Protein AF-0000000074259156 (afdb_homodimer)

Solvent-accessible surface area (backbone atoms only — not comparable to full-atom values): 21660 Å² total; per-residue (Å²): 129,77,59,81,49,83,47,38,70,36,52,55,32,61,55,76,98,60,95,48,60,31,43,38,34,32,39,46,66,10,48,31,34,38,30,29,43,26,28,76,80,39,24,9,78,86,65,45,26,55,49,11,90,36,73,37,18,49,53,46,38,52,29,36,32,74,27,57,39,23,77,39,72,63,65,75,51,39,58,38,51,18,24,34,34,35,50,29,34,46,58,54,91,67,77,76,49,73,66,53,42,58,69,28,39,28,47,39,52,34,48,50,40,38,35,56,37,40,29,38,32,20,34,22,66,67,25,33,50,50,47,38,55,72,46,24,79,60,84,58,83,62,86,81,56,45,81,75,37,40,42,37,82,37,83,37,60,44,31,39,32,35,31,33,49,40,52,83,70,54,57,90,57,49,49,61,47,37,22,52,35,37,43,52,52,68,69,42,77,67,67,66,60,54,35,37,40,52,68,55,65,89,75,78,76,80,67,86,123,127,77,60,82,49,82,48,39,68,35,52,54,34,60,55,74,99,60,94,49,60,32,45,40,34,33,39,46,66,10,48,32,34,38,29,29,45,26,28,77,79,40,23,8,79,87,65,45,26,55,49,10,89,38,72,37,17,48,53,46,38,52,28,35,31,74,26,56,40,24,77,41,72,63,66,76,51,38,59,37,53,19,25,34,36,35,50,29,34,47,59,53,90,67,78,75,48,74,67,54,43,59,70,28,38,28,47,39,51,33,49,50,40,37,34,56,37,40,28,39,31,20,34,21,65,66,24,33,51,50,48,38,56,72,48,23,78,61,82,60,84,61,86,81,58,45,82,77,37,40,41,36,83,38,83,37,61,46,30,40,33,34,33,33,48,40,51,84,69,54,58,91,58,49,48,61,47,37,22,52,38,38,42,51,50,70,66,42,77,69,67,64,62,57,36,39,40,53,68,56,67,89,72,79,78,80,68,87,123

Nearest PDB structures (foldseek):
  4zbz-assembly1_A  TM=8.140E-01  e=1.164E-11  Sulfurisphaera tokodaii str. 7
  6ajs-assembly1_A  TM=6.881E-01  e=5.269E-09  Mycolicibacterium smegmatis MC2 155
  8iij-assembly1_A  TM=6.939E-01  e=1.639E-08  Mycolicibacterium smegmatis MC2 155
  6u15-assembly1_A  TM=6.229E-01  e=6.140E-06  Homo sapiens
  3uo7-assembly1_A  TM=6.660E-01  e=2.532E-04  Homo sapiens

Foldseek 3Di:
DADPDPAFAQRPVDDADADFFQGKGGGLQAQEEEEEAECVQQNCRVLSHGLADDPLSQLVQVLCCLLPQWVADHSRTHGDSYMYYYLQGGDDPPDDDPVSSVSSNVVVVVSCVSNLHQEYEYEAQVRVVVCCCPWAPDPPVDRDDQVVQALDWDDGLLHIYRYHYHSVPDDPVSSVSNSVSSNVVVVPCCVVPSCCCSPVDPDDPPPPD/DADPFPDFAQRPVDDADADFFQGKGGGLQAQEEEEEAECVQQNCRVLSHGLADDPLSQLVQVLCCLLPQWVADHSRTHGDSYMYYYLQGGDDPPDDDPVSSVSSNVVVVVSCVSNLHQEYEYEAQVRVVVCCCPWAPDPPVDRDDQVVQALDWDDGLLHIYRYHYHSVPDDPVSSVSNSVSSNVVVVPCCVVPSCCCSPVDPDDPPPPD

Structure (mmCIF, N/CA/C/O backbone):
data_AF-0000000074259156-model_v1
#
loop_
_entity.id
_entity.type
_entity.pdbx_description
1 polymer 'Uracil-DNA glycosylase'
#
loop_
_atom_site.group_PDB
_atom_site.id
_atom_site.type_symbol
_atom_site.label_atom_id
_atom_site.label_alt_id
_atom_site.label_comp_id
_atom_site.label_asym_id
_atom_site.label_entity_id
_atom_site.label_seq_id
_atom_site.pdbx_PDB_ins_code
_atom_site.Cartn_x
_atom_site.Cartn_y
_atom_site.Cartn_z
_atom_site.occupancy
_atom_site.B_iso_or_equiv
_atom_site.auth_seq_id
_atom_site.auth_comp_id
_atom_site.auth_asym_id
_atom_site.auth_atom_id
_atom_site.pdbx_PDB_model_num
ATOM 1 N N . MET A 1 1 ? 11.352 -3.102 6.562 1 56.88 1 MET A N 1
ATOM 2 C CA . MET A 1 1 ? 11.703 -2.822 5.172 1 56.88 1 MET A CA 1
ATOM 3 C C . MET A 1 1 ? 11.234 -1.427 4.766 1 56.88 1 MET A C 1
ATOM 5 O O . MET A 1 1 ? 10.125 -1.016 5.102 1 56.88 1 MET A O 1
ATOM 9 N N . LYS A 1 2 ? 12.25 -0.672 4.145 1 67.31 2 LYS A N 1
ATOM 10 C CA . LYS A 1 2 ? 11.945 0.69 3.717 1 67.31 2 LYS A CA 1
ATOM 11 C C . LYS A 1 2 ? 11.398 0.709 2.293 1 67.31 2 LYS A C 1
ATOM 13 O O . LYS A 1 2 ? 11.75 -0.143 1.476 1 67.31 2 LYS A O 1
ATOM 18 N N . ASN A 1 3 ? 10.352 1.624 2.078 1 69.69 3 ASN A N 1
ATOM 19 C CA . ASN A 1 3 ? 9.977 1.901 0.694 1 69.69 3 ASN A CA 1
ATOM 20 C C . ASN A 1 3 ? 11.18 2.367 -0.125 1 69.69 3 ASN A C 1
ATOM 22 O O . ASN A 1 3 ? 12.039 3.096 0.379 1 69.69 3 ASN A O 1
ATOM 26 N N . VAL A 1 4 ? 11.18 1.971 -1.368 1 71.5 4 VAL A N 1
ATOM 27 C CA . VAL A 1 4 ? 12.383 2.188 -2.166 1 71.5 4 VAL A CA 1
ATOM 28 C C . VAL A 1 4 ? 12.25 3.488 -2.955 1 71.5 4 VAL A C 1
ATOM 30 O O . VAL A 1 4 ? 13.242 4.02 -3.463 1 71.5 4 VAL A O 1
ATOM 33 N N . THR A 1 5 ? 11.117 4.062 -2.918 1 78.56 5 THR A N 1
ATOM 34 C CA . THR A 1 5 ? 10.93 5.219 -3.783 1 78.56 5 THR A CA 1
ATOM 35 C C . THR A 1 5 ? 11.352 6.504 -3.07 1 78.56 5 THR A C 1
ATOM 37 O O . THR A 1 5 ? 11.133 6.648 -1.866 1 78.56 5 THR A O 1
ATOM 40 N N . ASP A 1 6 ? 11.984 7.414 -3.945 1 84.12 6 ASP A N 1
ATOM 41 C CA . ASP A 1 6 ? 12.281 8.758 -3.461 1 84.12 6 ASP A CA 1
ATOM 42 C C . ASP A 1 6 ? 11.328 9.781 -4.07 1 84.12 6 ASP A C 1
ATOM 44 O O . ASP A 1 6 ? 11.469 10.984 -3.832 1 84.12 6 ASP A O 1
ATOM 48 N N . ARG A 1 7 ? 10.445 9.234 -4.812 1 90.25 7 ARG A N 1
ATOM 49 C CA . ARG A 1 7 ? 9.438 10.133 -5.363 1 90.25 7 ARG A CA 1
ATOM 50 C C . ARG A 1 7 ? 8.586 10.742 -4.254 1 90.25 7 ARG A C 1
ATOM 52 O O . ARG A 1 7 ? 8.07 10.023 -3.393 1 90.25 7 ARG A O 1
ATOM 59 N N . VAL A 1 8 ? 8.422 12.062 -4.305 1 95.44 8 VAL A N 1
ATOM 60 C CA . VAL A 1 8 ? 7.766 12.773 -3.215 1 95.44 8 VAL A CA 1
ATOM 61 C C . VAL A 1 8 ? 6.285 12.953 -3.537 1 95.44 8 VAL A C 1
ATOM 63 O O . VAL A 1 8 ? 5.434 12.875 -2.646 1 95.44 8 VAL A O 1
ATOM 66 N N . SER A 1 9 ? 6.004 13.234 -4.809 1 96.69 9 SER A N 1
ATOM 67 C CA . SER A 1 9 ? 4.613 13.398 -5.227 1 96.69 9 SER A CA 1
ATOM 68 C C . SER A 1 9 ? 4.055 12.094 -5.785 1 96.69 9 SER A C 1
ATOM 70 O O . SER A 1 9 ? 4.645 11.484 -6.684 1 96.69 9 SER A O 1
ATOM 72 N N . ASN A 1 10 ? 2.965 11.641 -5.238 1 95.38 10 ASN A N 1
ATOM 73 C CA . ASN A 1 10 ? 2.291 10.422 -5.68 1 95.38 10 ASN A CA 1
ATOM 74 C C . ASN A 1 10 ? 3.26 9.242 -5.758 1 95.38 10 ASN A C 1
ATOM 76 O O . ASN A 1 10 ? 3.35 8.578 -6.789 1 95.38 10 ASN A O 1
ATOM 80 N N . PRO A 1 11 ? 3.926 8.984 -4.68 1 93.25 11 PRO A N 1
ATOM 81 C CA . PRO A 1 11 ? 4.984 7.973 -4.746 1 93.25 11 PRO A CA 1
ATOM 82 C C . PRO A 1 11 ? 4.457 6.59 -5.121 1 93.25 11 PRO A C 1
ATOM 84 O O . PRO A 1 11 ? 5.211 5.754 -5.629 1 93.25 11 PRO A O 1
ATOM 87 N N . PHE A 1 12 ? 3.178 6.34 -5.035 1 91.62 12 PHE A N 1
ATOM 88 C CA . PHE A 1 12 ? 2.646 5 -5.266 1 91.62 12 PHE A CA 1
ATOM 89 C C . PHE A 1 12 ? 1.88 4.941 -6.582 1 91.62 12 PHE A C 1
ATOM 91 O O . PHE A 1 12 ? 1.272 3.918 -6.906 1 91.62 12 PHE A O 1
ATOM 98 N N . GLY A 1 13 ? 1.792 6.082 -7.258 1 91.25 13 GLY A N 1
ATOM 99 C CA . GLY A 1 13 ? 1.188 6.129 -8.578 1 91.25 13 GLY A CA 1
ATOM 100 C C . GLY A 1 13 ? -0.31 5.891 -8.562 1 91.25 13 GLY A C 1
ATOM 101 O O . GLY A 1 13 ? -0.855 5.266 -9.477 1 91.25 13 GLY A O 1
ATOM 102 N N . MET A 1 14 ? -0.915 6.297 -7.57 1 92.56 14 MET A N 1
ATOM 103 C CA . MET A 1 14 ? -2.359 6.125 -7.457 1 92.56 14 MET A CA 1
ATOM 104 C C . MET A 1 14 ? -3.1 7.117 -8.344 1 92.56 14 MET A C 1
ATOM 106 O O . MET A 1 14 ? -2.742 8.297 -8.398 1 92.56 14 MET A O 1
ATOM 110 N N . SER A 1 15 ? -4.098 6.594 -9.07 1 91.38 15 SER A N 1
ATOM 111 C CA . SER A 1 15 ? -4.887 7.438 -9.953 1 91.38 15 SER A CA 1
ATOM 112 C C . SER A 1 15 ? -6.379 7.141 -9.82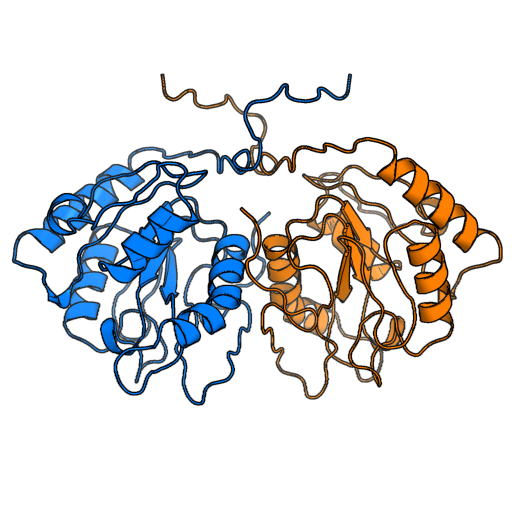 1 91.38 15 SER A C 1
ATOM 114 O O . SER A 1 15 ? -6.891 6.215 -10.453 1 91.38 15 SER A O 1
ATOM 116 N N . PRO A 1 16 ? -7.027 7.945 -9.031 1 92.94 16 PRO A N 1
ATOM 117 C CA . PRO A 1 16 ? -8.477 7.766 -8.922 1 92.94 16 PRO A CA 1
ATOM 118 C C . PRO A 1 16 ? -9.219 8.156 -10.195 1 92.94 16 PRO A C 1
ATOM 120 O O . PRO A 1 16 ? -8.633 8.781 -11.094 1 92.94 16 PRO A O 1
ATOM 123 N N . ASP A 1 17 ? -10.461 7.715 -10.336 1 88.75 17 ASP A N 1
ATOM 124 C CA . ASP A 1 17 ? -11.297 7.996 -11.492 1 88.75 17 ASP A CA 1
ATOM 125 C C . ASP A 1 17 ? -12 9.344 -11.352 1 88.75 17 ASP A C 1
ATOM 127 O O . ASP A 1 17 ? -13.219 9.406 -11.188 1 88.75 17 ASP A O 1
ATOM 131 N N . CYS A 1 18 ? -11.312 10.445 -11.406 1 93.12 18 CYS A N 1
ATOM 132 C CA . CYS A 1 18 ? -11.828 11.805 -11.406 1 93.12 18 CYS A CA 1
ATOM 133 C C . CYS A 1 18 ? -10.914 12.727 -12.211 1 93.12 18 CYS A C 1
ATOM 135 O O . CYS A 1 18 ? -9.773 12.375 -12.508 1 93.12 18 CYS A O 1
ATOM 137 N N . ASP A 1 19 ? -11.383 13.812 -12.633 1 90.94 19 ASP A N 1
ATOM 138 C CA . ASP A 1 19 ? -10.688 14.711 -13.555 1 90.94 19 ASP A CA 1
ATOM 139 C C . ASP A 1 19 ? -9.469 15.344 -12.891 1 90.94 19 ASP A C 1
ATOM 141 O O . ASP A 1 19 ? -8.414 15.484 -13.516 1 90.94 19 ASP A O 1
ATOM 145 N N . ARG A 1 20 ? -9.664 15.805 -11.641 1 95.81 20 ARG A N 1
ATOM 146 C CA . ARG A 1 20 ? -8.594 16.438 -10.875 1 95.81 20 ARG A CA 1
ATOM 147 C C . ARG A 1 20 ? -8.484 15.836 -9.477 1 95.81 20 ARG A C 1
ATOM 149 O O . ARG A 1 20 ? -9.5 15.562 -8.836 1 95.81 20 ARG A O 1
ATOM 156 N N . PHE A 1 21 ? -7.273 15.594 -9.086 1 97.5 21 PHE A N 1
ATOM 157 C CA . PHE A 1 21 ? -7.059 15.086 -7.734 1 97.5 21 PHE A CA 1
ATOM 158 C C . PHE A 1 21 ? -5.73 15.578 -7.176 1 97.5 21 PHE A C 1
ATOM 160 O O . PHE A 1 21 ? -4.879 16.062 -7.922 1 97.5 21 PHE A O 1
ATOM 167 N N . VAL A 1 22 ? -5.562 15.609 -5.922 1 98.38 22 VAL A N 1
ATOM 168 C CA . VAL A 1 22 ? -4.332 15.93 -5.203 1 98.38 22 VAL A CA 1
ATOM 169 C C . VAL A 1 22 ? -3.75 14.664 -4.582 1 98.38 22 VAL A C 1
ATOM 171 O O . VAL A 1 22 ? -4.273 14.164 -3.584 1 98.38 22 VAL A O 1
ATOM 174 N N . PRO A 1 23 ? -2.699 14.133 -5.172 1 97.56 23 PRO A N 1
ATOM 175 C CA . PRO A 1 23 ? -2.137 12.875 -4.68 1 97.56 23 PRO A CA 1
ATOM 176 C C . PRO A 1 23 ? -1.381 13.047 -3.361 1 97.56 23 PRO A C 1
ATOM 178 O O . PRO A 1 23 ? -1.085 14.172 -2.955 1 97.56 23 PRO A O 1
ATOM 181 N N . GLY A 1 24 ? -1.128 11.891 -2.689 1 97.94 24 GLY A N 1
ATOM 182 C CA . GLY A 1 24 ? -0.259 11.93 -1.523 1 97.94 24 GLY A CA 1
ATOM 183 C C . GLY A 1 24 ? 1.109 12.516 -1.817 1 97.94 24 GLY A C 1
ATOM 184 O O . GLY A 1 24 ? 1.567 12.492 -2.963 1 97.94 24 GLY A O 1
ATOM 185 N N . TYR A 1 25 ? 1.721 12.992 -0.76 1 98.56 25 TYR A N 1
ATOM 186 C CA . TYR A 1 25 ? 2.945 13.766 -0.91 1 98.56 25 TYR A CA 1
ATOM 187 C C . TYR A 1 25 ? 3.861 13.578 0.292 1 98.56 25 TYR A C 1
ATOM 189 O O . TYR A 1 25 ? 3.432 13.727 1.438 1 98.56 25 TYR A O 1
ATOM 197 N N . GLY A 1 26 ? 5.078 13.227 0.007 1 98.19 26 GLY A N 1
ATOM 198 C CA . GLY A 1 26 ? 6.051 13.234 1.087 1 98.19 26 GLY A CA 1
ATOM 199 C C . GLY A 1 26 ? 6.875 11.969 1.156 1 98.19 26 GLY A C 1
ATOM 200 O O . GLY A 1 26 ? 7.152 11.344 0.129 1 98.19 26 GLY A O 1
ATOM 201 N N . ASP A 1 27 ? 7.391 11.688 2.348 1 96.56 27 ASP A N 1
ATOM 202 C CA . ASP A 1 27 ? 8.289 10.562 2.604 1 96.56 27 ASP A CA 1
ATOM 203 C C . ASP A 1 27 ? 7.535 9.242 2.615 1 96.56 27 ASP A C 1
ATOM 205 O O . ASP A 1 27 ? 6.66 9.023 3.459 1 96.56 27 ASP A O 1
ATOM 209 N N . ALA A 1 28 ? 7.844 8.32 1.724 1 93.88 28 ALA A N 1
ATOM 210 C CA . ALA A 1 28 ? 7.18 7.023 1.632 1 93.88 28 ALA A CA 1
ATOM 211 C C . ALA A 1 28 ? 7.52 6.148 2.834 1 93.88 28 ALA A C 1
ATOM 213 O O . ALA A 1 28 ? 6.875 5.121 3.064 1 93.88 28 ALA A O 1
ATOM 214 N N . ASN A 1 29 ? 8.516 6.539 3.562 1 92.38 29 ASN A N 1
ATOM 215 C CA . ASN A 1 29 ? 8.898 5.844 4.785 1 92.38 29 ASN A CA 1
ATOM 216 C C . ASN A 1 29 ? 8.633 6.695 6.023 1 92.38 29 ASN A C 1
ATOM 218 O O . ASN A 1 29 ? 9.375 6.621 7.004 1 92.38 29 ASN A O 1
ATOM 222 N N . ALA A 1 30 ? 7.66 7.473 5.969 1 94.81 30 ALA A N 1
ATOM 223 C CA . ALA A 1 30 ? 7.355 8.484 6.977 1 94.81 30 ALA A CA 1
ATOM 224 C C . ALA A 1 30 ? 6.984 7.836 8.305 1 94.81 30 ALA A C 1
ATOM 226 O O . ALA A 1 30 ? 6.316 6.797 8.336 1 94.81 30 ALA A O 1
ATOM 227 N N . ASP A 1 31 ? 7.312 8.477 9.398 1 92.06 31 ASP A N 1
ATOM 228 C CA . ASP A 1 31 ? 6.863 8.133 10.742 1 92.06 31 ASP A CA 1
ATOM 229 C C . ASP A 1 31 ? 5.52 8.789 11.055 1 92.06 31 ASP A C 1
ATOM 231 O O . ASP A 1 31 ? 4.785 8.32 11.93 1 92.06 31 ASP A O 1
ATOM 235 N N . PHE A 1 32 ? 5.254 9.898 10.375 1 95.75 32 PHE A N 1
ATOM 236 C CA . PHE A 1 32 ? 4.059 10.695 10.609 1 95.75 32 PHE A CA 1
ATOM 237 C C . PHE A 1 32 ? 3.207 10.789 9.352 1 95.75 32 PHE A C 1
ATOM 239 O O . PHE A 1 32 ? 3.723 11.078 8.266 1 95.75 32 PHE A O 1
ATOM 246 N N . HIS A 1 33 ? 1.993 10.422 9.438 1 97.12 33 HIS A N 1
ATOM 247 C CA . HIS A 1 33 ? 1.048 10.547 8.336 1 97.12 33 HIS A CA 1
ATOM 248 C C . HIS A 1 33 ? -0.048 11.555 8.656 1 97.12 33 HIS A C 1
ATOM 250 O O . HIS A 1 33 ? -0.911 11.297 9.5 1 97.12 33 HIS A O 1
ATOM 256 N N . VAL A 1 34 ? 0.028 12.773 8.062 1 98.81 34 VAL A N 1
ATOM 257 C CA . VAL A 1 34 ? -0.979 13.82 8.203 1 98.81 34 VAL A CA 1
ATOM 258 C C . VAL A 1 34 ? -2.1 13.602 7.188 1 98.81 34 VAL A C 1
ATOM 260 O O . VAL A 1 34 ? -1.856 13.586 5.98 1 98.81 34 VAL A O 1
ATOM 263 N N . VAL A 1 35 ? -3.307 13.43 7.68 1 98.5 35 VAL A N 1
ATOM 264 C CA . VAL A 1 35 ? -4.426 13.047 6.828 1 98.5 35 VAL A CA 1
ATOM 265 C C . VAL A 1 35 ? -5.523 14.109 6.914 1 98.5 35 VAL A C 1
ATOM 267 O O . VAL A 1 35 ? -6.086 14.344 7.984 1 98.5 35 VAL A O 1
ATOM 270 N N . GLY A 1 36 ? -5.816 14.742 5.844 1 98.69 36 GLY A N 1
ATOM 271 C CA . GLY A 1 36 ? -6.918 15.688 5.777 1 98.69 36 GLY A CA 1
ATOM 272 C C . GLY A 1 36 ? -8.164 15.117 5.133 1 98.69 36 GLY A C 1
ATOM 273 O O . GLY A 1 36 ? -8.203 13.93 4.793 1 98.69 36 GLY A O 1
ATOM 274 N N . ASP A 1 37 ? -9.141 15.984 4.938 1 98.25 37 ASP A N 1
ATOM 275 C CA . ASP A 1 37 ? -10.43 15.578 4.395 1 98.25 37 ASP A CA 1
ATOM 276 C C . ASP A 1 37 ? -10.383 15.5 2.869 1 98.25 37 ASP A C 1
ATOM 278 O O . ASP A 1 37 ? -10.344 14.406 2.301 1 98.25 37 ASP A O 1
ATOM 282 N N . HIS A 1 38 ? -10.305 16.609 2.195 1 98.5 38 HIS A N 1
ATOM 283 C CA . HIS A 1 38 ? -10.227 16.719 0.743 1 98.5 38 HIS A CA 1
ATOM 284 C C . HIS A 1 38 ? -9.656 18.062 0.324 1 98.5 38 HIS A C 1
ATOM 286 O O . HIS A 1 38 ? -9.57 18.984 1.139 1 98.5 38 HIS A O 1
ATOM 292 N N . PRO A 1 39 ? -9.297 18.203 -0.924 1 98.25 39 PRO A N 1
ATOM 293 C CA . PRO A 1 39 ? -8.633 19.422 -1.37 1 98.25 39 PRO A CA 1
ATOM 294 C C . PRO A 1 39 ? -9.516 20.672 -1.221 1 98.25 39 PRO A C 1
ATOM 296 O O . PRO A 1 39 ? -9 21.766 -1.015 1 98.25 39 PRO A O 1
ATOM 299 N N . GLY A 1 40 ? -10.797 20.484 -1.35 1 96.94 40 GLY A N 1
ATOM 300 C CA . GLY A 1 40 ? -11.695 21.609 -1.159 1 96.94 40 GLY A CA 1
ATOM 301 C C . GLY A 1 40 ? -11.656 22.188 0.248 1 96.94 40 GLY A C 1
ATOM 302 O O . GLY A 1 40 ? -11.867 23.375 0.447 1 96.94 40 GLY A O 1
ATOM 303 N N . ALA A 1 41 ? -11.375 21.375 1.191 1 97.31 41 ALA A N 1
ATOM 304 C CA . ALA A 1 41 ? -11.359 21.781 2.596 1 97.31 41 ALA A CA 1
ATOM 305 C C . ALA A 1 41 ? -9.969 22.234 3.021 1 97.31 41 ALA A C 1
ATOM 307 O O . ALA A 1 41 ? -9.828 23.188 3.773 1 97.31 41 ALA A O 1
ATOM 308 N N . HIS A 1 42 ? -8.914 21.562 2.482 1 98.31 42 HIS A N 1
ATOM 309 C CA . HIS A 1 42 ? -7.609 21.719 3.109 1 98.31 42 HIS A CA 1
ATOM 310 C C . HIS A 1 42 ? -6.57 22.219 2.104 1 98.31 42 HIS A C 1
ATOM 312 O O . HIS A 1 42 ? -5.391 22.344 2.438 1 98.31 42 HIS A O 1
ATOM 318 N N . GLY A 1 43 ? -7.023 22.438 0.865 1 98.12 43 GLY A N 1
ATOM 319 C CA . GLY A 1 43 ? -6.152 23.078 -0.107 1 98.12 43 GLY A CA 1
ATOM 320 C C . GLY A 1 43 ? -5.457 22.094 -1.025 1 98.12 43 GLY A C 1
ATOM 321 O O . GLY A 1 43 ? -5.691 20.891 -0.941 1 98.12 43 GLY A O 1
ATOM 322 N N . GLY A 1 44 ? -4.582 22.641 -1.998 1 98.44 44 GLY A N 1
ATOM 323 C CA . GLY A 1 44 ? -3.803 21.828 -2.926 1 98.44 44 GLY A CA 1
ATOM 324 C C . GLY A 1 44 ? -4.387 21.797 -4.324 1 98.44 44 GLY A C 1
ATOM 325 O O . GLY A 1 44 ? -3.773 21.266 -5.25 1 98.44 44 GLY A O 1
ATOM 326 N N . VAL A 1 45 ? -5.57 22.453 -4.523 1 97.56 45 VAL A N 1
ATOM 327 C CA . VAL A 1 45 ? -6.262 22.359 -5.805 1 97.56 45 VAL A CA 1
ATOM 328 C C . VAL A 1 45 ? -5.375 22.938 -6.91 1 97.56 45 VAL A C 1
ATOM 330 O O . VAL A 1 45 ? -5.234 22.328 -7.977 1 97.56 45 VAL A O 1
ATOM 333 N N . GLU A 1 46 ? -4.758 24 -6.645 1 97.06 46 GLU A N 1
ATOM 334 C CA . GLU A 1 46 ? -3.938 24.656 -7.66 1 97.06 46 GLU A CA 1
ATOM 335 C C . GLU A 1 46 ? -2.516 24.109 -7.66 1 97.06 46 GLU A C 1
ATOM 337 O O . GLU A 1 46 ? -1.916 23.922 -8.719 1 97.06 46 GLU A O 1
ATOM 342 N N . THR A 1 47 ? -1.979 23.797 -6.516 1 98.06 47 THR A N 1
ATOM 343 C CA . THR A 1 47 ? -0.572 23.438 -6.387 1 98.06 47 THR A CA 1
ATOM 344 C C . THR A 1 47 ? -0.37 21.938 -6.645 1 98.06 47 THR A C 1
ATOM 346 O O . THR A 1 47 ? 0.739 21.5 -6.957 1 98.06 47 THR A O 1
ATOM 349 N N . GLY A 1 48 ? -1.425 21.125 -6.398 1 98 48 GLY A N 1
ATOM 350 C CA . GLY A 1 48 ? -1.312 19.672 -6.52 1 98 48 GLY A CA 1
ATOM 351 C C . GLY A 1 48 ? -0.659 19.031 -5.312 1 98 48 GLY A C 1
ATOM 352 O O . GLY A 1 48 ? -0.284 17.844 -5.359 1 98 48 GLY A O 1
ATOM 353 N N . VAL A 1 49 ? -0.44 19.797 -4.273 1 98.81 49 VAL A N 1
ATOM 354 C CA . VAL A 1 49 ? 0.208 19.312 -3.061 1 98.81 49 VAL A CA 1
ATOM 355 C C . VAL A 1 49 ? -0.729 19.484 -1.868 1 98.81 49 VAL A C 1
ATOM 357 O O . VAL A 1 49 ? -1.311 20.562 -1.683 1 98.81 49 VAL A O 1
ATOM 360 N N . PRO A 1 50 ? -0.895 18.438 -1.028 1 98.88 50 PRO A N 1
ATOM 361 C CA . PRO A 1 50 ? -1.811 18.562 0.107 1 98.88 50 PRO A CA 1
ATOM 362 C C . PRO A 1 50 ? -1.413 19.688 1.059 1 98.88 50 PRO A C 1
ATOM 364 O O . PRO A 1 50 ? -0.222 19.922 1.278 1 98.88 50 PRO A O 1
ATOM 367 N N . PHE A 1 51 ? -2.465 20.344 1.688 1 98.88 51 PHE A N 1
ATOM 368 C CA . PHE A 1 51 ? -2.305 21.359 2.721 1 98.88 51 PHE A CA 1
ATOM 369 C C . PHE A 1 51 ? -1.457 22.516 2.209 1 98.88 51 PHE A C 1
ATOM 371 O O . PHE A 1 51 ? -0.519 22.953 2.883 1 98.88 51 PHE A O 1
ATOM 378 N N . THR A 1 52 ? -1.795 22.969 1.02 1 98.88 52 THR A N 1
ATOM 379 C CA . THR A 1 52 ? -1.174 24.141 0.409 1 98.88 52 THR A CA 1
ATOM 380 C C . THR A 1 52 ? -2.227 25.031 -0.24 1 98.88 52 THR A C 1
ATOM 382 O O . THR A 1 52 ? -3.369 24.625 -0.434 1 98.88 52 THR A O 1
ATOM 385 N N . GLY A 1 53 ? -1.876 26.266 -0.468 1 98.31 53 GLY A N 1
ATOM 386 C CA . GLY A 1 53 ? -2.621 27.125 -1.371 1 98.31 53 GLY A CA 1
ATOM 387 C C . GLY A 1 53 ? -3.752 27.875 -0.688 1 98.31 53 GLY A C 1
ATOM 388 O O . GLY A 1 53 ? -4.555 28.531 -1.349 1 98.31 53 GLY A O 1
ATOM 389 N N . THR A 1 54 ? -3.947 27.734 0.665 1 98.06 54 THR A N 1
ATOM 390 C CA . THR A 1 54 ? -4.938 28.484 1.436 1 98.06 54 THR A CA 1
ATOM 391 C C . THR A 1 54 ? -4.328 29.016 2.73 1 98.06 54 THR A C 1
ATOM 393 O O . THR A 1 54 ? -3.346 28.469 3.23 1 98.06 54 THR A O 1
ATOM 396 N N . PRO A 1 55 ? -4.918 30.047 3.258 1 97.75 55 PRO A N 1
ATOM 397 C CA . PRO A 1 55 ? -4.406 30.562 4.527 1 97.75 55 PRO A CA 1
ATOM 398 C C . PRO A 1 55 ? -4.434 29.516 5.645 1 97.75 55 PRO A C 1
ATOM 400 O O . PRO A 1 55 ? -3.504 29.453 6.457 1 97.75 55 PRO A O 1
ATOM 403 N N . ALA A 1 56 ? -5.453 28.75 5.672 1 98.38 56 ALA A N 1
ATOM 404 C CA . ALA A 1 56 ? -5.551 27.703 6.688 1 98.38 56 ALA A CA 1
ATOM 405 C C . ALA A 1 56 ? -4.445 26.672 6.523 1 98.38 56 ALA A C 1
ATOM 407 O O . ALA A 1 56 ? -3.857 26.203 7.508 1 98.38 56 ALA A O 1
ATOM 408 N N . ALA A 1 57 ? -4.184 26.281 5.289 1 98.69 57 ALA A N 1
ATOM 409 C CA . ALA A 1 57 ? -3.105 25.344 5.004 1 98.69 57 ALA A CA 1
ATOM 410 C C . ALA A 1 57 ? -1.756 25.906 5.438 1 98.69 57 ALA A C 1
ATOM 412 O O . ALA A 1 57 ? -0.92 25.188 5.988 1 98.69 57 ALA A O 1
ATOM 413 N N . GLU A 1 58 ? -1.582 27.172 5.188 1 98.12 58 GLU A N 1
ATOM 414 C CA . GLU A 1 58 ? -0.333 27.828 5.562 1 98.12 58 GLU A CA 1
ATOM 415 C C . GLU A 1 58 ? -0.147 27.844 7.078 1 98.12 58 GLU A C 1
ATOM 417 O O . GLU A 1 58 ? 0.96 27.625 7.574 1 98.12 58 GLU A O 1
ATOM 422 N N . ARG A 1 59 ? -1.222 28.109 7.809 1 98.12 59 ARG A N 1
ATOM 423 C CA . ARG A 1 59 ? -1.179 28.078 9.266 1 98.12 59 ARG A CA 1
ATOM 424 C C . ARG A 1 59 ? -0.783 26.688 9.766 1 98.12 59 ARG A C 1
ATOM 426 O O . ARG A 1 59 ? 0.03 26.578 10.688 1 98.12 59 ARG A O 1
ATOM 433 N N . LEU A 1 60 ? -1.348 25.719 9.156 1 98.81 60 LEU A N 1
ATOM 434 C CA . LEU A 1 60 ? -1.007 24.359 9.531 1 98.81 60 LEU A CA 1
ATOM 435 C C . LEU A 1 60 ? 0.456 24.062 9.227 1 98.81 60 LEU A C 1
ATOM 437 O O . LEU A 1 60 ? 1.164 23.484 10.055 1 98.81 60 LEU A O 1
ATOM 441 N N . GLN A 1 61 ? 0.882 24.422 8.031 1 98.88 61 GLN A N 1
ATOM 442 C CA . GLN A 1 61 ? 2.277 24.203 7.668 1 98.88 61 GLN A CA 1
ATOM 443 C C . GLN A 1 61 ? 3.223 24.844 8.688 1 98.88 61 GLN A C 1
ATOM 445 O O . GLN A 1 61 ? 4.227 24.234 9.062 1 98.88 61 GLN A O 1
ATOM 450 N N . ASP A 1 62 ? 2.91 26 9.062 1 98.69 62 ASP A N 1
ATOM 451 C CA . ASP A 1 62 ? 3.758 26.688 10.031 1 98.69 62 ASP A CA 1
ATOM 452 C C . ASP A 1 62 ? 3.881 25.891 11.328 1 98.69 62 ASP A C 1
ATOM 454 O O . ASP A 1 62 ? 4.98 25.734 11.867 1 98.69 62 ASP A O 1
ATOM 458 N N . ALA A 1 63 ? 2.756 25.406 11.812 1 98.81 63 ALA A N 1
ATOM 459 C CA . ALA A 1 63 ? 2.766 24.609 13.031 1 98.81 63 ALA A CA 1
ATOM 460 C C . ALA A 1 63 ? 3.539 23.312 12.836 1 98.81 63 ALA A C 1
ATOM 462 O O . ALA A 1 63 ? 4.301 22.891 13.711 1 98.81 63 ALA A O 1
ATOM 463 N N . LEU A 1 64 ? 3.359 22.656 11.695 1 98.81 64 LEU A N 1
ATOM 464 C CA . LEU A 1 64 ? 4.062 21.406 11.406 1 98.81 64 LEU A CA 1
ATOM 465 C C . LEU A 1 64 ? 5.566 21.641 11.312 1 98.81 64 LEU A C 1
ATOM 467 O O . LEU A 1 64 ? 6.355 20.797 11.742 1 98.81 64 LEU A O 1
ATOM 471 N N . ALA A 1 65 ? 5.93 22.766 10.68 1 98.88 65 ALA A N 1
ATOM 472 C CA . ALA A 1 65 ? 7.348 23.109 10.578 1 98.88 65 ALA A CA 1
ATOM 473 C C . ALA A 1 65 ? 7.957 23.344 11.953 1 98.88 65 ALA A C 1
ATOM 475 O O . ALA A 1 65 ? 8.992 22.781 12.289 1 98.88 65 ALA A O 1
ATOM 476 N N . GLU A 1 66 ? 7.285 24.156 12.695 1 98.56 66 GLU A N 1
ATOM 477 C CA . GLU A 1 66 ? 7.766 24.453 14.039 1 98.56 66 GLU A CA 1
ATOM 478 C C . GLU A 1 66 ? 7.793 23.203 14.914 1 98.56 66 GLU A C 1
ATOM 480 O O . GLU A 1 66 ? 8.664 23.062 15.773 1 98.56 66 GLU A O 1
ATOM 485 N N . GLY A 1 67 ? 6.848 22.344 14.695 1 97.94 67 GLY A N 1
ATOM 486 C CA . GLY A 1 67 ? 6.785 21.094 15.445 1 97.94 67 GLY A CA 1
ATOM 487 C C . GLY A 1 67 ? 7.75 20.047 14.938 1 97.94 67 GLY A C 1
ATOM 488 O O . GLY A 1 67 ? 7.883 18.969 15.531 1 97.94 67 GLY A O 1
ATOM 489 N N . GLY A 1 68 ? 8.367 20.234 13.758 1 97.94 68 GLY A N 1
ATOM 490 C CA . GLY A 1 68 ? 9.445 19.375 13.312 1 97.94 68 GLY A CA 1
ATOM 491 C C . GLY A 1 68 ? 9.016 18.391 12.234 1 97.94 68 GLY A C 1
ATOM 492 O O . GLY A 1 68 ? 9.758 17.469 11.883 1 97.94 68 GLY A O 1
ATOM 493 N N . LEU A 1 69 ? 7.859 18.594 11.648 1 98.38 69 LEU A N 1
ATOM 494 C CA . LEU A 1 69 ? 7.363 17.641 10.664 1 98.38 69 LEU A CA 1
ATOM 495 C C . LEU A 1 69 ? 7.609 18.156 9.242 1 98.38 69 LEU A C 1
ATOM 497 O O . LEU A 1 69 ? 7.5 17.391 8.281 1 98.38 69 LEU A O 1
ATOM 501 N N . LEU A 1 70 ? 7.922 19.438 9.125 1 98.81 70 LEU A N 1
ATOM 502 C CA . LEU A 1 70 ? 8.359 20.031 7.863 1 98.81 70 LEU A CA 1
ATOM 503 C C . LEU A 1 70 ? 9.711 20.719 8.031 1 98.81 70 LEU A C 1
ATOM 505 O O . LEU A 1 70 ? 9.961 21.359 9.047 1 98.81 70 LEU A O 1
ATOM 509 N N . ARG A 1 71 ? 10.539 20.594 7.027 1 98.69 71 ARG A N 1
ATOM 510 C CA . ARG A 1 71 ? 11.797 21.328 7 1 98.69 71 ARG A CA 1
ATOM 511 C C . ARG A 1 71 ? 11.625 22.703 6.355 1 98.69 71 ARG A C 1
ATOM 513 O O . ARG A 1 71 ? 12.344 23.641 6.691 1 98.69 71 ARG A O 1
ATOM 520 N N . ALA A 1 72 ? 10.672 22.766 5.398 1 98.75 72 ALA A N 1
ATOM 521 C CA . ALA A 1 72 ? 10.328 24.016 4.723 1 98.75 72 ALA A CA 1
ATOM 522 C C . ALA A 1 72 ? 8.852 24.062 4.348 1 98.75 72 ALA A C 1
ATOM 524 O O . ALA A 1 72 ? 8.266 23.031 4.012 1 98.75 72 ALA A O 1
ATOM 525 N N . THR A 1 73 ? 8.234 25.266 4.391 1 98.69 73 THR A N 1
ATOM 526 C CA . THR A 1 73 ? 6.832 25.469 4.039 1 98.69 73 THR A CA 1
ATOM 527 C C . THR A 1 73 ? 6.703 26 2.617 1 98.69 73 THR A C 1
ATOM 529 O O . THR A 1 73 ? 7.703 26.188 1.922 1 98.69 73 THR A O 1
ATOM 532 N N . GLY A 1 74 ? 5.434 26.172 2.098 1 98.44 74 GLY A N 1
ATOM 533 C CA . GLY A 1 74 ? 5.195 26.719 0.771 1 98.44 74 GLY A CA 1
ATOM 534 C C . GLY A 1 74 ? 4.352 25.812 -0.104 1 98.44 74 GLY A C 1
ATOM 535 O O . GLY A 1 74 ? 3.648 24.938 0.4 1 98.44 74 GLY A O 1
ATOM 536 N N . ASP A 1 75 ? 4.379 26.031 -1.418 1 98.38 75 ASP A N 1
ATOM 537 C CA . ASP A 1 75 ? 3.566 25.297 -2.379 1 98.38 75 ASP A CA 1
ATOM 538 C C . ASP A 1 75 ? 4.105 23.875 -2.582 1 98.38 75 ASP A C 1
ATOM 540 O O . ASP A 1 75 ? 3.369 22.984 -3.004 1 98.38 75 ASP A O 1
ATOM 544 N N . THR A 1 76 ? 5.41 23.75 -2.359 1 98.19 76 THR A N 1
ATOM 545 C CA . THR A 1 76 ? 6.094 22.453 -2.387 1 98.19 76 THR A CA 1
ATOM 546 C C . THR A 1 76 ? 6.891 22.234 -1.104 1 98.19 76 THR A C 1
ATOM 548 O O . THR A 1 76 ? 8.125 22.266 -1.122 1 98.19 76 THR A O 1
ATOM 551 N N . PRO A 1 77 ? 6.215 22.031 0.004 1 98.69 77 PRO A N 1
ATOM 552 C CA . PRO A 1 77 ? 6.914 21.922 1.286 1 98.69 77 PRO A CA 1
ATOM 553 C C . PRO A 1 77 ? 7.906 20.766 1.328 1 98.69 77 PRO A C 1
ATOM 555 O O . PRO A 1 77 ? 7.727 19.781 0.62 1 98.69 77 PRO A O 1
ATOM 558 N N . GLU A 1 78 ? 8.984 20.953 2.082 1 98.62 78 GLU A N 1
ATOM 559 C CA . GLU A 1 78 ? 9.93 19.875 2.359 1 98.62 78 GLU A CA 1
ATOM 560 C C . GLU A 1 78 ? 9.57 19.156 3.654 1 98.62 78 GLU A C 1
ATOM 562 O O . GLU A 1 78 ? 9.609 19.75 4.734 1 98.62 78 GLU A O 1
ATOM 567 N N . VAL A 1 79 ? 9.305 17.875 3.535 1 98.44 79 VAL A N 1
ATOM 568 C CA . VAL A 1 79 ? 8.789 17.125 4.676 1 98.44 79 VAL A CA 1
ATOM 569 C C . VAL A 1 79 ? 9.953 16.594 5.508 1 98.44 79 VAL A C 1
ATOM 571 O O . VAL A 1 79 ? 11.086 16.5 5.023 1 98.44 79 VAL A O 1
ATOM 574 N N . ALA A 1 80 ? 9.703 16.312 6.746 1 98.06 80 ALA A N 1
ATOM 575 C CA . ALA A 1 80 ? 10.586 15.594 7.66 1 98.06 80 ALA A CA 1
ATOM 576 C C . ALA A 1 80 ? 9.922 14.32 8.188 1 98.06 80 ALA A C 1
ATOM 578 O O . ALA A 1 80 ? 9.109 14.383 9.117 1 98.06 80 ALA A O 1
ATOM 579 N N . SER A 1 81 ? 10.25 13.156 7.555 1 96.12 81 SER A N 1
ATOM 580 C CA . SER A 1 81 ? 9.656 11.867 7.887 1 96.12 81 SER A CA 1
ATOM 581 C C . SER A 1 81 ? 8.133 11.969 7.977 1 96.12 81 SER A C 1
ATOM 583 O O . SER A 1 81 ? 7.527 11.445 8.914 1 96.12 81 SER A O 1
ATOM 585 N N . THR A 1 82 ? 7.539 12.695 7.09 1 98 82 THR A N 1
ATOM 586 C CA . THR A 1 82 ? 6.109 13 7.117 1 98 82 THR A CA 1
ATOM 587 C C . THR A 1 82 ? 5.477 12.734 5.754 1 98 82 THR A C 1
ATOM 589 O O . THR A 1 82 ? 6.109 12.945 4.719 1 98 82 THR A O 1
ATOM 592 N N . PHE A 1 83 ? 4.344 12.164 5.762 1 98.5 83 PHE A N 1
ATOM 593 C CA . PHE A 1 83 ? 3.535 11.984 4.562 1 98.5 83 PHE A CA 1
ATOM 594 C C . PHE A 1 83 ? 2.207 12.719 4.691 1 98.5 83 PHE A C 1
ATOM 596 O O . PHE A 1 83 ? 1.577 12.695 5.75 1 98.5 83 PHE A O 1
ATOM 603 N N . LEU A 1 84 ? 1.791 13.453 3.635 1 98.94 84 LEU A N 1
ATOM 604 C CA . LEU A 1 84 ? 0.571 14.25 3.578 1 98.94 84 LEU A CA 1
ATOM 605 C C . LEU A 1 84 ? -0.416 13.672 2.574 1 98.94 84 LEU A C 1
ATOM 607 O O . LEU A 1 84 ? -0.052 13.391 1.429 1 98.94 84 LEU A O 1
ATOM 611 N N . SER A 1 85 ? -1.641 13.445 2.979 1 98.62 85 SER A N 1
ATOM 612 C CA . SER A 1 85 ? -2.631 12.922 2.043 1 98.62 85 SER A CA 1
ATOM 613 C C . SER A 1 85 ? -4.047 13.273 2.48 1 98.62 85 SER A C 1
ATOM 615 O O . SER A 1 85 ? -4.238 13.961 3.488 1 98.62 85 SER A O 1
ATOM 617 N N . TYR A 1 86 ? -5.004 12.938 1.661 1 98.5 86 TYR A N 1
ATOM 618 C CA . TYR A 1 86 ? -6.41 13.219 1.938 1 98.5 86 TYR A CA 1
ATOM 619 C C . TYR A 1 86 ? -7.234 11.938 1.924 1 98.5 86 TYR A C 1
ATOM 621 O O . TYR A 1 86 ? -6.926 11 1.183 1 98.5 86 TYR A O 1
ATOM 629 N N . LEU A 1 87 ? -8.266 11.922 2.775 1 97.25 87 LEU A N 1
ATOM 630 C CA . LEU A 1 87 ? -9.258 10.844 2.701 1 97.25 87 LEU A CA 1
ATOM 631 C C . LEU A 1 87 ? -9.875 10.773 1.31 1 97.25 87 LEU A C 1
ATOM 633 O O . LEU A 1 87 ? -10.07 9.688 0.767 1 97.25 87 LEU A O 1
ATOM 637 N N . HIS A 1 88 ? -10.234 11.898 0.792 1 97.62 88 HIS A N 1
ATOM 638 C CA . HIS A 1 88 ? -10.82 12.062 -0.532 1 97.62 88 HIS A CA 1
ATOM 639 C C . HIS A 1 88 ? -9.938 12.938 -1.42 1 97.62 88 HIS A C 1
ATOM 641 O O . HIS A 1 88 ? -10.062 14.164 -1.409 1 97.62 88 HIS A O 1
ATOM 647 N N . MET A 1 89 ? -9.148 12.32 -2.262 1 97.44 89 MET A N 1
ATOM 648 C CA . MET A 1 89 ? -8.094 13.07 -2.938 1 97.44 89 MET A CA 1
ATOM 649 C C . MET A 1 89 ? -8.633 13.781 -4.168 1 97.44 89 MET A C 1
ATOM 651 O O . MET A 1 89 ? -7.965 14.648 -4.734 1 97.44 89 MET A O 1
ATOM 655 N N . CYS A 1 90 ? -9.82 13.484 -4.672 1 97.44 90 CYS A N 1
ATOM 656 C CA . CYS A 1 90 ? -10.398 14.18 -5.816 1 97.44 90 CYS A CA 1
ATOM 657 C C . CYS A 1 90 ? -10.82 15.602 -5.438 1 97.44 90 CYS A C 1
ATOM 659 O O . CYS A 1 90 ? -11.219 15.852 -4.301 1 97.44 90 CYS A O 1
ATOM 661 N N . VAL A 1 91 ? -10.727 16.469 -6.367 1 96.12 91 VAL A N 1
ATOM 662 C CA . VAL A 1 91 ? -11.242 17.828 -6.188 1 96.12 91 VAL A CA 1
ATOM 663 C C . VAL A 1 91 ? -12.758 17.844 -6.398 1 96.12 91 VAL A C 1
ATOM 665 O O . VAL A 1 91 ? -13.234 17.734 -7.531 1 96.12 91 VAL A O 1
ATOM 668 N N . PRO A 1 92 ? -13.477 17.906 -5.324 1 86.56 92 PRO A N 1
ATOM 669 C CA . PRO A 1 92 ? -14.93 17.797 -5.461 1 86.56 92 PRO A CA 1
ATOM 670 C C . PRO A 1 92 ? -15.57 19.109 -5.902 1 86.56 92 PRO A C 1
ATOM 672 O O . PRO A 1 92 ? -14.984 20.188 -5.73 1 86.56 92 PRO A O 1
ATOM 675 N N . ASP A 1 93 ? -16.781 18.828 -6.609 1 86.88 93 ASP A N 1
ATOM 676 C CA . ASP A 1 93 ? -17.703 19.938 -6.754 1 86.88 93 ASP A CA 1
ATOM 677 C C . ASP A 1 93 ? -18.531 20.141 -5.484 1 86.88 93 ASP A C 1
ATOM 679 O O . ASP A 1 93 ? -19.516 19.438 -5.273 1 86.88 93 ASP A O 1
ATOM 683 N N . GLY A 1 94 ? -18.016 20.844 -4.477 1 90.62 94 GLY A N 1
ATOM 684 C CA . GLY A 1 94 ? -18.688 20.938 -3.191 1 90.62 94 GLY A CA 1
ATOM 685 C C . GLY A 1 94 ? -18.219 19.891 -2.193 1 90.62 94 GLY A C 1
ATOM 686 O O . GLY A 1 94 ? -17.031 19.547 -2.15 1 90.62 94 GLY A O 1
ATOM 687 N N . GLU A 1 95 ? -19.188 19.438 -1.343 1 93.56 95 GLU A N 1
ATOM 688 C CA . GLU A 1 95 ? -18.859 18.422 -0.356 1 93.56 95 GLU A CA 1
ATOM 689 C C . GLU A 1 95 ? -19 17.016 -0.94 1 93.56 95 GLU A C 1
ATOM 691 O O . GLU A 1 95 ? -20.016 16.703 -1.543 1 93.56 95 GLU A O 1
ATOM 696 N N . PRO A 1 96 ? -18 16.188 -0.782 1 96 96 PRO A N 1
ATOM 697 C CA . PRO A 1 96 ? -18.141 14.82 -1.28 1 96 96 PRO A CA 1
ATOM 698 C C . PRO A 1 96 ? -19.25 14.047 -0.596 1 96 96 PRO A C 1
ATOM 700 O O . PRO A 1 96 ? -19.516 14.242 0.597 1 96 96 PRO A O 1
ATOM 703 N N . THR A 1 97 ? -19.891 13.133 -1.3 1 94.81 97 THR A N 1
ATOM 704 C CA . THR A 1 97 ? -20.938 12.266 -0.76 1 94.81 97 THR A CA 1
ATOM 705 C C . THR A 1 97 ? -20.328 11.078 -0.023 1 94.81 97 THR A C 1
ATOM 707 O O . THR A 1 97 ? -19.156 10.758 -0.214 1 94.81 97 THR A O 1
ATOM 710 N N . PRO A 1 98 ? -21.125 10.453 0.812 1 93.31 98 PRO A N 1
ATOM 711 C CA . PRO A 1 98 ? -20.641 9.227 1.45 1 93.31 98 PRO A CA 1
ATOM 712 C C . PRO A 1 98 ? -20.172 8.18 0.439 1 93.31 98 PRO A C 1
ATOM 714 O O . PRO A 1 98 ? -19.172 7.492 0.671 1 93.31 98 PRO A O 1
ATOM 717 N N . ALA A 1 99 ? -20.891 8.086 -0.667 1 93.19 99 ALA A N 1
ATOM 718 C CA . ALA A 1 99 ? -20.5 7.145 -1.712 1 93.19 99 ALA A CA 1
ATOM 719 C C . ALA A 1 99 ? -19.156 7.52 -2.32 1 93.19 99 ALA A C 1
ATOM 721 O O . ALA A 1 99 ? -18.344 6.645 -2.648 1 93.19 99 ALA A O 1
ATOM 722 N N . ALA A 1 100 ? -18.891 8.797 -2.479 1 94.06 100 ALA A N 1
ATOM 723 C CA . ALA A 1 100 ? -17.625 9.273 -3.012 1 94.06 100 ALA A CA 1
ATOM 724 C C . ALA A 1 100 ? -16.469 8.922 -2.074 1 94.06 100 ALA A C 1
ATOM 726 O O . ALA A 1 100 ? -15.398 8.492 -2.523 1 94.06 100 ALA A O 1
ATOM 727 N N . TYR A 1 101 ? -16.734 9.117 -0.787 1 94.5 101 TYR A N 1
ATOM 728 C CA . TYR A 1 101 ? -15.719 8.727 0.191 1 94.5 101 TYR A CA 1
ATOM 729 C C . TYR A 1 101 ? -15.453 7.23 0.128 1 94.5 101 TYR A C 1
ATOM 731 O O . TYR A 1 101 ? -14.305 6.793 0.179 1 94.5 101 TYR A O 1
ATOM 739 N N . ALA A 1 102 ? -16.5 6.477 0.012 1 90.69 102 ALA A N 1
ATOM 740 C CA . ALA A 1 102 ? -16.375 5.023 -0.058 1 90.69 102 ALA A CA 1
ATOM 741 C C . ALA A 1 102 ? -15.539 4.609 -1.268 1 90.69 102 ALA A C 1
ATOM 743 O O . ALA A 1 102 ? -14.719 3.689 -1.182 1 90.69 102 ALA A O 1
ATOM 744 N N . ASP A 1 103 ? -15.742 5.344 -2.342 1 89.62 103 ASP A N 1
ATOM 745 C CA . ASP A 1 103 ? -15.008 5.047 -3.566 1 89.62 103 ASP A CA 1
ATOM 746 C C . ASP A 1 103 ? -13.516 5.34 -3.395 1 89.62 103 ASP A C 1
ATOM 748 O O . ASP A 1 103 ? -12.68 4.711 -4.039 1 89.62 103 ASP A O 1
ATOM 752 N N . MET A 1 104 ? -13.156 6.266 -2.514 1 93.75 104 MET A N 1
ATOM 753 C CA . MET A 1 104 ? -11.773 6.691 -2.32 1 93.75 104 MET A CA 1
ATOM 754 C C . MET A 1 104 ? -11.086 5.852 -1.245 1 93.75 104 MET A C 1
ATOM 756 O O . MET A 1 104 ? -9.867 5.895 -1.101 1 93.75 104 MET A O 1
ATOM 760 N N . GLU A 1 105 ? -11.859 5.07 -0.546 1 91.75 105 GLU A N 1
ATOM 761 C CA . GLU A 1 105 ? -11.359 4.355 0.624 1 91.75 105 GLU A CA 1
ATOM 762 C C . GLU A 1 105 ? -10.227 3.408 0.248 1 91.75 105 GLU A C 1
ATOM 764 O O . GLU A 1 105 ? -9.266 3.248 1.006 1 91.75 105 GLU A O 1
ATOM 769 N N . ARG A 1 106 ? -10.312 2.744 -0.876 1 89.06 106 ARG A N 1
ATOM 770 C CA . ARG A 1 106 ? -9.289 1.787 -1.286 1 89.06 106 ARG A CA 1
ATOM 771 C C . ARG A 1 106 ? -7.93 2.467 -1.438 1 89.06 106 ARG A C 1
ATOM 773 O O . ARG A 1 106 ? -6.895 1.869 -1.136 1 89.06 106 ARG A O 1
ATOM 780 N N . PHE A 1 107 ? -7.918 3.695 -1.899 1 93.06 107 PHE A N 1
ATOM 781 C CA . PHE A 1 107 ? -6.676 4.441 -2.051 1 93.06 107 PHE A CA 1
ATOM 782 C C . PHE A 1 107 ? -6.094 4.805 -0.689 1 93.06 107 PHE A C 1
ATOM 784 O O . PHE A 1 107 ? -4.902 4.602 -0.444 1 93.06 107 PHE A O 1
ATOM 791 N N . PHE A 1 108 ? -7.008 5.301 0.161 1 92.38 108 PHE A N 1
ATOM 792 C CA . PHE A 1 108 ? -6.555 5.711 1.483 1 92.38 108 PHE A CA 1
ATOM 793 C C . PHE A 1 108 ? -6.023 4.52 2.268 1 92.38 108 PHE A C 1
ATOM 795 O O . PHE A 1 108 ? -4.957 4.598 2.887 1 92.38 108 PHE A O 1
ATOM 802 N N . ASP A 1 109 ? -6.781 3.51 2.25 1 89.31 109 ASP A N 1
ATOM 803 C CA . ASP A 1 109 ? -6.375 2.293 2.947 1 89.31 109 ASP A CA 1
ATOM 804 C C . ASP A 1 109 ? -5.023 1.796 2.445 1 89.31 109 ASP A C 1
ATOM 806 O O . ASP A 1 109 ? -4.145 1.454 3.242 1 89.31 109 ASP A O 1
ATOM 810 N N . ALA A 1 110 ? -4.848 1.765 1.173 1 90.12 110 ALA A N 1
ATOM 811 C CA . ALA A 1 110 ? -3.592 1.317 0.576 1 90.12 110 ALA A CA 1
ATOM 812 C C . ALA A 1 110 ? -2.436 2.229 0.982 1 90.12 110 ALA A C 1
ATOM 814 O O . ALA A 1 110 ? -1.35 1.75 1.317 1 90.12 110 ALA A O 1
ATOM 815 N N . GLU A 1 111 ? -2.609 3.5 0.973 1 91.81 111 GLU A N 1
ATOM 816 C CA . GLU A 1 111 ? -1.575 4.445 1.38 1 91.81 111 GLU A CA 1
ATOM 817 C C . GLU A 1 111 ? -1.179 4.238 2.838 1 91.81 111 GLU A C 1
ATOM 819 O O . GLU A 1 111 ? 0.009 4.23 3.17 1 91.81 111 GLU A O 1
ATOM 824 N N . LEU A 1 112 ? -2.205 4.086 3.643 1 89.88 112 LEU A N 1
ATOM 825 C CA . LEU A 1 112 ? -1.95 3.887 5.066 1 89.88 112 LEU A CA 1
ATOM 826 C C . LEU A 1 112 ? -1.068 2.662 5.293 1 89.88 112 LEU A C 1
ATOM 828 O O . LEU A 1 112 ? -0.107 2.719 6.062 1 89.88 112 LEU A O 1
ATOM 832 N N . ARG A 1 113 ? -1.363 1.627 4.594 1 86.81 113 ARG A N 1
ATOM 833 C CA . ARG A 1 113 ? -0.622 0.38 4.75 1 86.81 113 ARG A CA 1
ATOM 834 C C . ARG A 1 113 ? 0.758 0.479 4.105 1 86.81 113 ARG A C 1
ATOM 836 O O . ARG A 1 113 ? 1.734 -0.057 4.637 1 86.81 113 ARG A O 1
ATOM 843 N N . ALA A 1 114 ? 0.817 1.143 2.982 1 88.81 114 ALA A N 1
ATOM 844 C CA . ALA A 1 114 ? 2.09 1.285 2.283 1 88.81 114 ALA A CA 1
ATOM 845 C C . ALA A 1 114 ? 3.07 2.129 3.094 1 88.81 114 ALA A C 1
ATOM 847 O O . ALA A 1 114 ? 4.262 1.814 3.158 1 88.81 114 ALA A O 1
ATOM 848 N N . ILE A 1 115 ? 2.564 3.176 3.654 1 89.12 115 ILE A N 1
ATOM 849 C CA . ILE A 1 115 ? 3.42 4.078 4.418 1 89.12 115 ILE A CA 1
ATOM 850 C C . ILE A 1 115 ? 3.764 3.447 5.762 1 89.12 115 ILE A C 1
ATOM 852 O O . ILE A 1 115 ? 4.91 3.521 6.215 1 89.12 115 ILE A O 1
ATOM 856 N N . ALA A 1 116 ? 2.695 2.857 6.391 1 85.56 116 ALA A N 1
ATOM 857 C CA . ALA A 1 116 ? 2.832 2.199 7.688 1 85.56 116 ALA A CA 1
ATOM 858 C C . ALA A 1 116 ? 3.443 3.143 8.719 1 85.56 116 ALA A C 1
ATOM 860 O O . ALA A 1 116 ? 4.371 2.77 9.438 1 85.56 116 ALA A O 1
ATOM 861 N N . ALA A 1 117 ? 2.99 4.383 8.719 1 89.31 117 ALA A N 1
ATOM 862 C CA . ALA A 1 117 ? 3.467 5.348 9.711 1 89.31 117 ALA A CA 1
ATOM 863 C C . ALA A 1 117 ? 3.078 4.922 11.125 1 89.31 117 ALA A C 1
ATOM 865 O O . ALA A 1 117 ? 2.055 4.262 11.32 1 89.31 117 ALA A O 1
ATOM 866 N N . HIS A 1 118 ? 3.777 5.391 12.055 1 86.25 118 HIS A N 1
ATOM 867 C CA . HIS A 1 118 ? 3.508 5.066 13.453 1 86.25 118 HIS A CA 1
ATOM 868 C C . HIS A 1 118 ? 2.5 6.039 14.062 1 86.25 118 HIS A C 1
ATOM 870 O O . HIS A 1 118 ? 1.802 5.699 15.016 1 86.25 118 HIS A O 1
ATOM 876 N N . VAL A 1 119 ? 2.502 7.191 13.531 1 91.62 119 VAL A N 1
ATOM 877 C CA . VAL A 1 119 ? 1.634 8.234 14.07 1 91.62 119 VAL A CA 1
ATOM 878 C C . VAL A 1 119 ? 0.728 8.773 12.969 1 91.62 119 VAL A C 1
ATOM 880 O O . VAL A 1 119 ? 1.205 9.156 11.898 1 91.62 119 VAL A O 1
ATOM 883 N N . LEU A 1 120 ? -0.547 8.758 13.227 1 94.56 120 LEU A N 1
ATOM 884 C CA . LEU A 1 120 ? -1.52 9.383 12.344 1 94.56 120 LEU A CA 1
ATOM 885 C C . LEU A 1 120 ? -1.977 10.727 12.891 1 94.56 120 LEU A C 1
ATOM 887 O O . LEU A 1 120 ? -2.285 10.844 14.086 1 94.56 120 LEU A O 1
ATOM 891 N N . LEU A 1 121 ? -1.912 11.773 12.078 1 97.81 121 LEU A N 1
ATOM 892 C CA . LEU A 1 121 ? -2.385 13.109 12.43 1 97.81 121 LEU A CA 1
ATOM 893 C C . LEU A 1 121 ? -3.57 13.516 11.562 1 97.81 121 LEU A C 1
ATOM 895 O O . LEU A 1 121 ? -3.41 14.273 10.609 1 97.81 121 LEU A O 1
ATOM 899 N N . PRO A 1 122 ? -4.766 13.039 11.898 1 97.88 122 PRO A N 1
ATOM 900 C CA . PRO A 1 122 ? -5.938 13.469 11.133 1 97.88 122 PRO A CA 1
ATOM 901 C C . PRO A 1 122 ? -6.301 14.93 11.375 1 97.88 122 PRO A C 1
ATOM 903 O O . PRO A 1 122 ? -6.297 15.391 12.523 1 97.88 122 PRO A O 1
ATOM 906 N N . VAL A 1 123 ? -6.586 15.672 10.336 1 98.75 123 VAL A N 1
ATOM 907 C CA . VAL A 1 123 ? -6.875 17.094 10.383 1 98.75 123 VAL A CA 1
ATOM 908 C C . VAL A 1 123 ? -8.367 17.328 10.141 1 98.75 123 VAL A C 1
ATOM 910 O O . VAL A 1 123 ? -8.875 17.047 9.055 1 98.75 123 VAL A O 1
ATOM 913 N N . GLY A 1 124 ? -9.039 17.859 11.117 1 97.94 124 GLY A N 1
ATOM 914 C CA . GLY A 1 124 ? -10.461 18.141 11 1 97.94 124 GLY A CA 1
ATOM 915 C C . GLY A 1 124 ? -11.336 16.984 11.461 1 97.94 124 GLY A C 1
ATOM 916 O O . GLY A 1 124 ? -10.852 15.875 11.672 1 97.94 124 GLY A O 1
ATOM 917 N N . GLU A 1 125 ? -12.578 17.266 11.586 1 96.06 125 GLU A N 1
ATOM 918 C CA . GLU A 1 125 ? -13.539 16.344 12.172 1 96.06 125 GLU A CA 1
ATOM 919 C C . GLU A 1 125 ? -13.703 15.086 11.32 1 96.06 125 GLU A C 1
ATOM 921 O O . GLU A 1 125 ? -13.664 13.969 11.836 1 96.06 125 GLU A O 1
ATOM 926 N N . ARG A 1 126 ? -13.844 15.234 10.07 1 95.25 126 ARG A N 1
ATOM 927 C CA . ARG A 1 126 ? -14.133 14.102 9.195 1 95.25 126 ARG A CA 1
ATOM 928 C C . ARG A 1 126 ? -12.977 13.109 9.188 1 95.25 126 ARG A C 1
ATOM 930 O O . ARG A 1 126 ? -13.188 11.906 9.344 1 95.25 126 ARG A O 1
ATOM 937 N N . ALA A 1 127 ? -11.797 13.633 8.992 1 96.44 127 ALA A N 1
ATOM 938 C CA . ALA A 1 127 ? -10.625 12.758 8.992 1 96.44 127 ALA A CA 1
ATOM 939 C C . ALA A 1 127 ? -10.445 12.086 10.344 1 96.44 127 ALA A C 1
ATOM 941 O O . ALA A 1 127 ? -10.133 10.898 10.422 1 96.44 127 ALA A O 1
ATOM 942 N N . THR A 1 128 ? -10.641 12.82 11.406 1 95.31 128 THR A N 1
ATOM 943 C CA . THR A 1 128 ? -10.492 12.289 12.75 1 95.31 128 THR A CA 1
ATOM 944 C C . THR A 1 128 ? -11.516 11.188 13.016 1 95.31 128 THR A C 1
ATOM 946 O O . THR A 1 128 ? -11.164 10.109 13.492 1 95.31 128 THR A O 1
ATOM 949 N N . GLU A 1 129 ? -12.742 11.477 12.695 1 93 129 GLU A N 1
ATOM 950 C CA . GLU A 1 129 ? -13.789 10.477 12.883 1 93 129 GLU A CA 1
ATOM 951 C C . GLU A 1 129 ? -13.477 9.203 12.102 1 93 129 GLU A C 1
ATOM 953 O O . GLU A 1 129 ? -13.594 8.094 12.633 1 93 129 GLU A O 1
ATOM 958 N N . HIS A 1 130 ? -13.102 9.398 10.906 1 91.81 130 HIS A N 1
ATOM 959 C CA . HIS A 1 130 ? -12.812 8.25 10.047 1 91.81 130 HIS A CA 1
ATOM 960 C C . HIS A 1 130 ? -11.688 7.402 10.617 1 91.81 130 HIS A C 1
ATOM 962 O O . HIS A 1 130 ? -11.805 6.176 10.695 1 91.81 130 HIS A O 1
ATOM 968 N N . VAL A 1 131 ? -10.602 7.992 11.031 1 89.75 131 VAL A N 1
ATOM 969 C CA . VAL A 1 131 ? -9.43 7.297 11.57 1 89.75 131 VAL A CA 1
ATOM 970 C C . VAL A 1 131 ? -9.805 6.586 12.867 1 89.75 131 VAL A C 1
ATOM 972 O O . VAL A 1 131 ? -9.453 5.422 13.062 1 89.75 131 VAL A O 1
ATOM 975 N N . LEU A 1 132 ? -10.523 7.246 13.68 1 87.31 132 LEU A N 1
ATOM 976 C CA . LEU A 1 132 ? -10.867 6.664 14.977 1 87.31 132 LEU A CA 1
ATOM 977 C C . LEU A 1 132 ? -11.852 5.512 14.812 1 87.31 132 LEU A C 1
ATOM 979 O O . LEU A 1 132 ? -11.766 4.512 15.531 1 87.31 132 LEU A O 1
ATOM 983 N N . GLU A 1 133 ? -12.75 5.684 13.906 1 84 133 GLU A N 1
ATOM 984 C CA . GLU A 1 133 ? -13.766 4.648 13.703 1 84 133 GLU A CA 1
ATOM 985 C C . GLU A 1 133 ? -13.164 3.414 13.039 1 84 133 GLU A C 1
ATOM 987 O O . GLU A 1 133 ? -13.539 2.285 13.359 1 84 133 GLU A O 1
ATOM 992 N N . THR A 1 134 ? -12.297 3.668 12.172 1 77.75 134 THR A N 1
ATOM 993 C CA . THR A 1 134 ? -11.812 2.58 11.328 1 77.75 134 THR A CA 1
ATOM 994 C C . THR A 1 134 ? -10.547 1.96 11.922 1 77.75 134 THR A C 1
ATOM 996 O O . THR A 1 134 ? -10.312 0.759 11.781 1 77.75 134 THR A O 1
ATOM 999 N N . TYR A 1 135 ? -9.82 2.725 12.633 1 73.25 135 TYR A N 1
ATOM 1000 C CA . TYR A 1 135 ? -8.477 2.256 12.945 1 73.25 135 TYR A CA 1
ATOM 1001 C C . TYR A 1 135 ? -8.219 2.283 14.445 1 73.25 135 TYR A C 1
ATOM 1003 O O . TYR A 1 135 ? -7.074 2.168 14.891 1 73.25 135 TYR A O 1
ATOM 1011 N N . THR A 1 136 ? -9.18 2.508 15.242 1 67.81 136 THR A N 1
ATOM 1012 C CA . THR A 1 136 ? -9.031 2.414 16.688 1 67.81 136 THR A CA 1
ATOM 1013 C C . THR A 1 136 ? -10.023 1.409 17.266 1 67.81 136 THR A C 1
ATOM 1015 O O . THR A 1 136 ? -11.094 1.177 16.688 1 67.81 136 THR A O 1
ATOM 1018 N N . ALA A 1 137 ? -9.562 0.635 18.156 1 60.25 137 ALA A N 1
ATOM 1019 C CA . ALA A 1 137 ? -10.367 -0.393 18.812 1 60.25 137 ALA A CA 1
ATOM 1020 C C . ALA A 1 137 ? -11.5 0.23 19.625 1 60.25 137 ALA A C 1
ATOM 1022 O O . ALA A 1 137 ? -12.516 -0.414 19.875 1 60.25 137 ALA A O 1
ATOM 1023 N N . GLN A 1 138 ? -11.266 1.317 20.156 1 57.41 138 GLN A N 1
ATOM 1024 C CA . GLN A 1 138 ? -12.266 1.922 21.031 1 57.41 138 GLN A CA 1
ATOM 1025 C C . GLN A 1 138 ? -13.453 2.459 20.219 1 57.41 138 GLN A C 1
ATOM 1027 O O . GLN A 1 138 ? -13.266 3.068 19.172 1 57.41 138 GLN A O 1
ATOM 1032 N N . ALA A 1 139 ? -14.602 1.861 20.406 1 56.47 139 ALA A N 1
ATOM 1033 C CA . ALA A 1 139 ? -15.859 2.314 19.812 1 56.47 139 ALA A CA 1
ATOM 1034 C C . ALA A 1 139 ? -16.031 3.822 19.969 1 56.47 139 ALA A C 1
ATOM 1036 O O . ALA A 1 139 ? -16.047 4.336 21.094 1 56.47 139 ALA A O 1
ATOM 1037 N N . TRP A 1 140 ? -15.477 4.578 19.047 1 60.53 140 TRP A N 1
ATOM 1038 C CA . TRP A 1 140 ? -15.766 6.008 19.062 1 60.53 140 TRP A CA 1
ATOM 1039 C C . TRP A 1 140 ? -17.141 6.285 18.453 1 60.53 140 TRP A C 1
ATOM 1041 O O . TRP A 1 140 ? -17.344 6.082 17.25 1 60.53 140 TRP A O 1
ATOM 1051 N N . LYS A 1 141 ? -18.188 5.832 19.078 1 58.81 141 LYS A N 1
ATOM 1052 C CA . LYS A 1 141 ? -19.547 5.969 18.578 1 58.81 141 LYS A CA 1
ATOM 1053 C C . LYS A 1 141 ? -20.016 7.418 18.672 1 58.81 141 LYS A C 1
ATOM 1055 O O . LYS A 1 141 ? -21.109 7.746 18.219 1 58.81 141 LYS A O 1
ATOM 1060 N N . THR A 1 142 ? -19.25 8.258 19.297 1 57.47 142 THR A N 1
ATOM 1061 C CA . THR A 1 142 ? -19.844 9.57 19.516 1 57.47 142 THR A CA 1
ATOM 1062 C C . THR A 1 142 ? -19.109 10.641 18.719 1 57.47 142 THR A C 1
ATOM 1064 O O . THR A 1 142 ? -17.969 10.43 18.281 1 57.47 142 THR A O 1
ATOM 1067 N N . ASP A 1 143 ? -19.812 11.695 18.422 1 72.38 143 ASP A N 1
ATOM 1068 C CA . ASP A 1 143 ? -19.297 12.914 17.828 1 72.38 143 ASP A CA 1
ATOM 1069 C C . ASP A 1 143 ? -18.016 13.375 18.531 1 72.38 143 ASP A C 1
ATOM 1071 O O . ASP A 1 143 ? -17.969 13.406 19.766 1 72.38 143 ASP A O 1
ATOM 1075 N N . VAL A 1 144 ? -17.062 13.602 17.688 1 84.19 144 VAL A N 1
ATOM 1076 C CA . VAL A 1 144 ? -15.781 14 18.266 1 84.19 144 VAL A CA 1
ATOM 1077 C C . VAL A 1 144 ? -15.781 15.5 18.531 1 84.19 144 VAL A C 1
ATOM 1079 O O . VAL A 1 144 ? -16.312 16.281 17.75 1 84.19 144 VAL A O 1
ATOM 1082 N N . ASP A 1 145 ? -15.391 15.922 19.703 1 92.75 145 ASP A N 1
ATOM 1083 C CA . ASP A 1 145 ? -15.102 17.312 20.031 1 92.75 145 ASP A CA 1
ATOM 1084 C C . ASP A 1 145 ? -13.664 17.688 19.656 1 92.75 145 ASP A C 1
ATOM 1086 O O . ASP A 1 145 ? -12.727 17.406 20.406 1 92.75 145 ASP A O 1
ATOM 1090 N N . MET A 1 146 ? -13.555 18.391 18.609 1 95.81 146 MET A N 1
ATOM 1091 C CA . MET A 1 146 ? -12.227 18.641 18.047 1 95.81 146 MET A CA 1
ATOM 1092 C C . MET A 1 146 ? -11.438 19.594 18.922 1 95.81 146 MET A C 1
ATOM 1094 O O . MET A 1 146 ? -10.203 19.531 18.969 1 95.81 146 MET A O 1
ATOM 1098 N N . ALA A 1 147 ? -12.133 20.453 19.578 1 94.94 147 ALA A N 1
ATOM 1099 C CA . ALA A 1 147 ? -11.438 21.344 20.5 1 94.94 147 ALA A CA 1
ATOM 1100 C C . ALA A 1 147 ? -10.766 20.562 21.625 1 94.94 147 ALA A C 1
ATOM 1102 O O . ALA A 1 147 ? -9.641 20.875 22.016 1 94.94 147 ALA A O 1
ATOM 1103 N N . GLU A 1 148 ? -11.43 19.594 22.109 1 93.62 148 GLU A N 1
ATOM 1104 C CA . GLU A 1 148 ? -10.906 18.75 23.188 1 93.62 148 GLU A CA 1
ATOM 1105 C C . GLU A 1 148 ? -9.82 17.812 22.672 1 93.62 148 GLU A C 1
ATOM 1107 O O . GLU A 1 148 ? -8.844 17.547 23.375 1 93.62 148 GLU A O 1
ATOM 1112 N N . LEU A 1 149 ? -9.961 17.391 21.5 1 95 149 LEU A N 1
ATOM 1113 C CA . LEU A 1 149 ? -9.086 16.359 20.969 1 95 149 LEU A CA 1
ATOM 1114 C C . LEU A 1 149 ? -7.828 16.969 20.359 1 95 149 LEU A C 1
ATOM 1116 O O . LEU A 1 149 ? -6.82 16.281 20.188 1 95 149 LEU A O 1
ATOM 1120 N N . HIS A 1 150 ? -7.855 18.219 20.062 1 97.94 150 HIS A N 1
ATOM 1121 C CA . HIS A 1 150 ? -6.762 18.891 19.359 1 97.94 150 HIS A CA 1
ATOM 1122 C C . HIS A 1 150 ? -5.441 18.703 20.109 1 97.94 150 HIS A C 1
ATOM 1124 O O . HIS A 1 150 ? -5.328 19.094 21.281 1 97.94 150 HIS A O 1
ATOM 1130 N N . GLY A 1 151 ? -4.516 18.031 19.438 1 96.94 151 GLY A N 1
ATOM 1131 C CA . GLY A 1 151 ? -3.168 1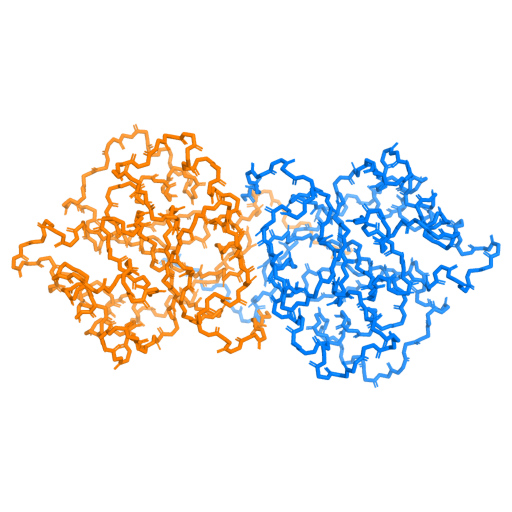7.922 19.984 1 96.94 151 GLY A CA 1
ATOM 1132 C C . GLY A 1 151 ? -3.053 16.875 21.078 1 96.94 151 GLY A C 1
ATOM 1133 O O . GLY A 1 151 ? -2.004 16.75 21.719 1 96.94 151 GLY A O 1
ATOM 1134 N N . THR A 1 152 ? -4.102 16.094 21.25 1 94.31 152 THR A N 1
ATOM 1135 C CA . THR A 1 152 ? -4.062 15.047 22.266 1 94.31 152 THR A CA 1
ATOM 1136 C C . THR A 1 152 ? -3.682 13.703 21.656 1 94.31 152 THR A C 1
ATOM 1138 O O . THR A 1 152 ? -4.172 13.352 20.578 1 94.31 152 THR A O 1
ATOM 1141 N N . GLU A 1 153 ? -2.818 12.977 22.359 1 89.81 153 GLU A N 1
ATOM 1142 C CA . GLU A 1 153 ? -2.41 11.656 21.875 1 89.81 153 GLU A CA 1
ATOM 1143 C C . GLU A 1 153 ? -3.443 10.594 22.234 1 89.81 153 GLU A C 1
ATOM 1145 O O . GLU A 1 153 ? -3.865 10.492 23.391 1 89.81 153 GLU A O 1
ATOM 1150 N N . LEU A 1 154 ? -3.834 9.922 21.234 1 86.5 154 LEU A N 1
ATOM 1151 C CA . LEU A 1 154 ? -4.734 8.789 21.406 1 86.5 154 LEU A CA 1
ATOM 1152 C C . LEU A 1 154 ? -4.078 7.492 20.953 1 86.5 154 LEU A C 1
ATOM 1154 O O . LEU A 1 154 ? -3.379 7.477 19.938 1 86.5 154 LEU A O 1
ATOM 1158 N N . ARG A 1 155 ? -4.355 6.457 21.719 1 77.88 155 ARG A N 1
ATOM 1159 C CA . ARG A 1 155 ? -3.824 5.156 21.328 1 77.88 155 ARG A CA 1
ATOM 1160 C C . ARG A 1 155 ? -4.789 4.43 20.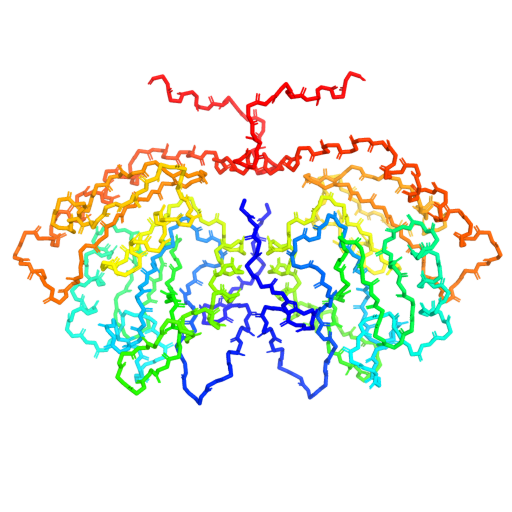391 1 77.88 155 ARG A C 1
ATOM 1162 O O . ARG A 1 155 ? -5.969 4.277 20.703 1 77.88 155 ARG A O 1
ATOM 1169 N N . GLY A 1 156 ? -4.316 4.176 19.25 1 72.88 156 GLY A N 1
ATOM 1170 C CA . GLY A 1 156 ? -5.074 3.355 18.328 1 72.88 156 GLY A CA 1
ATOM 1171 C C . GLY A 1 156 ? -4.609 1.911 18.297 1 72.88 156 GLY A C 1
ATOM 1172 O O . GLY A 1 156 ? -3.928 1.45 19.203 1 72.88 156 GLY A O 1
ATOM 1173 N N . SER A 1 157 ? -5.227 1.225 17.328 1 68.81 157 SER A N 1
ATOM 1174 C CA . SER A 1 157 ? -4.816 -0.157 17.094 1 68.81 157 SER A CA 1
ATOM 1175 C C . SER A 1 157 ? -3.533 -0.226 16.281 1 68.81 157 SER A C 1
ATOM 1177 O O . SER A 1 157 ? -3.584 -0.323 15.047 1 68.81 157 SER A O 1
ATOM 1179 N N . GLY A 1 158 ? -2.35 -0.017 16.938 1 68.81 158 GLY A N 1
ATOM 1180 C CA . GLY A 1 158 ? -1.078 -0.097 16.234 1 68.81 158 GLY A CA 1
ATOM 1181 C C . GLY A 1 158 ? -0.519 1.261 15.859 1 68.81 158 GLY A C 1
ATOM 1182 O O . GLY A 1 158 ? 0.521 1.349 15.203 1 68.81 158 GLY A O 1
ATOM 1183 N N . TRP A 1 159 ? -1.339 2.324 16.078 1 80.62 159 TRP A N 1
ATOM 1184 C CA . TRP A 1 159 ? -0.889 3.686 15.805 1 80.62 159 TRP A CA 1
ATOM 1185 C C . TRP A 1 159 ? -1.142 4.594 17 1 80.62 159 TRP A C 1
ATOM 1187 O O . TRP A 1 159 ? -2.051 4.344 17.797 1 80.62 159 TRP A O 1
ATOM 1197 N N . LEU A 1 160 ? -0.298 5.547 17.031 1 87.25 160 LEU A N 1
ATOM 1198 C CA . LEU A 1 160 ? -0.667 6.727 17.797 1 87.25 160 LEU A CA 1
ATOM 1199 C C . LEU A 1 160 ? -1.45 7.715 16.953 1 87.25 160 LEU A C 1
ATOM 1201 O O . LEU A 1 160 ? -1.116 7.934 15.781 1 87.25 160 LEU A O 1
ATOM 1205 N N . VAL A 1 161 ? -2.492 8.219 17.531 1 91.38 161 VAL A N 1
ATOM 1206 C CA . VAL A 1 161 ? -3.299 9.203 16.812 1 91.38 161 VAL A CA 1
ATOM 1207 C C . VAL A 1 161 ? -3.221 10.555 17.516 1 91.38 161 VAL A C 1
ATOM 1209 O O . VAL A 1 161 ? -3.363 10.625 18.734 1 91.38 161 VAL A O 1
ATOM 1212 N N . LEU A 1 162 ? -2.926 11.57 16.781 1 95.19 162 LEU A N 1
ATOM 1213 C CA . LEU A 1 162 ? -2.918 12.938 17.297 1 95.19 162 LEU A CA 1
ATOM 1214 C C . LEU A 1 162 ? -3.82 13.836 16.453 1 95.19 162 LEU A C 1
ATOM 1216 O O . LEU A 1 162 ? -3.367 14.438 15.477 1 95.19 162 LEU A O 1
ATOM 1220 N N . PRO A 1 163 ? -5.066 13.969 16.875 1 97.19 163 PRO A N 1
ATOM 1221 C CA . PRO A 1 163 ? -6.012 14.766 16.094 1 97.19 163 PRO A CA 1
ATOM 1222 C C . PRO A 1 163 ? -5.648 16.25 16.062 1 97.19 163 PRO A C 1
ATOM 1224 O O . PRO A 1 163 ? -5.164 16.781 17.062 1 97.19 163 PRO A O 1
ATOM 1227 N N . ILE A 1 164 ? -5.875 16.828 14.938 1 98.75 164 ILE A N 1
ATOM 1228 C CA . ILE A 1 164 ? -5.668 18.25 14.727 1 98.75 164 ILE A CA 1
ATOM 1229 C C . ILE A 1 164 ? -6.988 18.922 14.359 1 98.75 164 ILE A C 1
ATOM 1231 O O . ILE A 1 164 ? -7.664 18.5 13.414 1 98.75 164 ILE A O 1
ATOM 1235 N N . ARG A 1 165 ? -7.32 19.906 15.102 1 98.56 165 ARG A N 1
ATOM 1236 C CA . ARG A 1 165 ? -8.5 20.703 14.773 1 98.56 165 ARG A CA 1
ATOM 1237 C C . ARG A 1 165 ? -8.367 21.312 13.383 1 98.56 165 ARG A C 1
ATOM 1239 O O . ARG A 1 165 ? -7.266 21.625 12.93 1 98.56 165 ARG A O 1
ATOM 1246 N N . ASP A 1 166 ? -9.523 21.5 12.727 1 98.56 166 ASP A N 1
ATOM 1247 C CA . ASP A 1 166 ? -9.516 22.125 11.398 1 98.56 166 ASP A CA 1
ATOM 1248 C C . ASP A 1 166 ? -8.852 23.5 11.438 1 98.56 166 ASP A C 1
ATOM 1250 O O . ASP A 1 166 ? -9.32 24.391 12.133 1 98.56 166 ASP A O 1
ATOM 1254 N N . PRO A 1 167 ? -7.809 23.672 10.719 1 98.62 167 PRO A N 1
ATOM 1255 C CA . PRO A 1 167 ? -7.078 24.938 10.781 1 98.62 167 PRO A CA 1
ATOM 1256 C C . PRO A 1 167 ? -7.938 26.141 10.398 1 98.62 167 PRO A C 1
ATOM 1258 O O . PRO A 1 167 ? -7.609 27.281 10.742 1 98.62 167 PRO A O 1
ATOM 1261 N N . ARG A 1 168 ? -9.016 25.984 9.688 1 97.06 168 ARG A N 1
ATOM 1262 C CA . ARG A 1 168 ? -9.93 27.062 9.344 1 97.06 168 ARG A CA 1
ATOM 1263 C C . ARG A 1 168 ? -10.617 27.625 10.594 1 97.06 168 ARG A C 1
ATOM 1265 O O . ARG A 1 168 ? -11.141 28.734 10.578 1 97.06 168 ARG A O 1
ATOM 1272 N N . GLU A 1 169 ? -10.547 26.75 11.656 1 97.06 169 GLU A N 1
ATOM 1273 C CA . GLU A 1 169 ? -11.25 27.109 12.875 1 97.06 169 GLU A CA 1
ATOM 1274 C C . GLU A 1 169 ? -10.281 27.516 13.984 1 97.06 169 GLU A C 1
ATOM 1276 O O . GLU A 1 169 ? -10.688 27.75 15.117 1 97.06 169 GLU A O 1
ATOM 1281 N N . TRP A 1 170 ? -9.055 27.594 13.664 1 97.5 170 TRP A N 1
ATOM 1282 C CA . TRP A 1 170 ? -8.047 27.859 14.688 1 97.5 170 TRP A CA 1
ATOM 1283 C C . TRP A 1 170 ? -8.211 29.266 15.266 1 97.5 170 TRP A C 1
ATOM 1285 O O . TRP A 1 170 ? -8.508 30.203 14.531 1 97.5 170 TRP A O 1
ATOM 1295 N N . ASP A 1 171 ? -7.945 29.266 16.484 1 92.81 171 ASP A N 1
ATOM 1296 C CA . ASP A 1 171 ? -7.742 30.562 17.109 1 92.81 171 ASP A CA 1
ATOM 1297 C C . ASP A 1 171 ? -6.273 30.781 17.484 1 92.81 171 ASP A C 1
ATOM 1299 O O . ASP A 1 171 ? -5.395 30.094 16.953 1 92.81 171 ASP A O 1
ATOM 1303 N N . GLY A 1 172 ? -5.938 31.734 18.234 1 92 172 GLY A N 1
ATOM 1304 C CA . GLY A 1 172 ? -4.555 32.062 18.531 1 92 172 GLY A CA 1
ATOM 1305 C C . GLY A 1 172 ? -3.842 31.016 19.359 1 92 172 GLY A C 1
ATOM 1306 O O . GLY A 1 172 ? -2.613 31.016 19.438 1 92 172 GLY A O 1
ATOM 1307 N N . THR A 1 173 ? -4.543 30.016 19.891 1 95.75 173 THR A N 1
ATOM 1308 C CA . THR A 1 173 ? -3.912 29.062 20.812 1 95.75 173 THR A CA 1
ATOM 1309 C C . THR A 1 173 ? -3.688 27.719 20.141 1 95.75 173 THR A C 1
ATOM 1311 O O . THR A 1 173 ? -2.844 26.938 20.578 1 95.75 173 THR A O 1
ATOM 1314 N N . ASP A 1 174 ? -4.395 27.422 19.109 1 97.94 174 ASP A N 1
ATOM 1315 C CA . ASP A 1 174 ? -4.367 26.094 18.516 1 97.94 174 ASP A CA 1
ATOM 1316 C C . ASP A 1 174 ? -2.998 25.781 17.922 1 97.94 174 ASP A C 1
ATOM 1318 O O . ASP A 1 174 ? -2.482 24.672 18.062 1 97.94 174 ASP A O 1
ATOM 1322 N N . GLY A 1 175 ? -2.451 26.75 17.203 1 98.12 175 GLY A N 1
ATOM 1323 C CA . GLY A 1 175 ? -1.134 26.578 16.609 1 98.12 175 GLY A CA 1
ATOM 1324 C C . GLY A 1 175 ? -0.067 26.203 17.625 1 98.12 175 GLY A C 1
ATOM 1325 O O . GLY A 1 175 ? 0.531 25.141 17.547 1 98.12 175 GLY A O 1
ATOM 1326 N N . PRO A 1 176 ? 0.102 27.094 18.594 1 98.25 176 PRO A N 1
ATOM 1327 C CA . PRO A 1 176 ? 1.085 26.812 19.641 1 98.25 176 PRO A CA 1
ATOM 1328 C C . PRO A 1 176 ? 0.814 25.5 20.375 1 98.25 176 PRO A C 1
ATOM 1330 O O . PRO A 1 176 ? 1.752 24.781 20.734 1 98.25 176 PRO A O 1
ATOM 1333 N N . GLU A 1 177 ? -0.417 25.156 20.609 1 98.12 177 GLU A N 1
ATOM 1334 C CA . GLU A 1 177 ? -0.761 23.891 21.266 1 98.12 177 GLU A CA 1
ATOM 1335 C C . GLU A 1 177 ? -0.309 22.703 20.438 1 98.12 177 GLU A C 1
ATOM 1337 O O . GLU A 1 177 ? 0.237 21.734 20.984 1 98.12 177 GLU A O 1
ATOM 1342 N N . LEU A 1 178 ? -0.554 22.75 19.188 1 98.56 178 LEU A N 1
ATOM 1343 C CA . LEU A 1 178 ? -0.116 21.656 18.312 1 98.56 178 LEU A CA 1
ATOM 1344 C C . LEU A 1 178 ? 1.403 21.531 18.312 1 98.56 178 LEU A C 1
ATOM 1346 O O . LEU A 1 178 ? 1.94 20.438 18.391 1 98.56 178 LEU A O 1
ATOM 1350 N N . VAL A 1 179 ? 2.078 22.641 18.203 1 98.5 179 VAL A N 1
ATOM 1351 C CA . VAL A 1 179 ? 3.537 22.656 18.203 1 98.5 179 VAL A CA 1
ATOM 1352 C C . VAL A 1 179 ? 4.07 21.984 19.469 1 98.5 179 VAL A C 1
ATOM 1354 O O . VAL A 1 179 ? 4.961 21.125 19.391 1 98.5 179 VAL A O 1
ATOM 1357 N N . GLU A 1 180 ? 3.531 22.312 20.578 1 97.5 180 GLU A N 1
ATOM 1358 C CA . GLU A 1 180 ? 3.963 21.719 21.828 1 97.5 180 GLU A CA 1
ATOM 1359 C C . GLU A 1 180 ? 3.719 20.219 21.844 1 97.5 180 GLU A C 1
ATOM 1361 O O . GLU A 1 180 ? 4.562 19.453 22.312 1 97.5 180 GLU A O 1
ATOM 1366 N N . SER A 1 181 ? 2.59 19.828 21.422 1 96.94 181 SER A N 1
ATOM 1367 C CA . SER A 1 181 ? 2.258 18.406 21.375 1 96.94 181 SER A CA 1
ATOM 1368 C C . SER A 1 181 ? 3.229 17.641 20.484 1 96.94 181 SER A C 1
ATOM 1370 O O . SER A 1 181 ? 3.688 16.547 20.844 1 96.94 181 SER A O 1
ATOM 1372 N N . LEU A 1 182 ? 3.533 18.188 19.312 1 96.88 182 LEU A N 1
ATOM 1373 C CA . LEU A 1 182 ? 4.434 17.531 18.359 1 96.88 182 LEU A CA 1
ATOM 1374 C C . LEU A 1 182 ? 5.844 17.438 18.938 1 96.88 182 LEU A C 1
ATOM 1376 O O . LEU A 1 182 ? 6.516 16.422 18.766 1 96.88 182 LEU A O 1
ATOM 1380 N N . ARG A 1 183 ? 6.246 18.484 19.578 1 95.62 183 ARG A N 1
ATOM 1381 C CA . ARG A 1 183 ? 7.566 18.469 20.203 1 95.62 183 ARG A CA 1
ATOM 1382 C C . ARG A 1 183 ? 7.648 17.406 21.297 1 95.62 183 ARG A C 1
ATOM 1384 O O . ARG A 1 183 ? 8.648 16.703 21.406 1 95.62 183 ARG A O 1
ATOM 1391 N N . THR A 1 184 ? 6.637 17.359 22.062 1 93.06 184 THR A N 1
ATOM 1392 C CA . THR A 1 184 ? 6.586 16.344 23.109 1 93.06 184 THR A CA 1
ATOM 1393 C C . THR A 1 184 ? 6.605 14.938 22.5 1 93.06 184 THR A C 1
ATOM 1395 O O . THR A 1 184 ? 7.355 14.07 22.953 1 93.06 184 THR A O 1
ATOM 1398 N N . LEU A 1 185 ? 5.816 14.75 21.531 1 90.69 185 LEU A N 1
ATOM 1399 C CA . LEU A 1 185 ? 5.723 13.461 20.859 1 90.69 185 LEU A CA 1
ATOM 1400 C C . LEU A 1 185 ? 7.074 13.047 20.281 1 90.69 185 LEU A C 1
ATOM 1402 O O . LEU A 1 185 ? 7.473 11.883 20.406 1 90.69 185 LEU A O 1
ATOM 1406 N N . ARG A 1 186 ? 7.754 13.945 19.672 1 90.25 186 ARG A N 1
ATOM 1407 C CA . ARG A 1 186 ? 9.016 13.648 19 1 90.25 186 ARG A CA 1
ATOM 1408 C C . ARG A 1 186 ? 10.133 13.422 20 1 90.25 186 ARG A C 1
ATOM 1410 O O . ARG A 1 186 ? 11.141 12.789 19.688 1 90.25 186 ARG A O 1
ATOM 1417 N N . SER A 1 187 ? 9.984 14.031 21.156 1 84.81 187 SER A N 1
ATOM 1418 C CA . SER A 1 187 ? 10.992 13.891 22.203 1 84.81 187 SER A CA 1
ATOM 1419 C C . SER A 1 187 ? 10.852 12.555 22.922 1 84.81 187 SER A C 1
ATOM 1421 O O . SER A 1 187 ? 11.812 12.055 23.516 1 84.81 187 SER A O 1
ATOM 1423 N N . THR A 1 188 ? 9.617 12.148 22.906 1 71.31 188 THR A N 1
ATOM 1424 C CA . THR A 1 188 ? 9.367 10.883 23.578 1 71.31 188 THR A CA 1
ATOM 1425 C C . THR A 1 188 ? 9.719 9.703 22.688 1 71.31 188 THR A C 1
ATOM 1427 O O . THR A 1 188 ? 9.609 9.797 21.453 1 71.31 188 THR A O 1
ATOM 1430 N N . ASP A 1 189 ? 10.945 9.234 22.719 1 56.03 189 ASP A N 1
ATOM 1431 C CA . ASP A 1 189 ? 11.406 8.102 21.922 1 56.03 189 ASP A CA 1
ATOM 1432 C C . ASP A 1 189 ? 10.234 7.184 21.562 1 56.03 189 ASP A C 1
ATOM 1434 O O . ASP A 1 189 ? 9.914 6.262 22.312 1 56.03 189 ASP A O 1
ATOM 1438 N N . PHE A 1 190 ? 9.266 7.797 21.047 1 50.16 190 PHE A N 1
ATOM 1439 C CA . PHE A 1 190 ? 8.156 6.941 20.656 1 50.16 190 PHE A CA 1
ATOM 1440 C C . PHE A 1 190 ? 8.648 5.77 19.812 1 50.16 190 PHE A C 1
ATOM 1442 O O . PHE A 1 190 ? 9.086 5.953 18.672 1 50.16 190 PHE A O 1
ATOM 1449 N N . ARG A 1 191 ? 9.711 5.125 20.344 1 44.41 191 ARG A N 1
ATOM 1450 C CA . ARG A 1 191 ? 10.047 3.898 19.625 1 44.41 191 ARG A CA 1
ATOM 1451 C C . ARG A 1 191 ? 8.797 3.053 19.375 1 44.41 191 ARG A C 1
ATOM 1453 O O . ARG A 1 191 ? 8.469 2.178 20.188 1 44.41 191 ARG A O 1
ATOM 1460 N N . ARG A 1 192 ? 7.66 3.703 19.312 1 42.19 192 ARG A N 1
ATOM 1461 C CA . ARG A 1 192 ? 6.543 2.777 19.156 1 42.19 192 ARG A CA 1
ATOM 1462 C C . ARG A 1 192 ? 6.875 1.685 18.156 1 42.19 192 ARG A C 1
ATOM 1464 O O . ARG A 1 192 ? 7.363 1.973 17.047 1 42.19 192 ARG A O 1
ATOM 1471 N N . VAL A 1 193 ? 7.242 0.705 18.719 1 38.16 193 VAL A N 1
ATOM 1472 C CA . VAL A 1 193 ? 7.316 -0.584 18.031 1 38.16 193 VAL A CA 1
ATOM 1473 C C . VAL A 1 193 ? 6.203 -0.685 17 1 38.16 193 VAL A C 1
ATOM 1475 O O . VAL A 1 193 ? 5.027 -0.51 17.312 1 38.16 193 VAL A O 1
ATOM 1478 N N . SER A 1 194 ? 6.312 0.029 16 1 37.91 194 SER A N 1
ATOM 1479 C CA . SER A 1 194 ? 5.324 -0.395 15.016 1 37.91 194 SER A CA 1
ATOM 1480 C C . SER A 1 194 ? 4.707 -1.738 15.398 1 37.91 194 SER A C 1
ATOM 1482 O O . SER A 1 194 ? 5.402 -2.758 15.43 1 37.91 194 SER A O 1
ATOM 1484 N N . ASP A 1 195 ? 4.098 -1.785 16.609 1 35.47 195 ASP A N 1
ATOM 1485 C CA . ASP A 1 195 ? 3.268 -2.957 16.875 1 35.47 195 ASP A CA 1
ATOM 1486 C C . ASP A 1 195 ? 2.645 -3.484 15.586 1 35.47 195 ASP A C 1
ATOM 1488 O O . ASP A 1 195 ? 1.521 -3.115 15.234 1 35.47 195 ASP A O 1
ATOM 1492 N N . LEU A 1 196 ? 3.121 -3.324 14.664 1 36.62 196 LEU A N 1
ATOM 1493 C CA . LEU A 1 196 ? 2.551 -4.156 13.609 1 36.62 196 LEU A CA 1
ATOM 1494 C C . LEU A 1 196 ? 2.16 -5.527 14.148 1 36.62 196 LEU A C 1
ATOM 1496 O O . LEU A 1 196 ? 1.797 -6.422 13.383 1 36.62 196 LEU A O 1
ATOM 1500 N N . GLY A 1 197 ? 2.461 -5.883 15.391 1 33.72 197 GLY A N 1
ATOM 1501 C CA . GLY A 1 197 ? 1.675 -6.848 16.141 1 33.72 197 GLY A CA 1
ATOM 1502 C C . GLY A 1 197 ? 0.179 -6.641 16 1 33.72 197 GLY A C 1
ATOM 1503 O O . GLY A 1 197 ? -0.614 -7.34 16.625 1 33.72 197 GLY A O 1
ATOM 1504 N N . ARG A 1 198 ? -0.278 -5.488 15.734 1 34.47 198 ARG A N 1
ATOM 1505 C CA . ARG A 1 198 ? -1.656 -5.047 15.922 1 34.47 198 ARG A CA 1
ATOM 1506 C C . ARG A 1 198 ? -2.635 -6.023 15.281 1 34.47 198 ARG A C 1
ATOM 1508 O O . ARG A 1 198 ? -3.844 -5.941 15.508 1 34.47 198 ARG A O 1
ATOM 1515 N N . PHE A 1 199 ? -2.186 -6.723 14.242 1 32.12 199 PHE A N 1
ATOM 1516 C CA . PHE A 1 199 ? -3.156 -7.754 13.891 1 32.12 199 PHE A CA 1
ATOM 1517 C C . PHE A 1 199 ? -3.121 -8.898 14.891 1 32.12 199 PHE A C 1
ATOM 1519 O O . PHE A 1 199 ? -3.699 -9.961 14.656 1 32.12 199 PHE A O 1
ATOM 1526 N N . LEU A 1 200 ? -2.16 -8.938 15.812 1 30.86 200 LEU A N 1
ATOM 1527 C CA . LEU A 1 200 ? -2.367 -10.094 16.672 1 30.86 200 LEU A CA 1
ATOM 1528 C C . LEU A 1 200 ? -3.57 -9.875 17.594 1 30.86 200 LEU A C 1
ATOM 1530 O O . LEU A 1 200 ? -3.631 -8.883 18.328 1 30.86 200 LEU A O 1
ATOM 1534 N N . PRO A 1 201 ? -4.723 -10.344 17.344 1 29.12 201 PRO A N 1
ATOM 1535 C CA . PRO A 1 201 ? -5.566 -10.492 18.531 1 29.12 201 PRO A CA 1
ATOM 1536 C C . PRO A 1 201 ? -4.773 -10.914 19.766 1 29.12 201 PRO A C 1
ATOM 1538 O O . PRO A 1 201 ? -3.623 -11.344 19.656 1 29.12 201 PRO A O 1
ATOM 1541 N N . GLY A 1 202 ? -5.371 -11.016 21.031 1 29.03 202 GLY A N 1
ATOM 1542 C CA . GLY A 1 202 ? -5 -11.57 22.328 1 29.03 202 GLY A CA 1
ATOM 1543 C C . GLY A 1 202 ? -4.152 -12.828 22.203 1 29.03 202 GLY A C 1
ATOM 1544 O O . GLY A 1 202 ? -3.727 -13.391 23.219 1 29.03 202 GLY A O 1
ATOM 1545 N N . GLU A 1 203 ? -4.52 -13.891 21.438 1 29.94 203 GLU A N 1
ATOM 1546 C CA . GLU A 1 203 ? -4.035 -15.211 21.859 1 29.94 203 GLU A CA 1
ATOM 1547 C C . GLU A 1 203 ? -2.516 -15.297 21.75 1 29.94 203 GLU A C 1
ATOM 1549 O O . GLU A 1 203 ? -1.885 -14.469 21.094 1 29.94 203 GLU A O 1
ATOM 1554 N N . ASP A 1 204 ? -1.907 -16.562 22.328 1 27.78 204 ASP A N 1
ATOM 1555 C CA . ASP A 1 204 ? -0.618 -17.219 22.562 1 27.78 204 ASP A CA 1
ATOM 1556 C C . ASP A 1 204 ? 0.248 -17.172 21.297 1 27.78 204 ASP A C 1
ATOM 1558 O O . ASP A 1 204 ? -0.208 -17.531 20.219 1 27.78 204 ASP A O 1
ATOM 1562 N N . PRO A 1 205 ? 1.333 -16.406 21.359 1 29.89 205 PRO A N 1
ATOM 1563 C CA . PRO A 1 205 ? 2.383 -16.406 20.344 1 29.89 205 PRO A CA 1
ATOM 1564 C C . PRO A 1 205 ? 2.717 -17.812 19.828 1 29.89 205 PRO A C 1
ATOM 1566 O O . PRO A 1 205 ? 2.871 -18.734 20.625 1 29.89 205 PRO A O 1
ATOM 1569 N N . TYR A 1 206 ? 2.012 -18.359 18.938 1 24.7 206 TYR A N 1
ATOM 1570 C CA . TYR A 1 206 ? 2.436 -19.688 18.5 1 24.7 206 TYR A CA 1
ATOM 1571 C C . TYR A 1 206 ? 3.941 -19.734 18.266 1 24.7 206 TYR A C 1
ATOM 1573 O O . TYR A 1 206 ? 4.484 -18.922 17.516 1 24.7 206 TYR A O 1
ATOM 1581 N N . LEU A 1 207 ? 4.738 -20 19.359 1 23.86 207 LEU A N 1
ATOM 1582 C CA . LEU A 1 207 ? 6.117 -20.484 19.391 1 23.86 207 LEU A CA 1
ATOM 1583 C C . LEU A 1 207 ? 6.32 -21.625 18.406 1 23.86 207 LEU A C 1
ATOM 1585 O O . LEU A 1 207 ? 5.582 -22.609 18.453 1 23.86 207 LEU A O 1
ATOM 1589 N N . VAL A 1 208 ? 6.57 -21.359 17.156 1 20.3 208 VAL A N 1
ATOM 1590 C CA . VAL A 1 208 ? 7.129 -22.578 16.562 1 20.3 208 VAL A CA 1
ATOM 1591 C C . VAL A 1 208 ? 8.25 -23.109 17.438 1 20.3 208 VAL A C 1
ATOM 1593 O O . VAL A 1 208 ? 9.25 -22.438 17.688 1 20.3 208 VAL A O 1
ATOM 1596 N N . ARG A 1 209 ? 7.898 -23.984 18.531 1 17.34 209 ARG A N 1
ATOM 1597 C CA . ARG A 1 209 ? 8.844 -24.938 19.109 1 17.34 209 ARG A CA 1
ATOM 1598 C C . ARG A 1 209 ? 9.352 -25.922 18.047 1 17.34 209 ARG A C 1
ATOM 1600 O O . ARG A 1 209 ? 8.57 -26.391 17.219 1 17.34 209 ARG A O 1
ATOM 1607 N N . MET B 1 1 ? -6.387 -5 10.516 1 57.5 1 MET B N 1
ATOM 1608 C CA . MET B 1 1 ? -7.352 -4.25 9.719 1 57.5 1 MET B CA 1
ATOM 1609 C C . MET B 1 1 ? -7.379 -4.762 8.281 1 57.5 1 MET B C 1
ATOM 1611 O O . MET B 1 1 ? -6.332 -5.031 7.691 1 57.5 1 MET B O 1
ATOM 1615 N N . LYS B 1 2 ? -8.688 -5.016 7.805 1 67.56 2 LYS B N 1
ATOM 1616 C CA . LYS B 1 2 ? -8.859 -5.523 6.449 1 67.56 2 LYS B CA 1
ATOM 1617 C C . LYS B 1 2 ? -8.969 -4.383 5.441 1 67.56 2 LYS B C 1
ATOM 1619 O O . LYS B 1 2 ? -9.461 -3.303 5.773 1 67.56 2 LYS B O 1
ATOM 1624 N N . ASN B 1 3 ? -8.32 -4.613 4.219 1 70.44 3 ASN B N 1
ATOM 1625 C CA . ASN B 1 3 ? -8.617 -3.707 3.117 1 70.44 3 ASN B CA 1
ATOM 1626 C C . ASN B 1 3 ? -10.117 -3.641 2.83 1 70.44 3 ASN B C 1
ATOM 1628 O O . ASN B 1 3 ? -10.812 -4.652 2.92 1 70.44 3 ASN B O 1
ATOM 1632 N N . VAL B 1 4 ? -10.539 -2.48 2.451 1 71.44 4 VAL B N 1
ATOM 1633 C CA . VAL B 1 4 ? -11.984 -2.264 2.357 1 71.44 4 VAL B CA 1
ATOM 1634 C C . VAL B 1 4 ? -12.445 -2.504 0.923 1 71.44 4 VAL B C 1
ATOM 1636 O O . VAL B 1 4 ? -13.641 -2.68 0.673 1 71.44 4 VAL B O 1
ATOM 1639 N N . THR B 1 5 ? -11.539 -2.662 0.036 1 78.56 5 THR B N 1
ATOM 1640 C CA . THR B 1 5 ? -11.961 -2.746 -1.357 1 78.56 5 THR B CA 1
ATOM 1641 C C . THR B 1 5 ? -12.297 -4.184 -1.737 1 78.56 5 THR B C 1
ATOM 1643 O O . THR B 1 5 ? -11.633 -5.121 -1.288 1 78.56 5 THR B O 1
ATOM 1646 N N . ASP B 1 6 ? -13.406 -4.258 -2.602 1 83.94 6 ASP B N 1
ATOM 1647 C CA . ASP B 1 6 ? -13.742 -5.547 -3.197 1 83.94 6 ASP B CA 1
ATOM 1648 C C . ASP B 1 6 ? -13.359 -5.586 -4.672 1 83.94 6 ASP B C 1
ATOM 1650 O O . ASP B 1 6 ? -13.625 -6.57 -5.363 1 83.94 6 ASP B O 1
ATOM 1654 N N . ARG B 1 7 ? -12.766 -4.508 -5.043 1 90.25 7 ARG B N 1
ATOM 1655 C CA . ARG B 1 7 ? -12.281 -4.496 -6.422 1 90.25 7 ARG B CA 1
ATOM 1656 C C . ARG B 1 7 ? -11.188 -5.539 -6.629 1 90.25 7 ARG B C 1
ATOM 1658 O O . ARG B 1 7 ? -10.227 -5.602 -5.855 1 90.25 7 ARG B O 1
ATOM 1665 N N . VAL B 1 8 ? -11.336 -6.324 -7.676 1 95.5 8 VAL B N 1
ATOM 1666 C CA . VAL B 1 8 ? -10.438 -7.457 -7.895 1 95.5 8 VAL B CA 1
ATOM 1667 C C . VAL B 1 8 ? -9.297 -7.043 -8.82 1 95.5 8 VAL B C 1
ATOM 1669 O O . VAL B 1 8 ? -8.156 -7.469 -8.641 1 95.5 8 VAL B O 1
ATOM 1672 N N . SER B 1 9 ? -9.633 -6.242 -9.82 1 96.69 9 SER B N 1
ATOM 1673 C CA . SER B 1 9 ? -8.609 -5.762 -10.742 1 96.69 9 SER B CA 1
ATOM 1674 C C . SER B 1 9 ? -8.086 -4.395 -10.32 1 96.69 9 SER B C 1
ATOM 1676 O O . SER B 1 9 ? -8.859 -3.461 -10.109 1 96.69 9 SER B O 1
ATOM 1678 N N . ASN B 1 10 ? -6.797 -4.285 -10.156 1 95.31 10 ASN B N 1
ATOM 1679 C CA . ASN B 1 10 ? -6.141 -3.039 -9.773 1 95.31 10 ASN B CA 1
ATOM 1680 C C . ASN B 1 10 ? -6.801 -2.408 -8.555 1 95.31 10 ASN B C 1
ATOM 1682 O O . ASN B 1 10 ? -7.184 -1.238 -8.578 1 95.31 10 ASN B O 1
ATOM 1686 N N . PRO B 1 11 ? -6.887 -3.158 -7.504 1 93.25 11 PRO B N 1
ATOM 1687 C CA . PRO B 1 11 ? -7.652 -2.668 -6.355 1 93.25 11 PRO B CA 1
ATOM 1688 C C . PRO B 1 11 ? -7.066 -1.387 -5.762 1 93.25 11 PRO B C 1
ATOM 1690 O O . PRO B 1 11 ? -7.781 -0.628 -5.102 1 93.25 11 PRO B O 1
ATOM 1693 N N . PHE B 1 12 ? -5.844 -1.032 -6.074 1 91.69 12 PHE B N 1
ATOM 1694 C CA . PHE B 1 12 ? -5.207 0.114 -5.441 1 91.69 12 PHE B CA 1
ATOM 1695 C C . PHE B 1 12 ? -5.066 1.27 -6.422 1 91.69 12 PHE B C 1
ATOM 1697 O O . PHE B 1 12 ? -4.457 2.293 -6.102 1 91.69 12 PHE B O 1
ATOM 1704 N N . GLY B 1 13 ? -5.508 1.05 -7.656 1 91.25 13 GLY B N 1
ATOM 1705 C CA . GLY B 1 13 ? -5.535 2.107 -8.656 1 91.25 13 GLY B CA 1
ATOM 1706 C C . GLY B 1 13 ? -4.152 2.547 -9.094 1 91.25 13 GLY B C 1
ATOM 1707 O O . GLY B 1 13 ? -3.924 3.732 -9.352 1 91.25 13 GLY B O 1
ATOM 1708 N N . MET B 1 14 ? -3.281 1.677 -9.109 1 92.56 14 MET B N 1
ATOM 1709 C CA . MET B 1 14 ? -1.918 1.992 -9.523 1 92.56 14 MET B CA 1
ATOM 1710 C C . MET B 1 14 ? -1.831 2.139 -11.039 1 92.56 14 MET B C 1
ATOM 1712 O O . MET B 1 14 ? -2.402 1.337 -11.781 1 92.56 14 MET B O 1
ATOM 1716 N N . SER B 1 15 ? -1.141 3.217 -11.461 1 91.38 15 SER B N 1
ATOM 1717 C CA . SER B 1 15 ? -0.982 3.473 -12.891 1 91.38 15 SER B CA 1
ATOM 1718 C C . SER B 1 15 ? 0.453 3.867 -13.219 1 91.38 15 SER B C 1
ATOM 1720 O O . SER B 1 15 ? 0.829 5.035 -13.094 1 91.38 15 SER B O 1
ATOM 1722 N N . PRO B 1 16 ? 1.194 2.891 -13.672 1 92.88 16 PRO B N 1
ATOM 1723 C CA . PRO B 1 16 ? 2.561 3.215 -14.094 1 92.88 16 PRO B CA 1
ATOM 1724 C C . PRO B 1 16 ? 2.602 4.043 -15.375 1 92.88 16 PRO B C 1
ATOM 1726 O O . PRO B 1 16 ? 1.586 4.176 -16.062 1 92.88 16 PRO B O 1
ATOM 1729 N N . ASP B 1 17 ? 3.738 4.688 -15.641 1 88.75 17 ASP B N 1
ATOM 1730 C CA . ASP B 1 17 ? 3.93 5.523 -16.828 1 88.75 17 ASP B CA 1
ATOM 1731 C C . ASP B 1 17 ? 4.344 4.684 -18.031 1 88.75 17 ASP B C 1
ATOM 1733 O O . ASP B 1 17 ? 5.477 4.789 -18.5 1 88.75 17 ASP B O 1
ATOM 1737 N N . CYS B 1 18 ? 3.516 3.85 -18.562 1 93 18 CYS B N 1
ATOM 1738 C CA . CYS B 1 18 ? 3.699 3.064 -19.781 1 93 18 CYS B CA 1
ATOM 1739 C C . CYS B 1 18 ? 2.373 2.867 -20.516 1 93 18 CYS B C 1
ATOM 1741 O O . CYS B 1 18 ? 1.307 3.082 -19.938 1 93 18 CYS B O 1
ATOM 1743 N N . ASP B 1 19 ? 2.393 2.58 -21.719 1 90.88 19 ASP B N 1
ATOM 1744 C CA . ASP B 1 19 ? 1.216 2.529 -22.578 1 90.88 19 ASP B CA 1
ATOM 1745 C C . ASP B 1 19 ? 0.285 1.389 -22.172 1 90.88 19 ASP B C 1
ATOM 1747 O O . ASP B 1 19 ? -0.937 1.547 -22.188 1 90.88 19 ASP B O 1
ATOM 1751 N N . ARG B 1 20 ? 0.885 0.211 -21.938 1 95.75 20 ARG B N 1
ATOM 1752 C CA . ARG B 1 20 ? 0.125 -0.97 -21.531 1 95.75 20 ARG B CA 1
ATOM 1753 C C . ARG B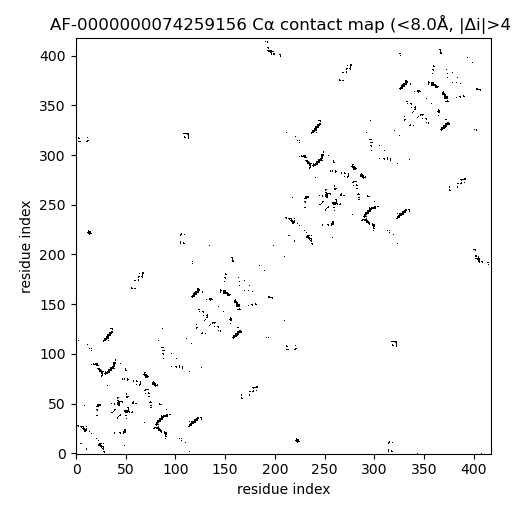 1 20 ? 0.737 -1.626 -20.297 1 95.75 20 ARG B C 1
ATOM 1755 O O . ARG B 1 20 ? 1.961 -1.712 -20.188 1 95.75 20 ARG B O 1
ATOM 1762 N N . PHE B 1 21 ? -0.124 -1.991 -19.391 1 97.5 21 PHE B N 1
ATOM 1763 C CA . PHE B 1 21 ? 0.351 -2.693 -18.203 1 97.5 21 PHE B CA 1
ATOM 1764 C C . PHE B 1 21 ? -0.693 -3.688 -17.719 1 97.5 21 PHE B C 1
ATOM 1766 O O . PHE B 1 21 ? -1.858 -3.621 -18.109 1 97.5 21 PHE B O 1
ATOM 1773 N N . VAL B 1 22 ? -0.324 -4.672 -17 1 98.31 22 VAL B N 1
ATOM 1774 C CA . VAL B 1 22 ? -1.183 -5.648 -16.328 1 98.31 22 VAL B CA 1
ATOM 1775 C C . VAL B 1 22 ? -1.186 -5.391 -14.828 1 98.31 22 VAL B C 1
ATOM 1777 O O . VAL B 1 22 ? -0.204 -5.684 -14.141 1 98.31 22 VAL B O 1
ATOM 1780 N N . PRO B 1 23 ? -2.26 -4.828 -14.32 1 97.5 23 PRO B N 1
ATOM 1781 C CA . PRO B 1 23 ? -2.303 -4.484 -12.898 1 97.5 23 PRO B CA 1
ATOM 1782 C C . PRO B 1 23 ? -2.453 -5.711 -12 1 97.5 23 PRO B C 1
ATOM 1784 O O . PRO B 1 23 ? -2.768 -6.801 -12.484 1 97.5 23 PRO B O 1
ATOM 1787 N N . GLY B 1 24 ? -2.162 -5.504 -10.688 1 97.94 24 GLY B N 1
ATOM 1788 C CA . GLY B 1 24 ? -2.451 -6.559 -9.727 1 97.94 24 GLY B CA 1
ATOM 1789 C C . GLY B 1 24 ? -3.904 -7 -9.75 1 97.94 24 GLY B C 1
ATOM 1790 O O . GLY B 1 24 ? -4.785 -6.234 -10.148 1 97.94 24 GLY B O 1
ATOM 1791 N N . TYR B 1 25 ? -4.098 -8.203 -9.266 1 98.56 25 TYR B N 1
ATOM 1792 C CA . TYR B 1 25 ? -5.398 -8.844 -9.406 1 98.56 25 TYR B CA 1
ATOM 1793 C C . TYR B 1 25 ? -5.668 -9.781 -8.234 1 98.56 25 TYR B C 1
ATOM 1795 O O . TYR B 1 25 ? -4.836 -10.633 -7.91 1 98.56 25 TYR B O 1
ATOM 1803 N N . GLY B 1 26 ? -6.801 -9.586 -7.629 1 98.19 26 GLY B N 1
ATOM 1804 C CA . GLY B 1 26 ? -7.211 -10.578 -6.645 1 98.19 26 GLY B CA 1
ATOM 1805 C C . GLY B 1 26 ? -7.656 -9.961 -5.332 1 98.19 26 GLY B C 1
ATOM 1806 O O . GLY B 1 26 ? -8.211 -8.859 -5.309 1 98.19 26 GLY B O 1
ATOM 1807 N N . ASP B 1 27 ? -7.559 -10.75 -4.266 1 96.62 27 ASP B N 1
ATOM 1808 C CA . ASP B 1 27 ? -8.023 -10.391 -2.93 1 96.62 27 ASP B CA 1
ATOM 1809 C C . ASP B 1 27 ? -7.082 -9.383 -2.271 1 96.62 27 ASP B C 1
ATOM 1811 O O . ASP B 1 27 ? -5.914 -9.688 -2.033 1 96.62 27 ASP B O 1
ATOM 1815 N N . ALA B 1 28 ? -7.551 -8.195 -1.941 1 93.81 28 ALA B N 1
ATOM 1816 C CA . ALA B 1 28 ? -6.742 -7.148 -1.316 1 93.81 28 ALA B CA 1
ATOM 1817 C C . ALA B 1 28 ? -6.367 -7.527 0.114 1 93.81 28 ALA B C 1
ATOM 1819 O O . ALA B 1 28 ? -5.496 -6.902 0.719 1 93.81 28 ALA B O 1
ATOM 1820 N N . ASN B 1 29 ? -7.027 -8.516 0.634 1 92.44 29 ASN B N 1
ATOM 1821 C CA . ASN B 1 29 ? -6.719 -9.031 1.962 1 92.44 29 ASN B CA 1
ATOM 1822 C C . ASN B 1 29 ? -6.125 -10.438 1.891 1 92.44 29 ASN B C 1
ATOM 1824 O O . ASN B 1 29 ? -6.355 -11.258 2.781 1 92.44 29 ASN B O 1
ATOM 1828 N N . ALA B 1 30 ? -5.441 -10.719 0.888 1 94.81 30 ALA B N 1
ATOM 1829 C CA . ALA B 1 30 ? -4.949 -12.047 0.56 1 94.81 30 ALA B CA 1
ATOM 1830 C C . ALA B 1 30 ? -3.93 -12.523 1.59 1 94.81 30 ALA B C 1
ATOM 18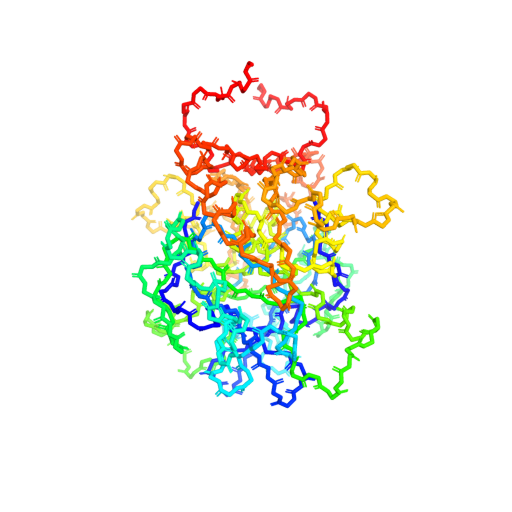32 O O . ALA B 1 30 ? -3.119 -11.734 2.082 1 94.81 30 ALA B O 1
ATOM 1833 N N . ASP B 1 31 ? -3.893 -13.805 1.846 1 92.19 31 ASP B N 1
ATOM 1834 C CA . ASP B 1 31 ? -2.861 -14.477 2.633 1 92.19 31 ASP B CA 1
ATOM 1835 C C . ASP B 1 31 ? -1.672 -14.867 1.759 1 92.19 31 ASP B C 1
ATOM 1837 O O . ASP B 1 31 ? -0.561 -15.047 2.262 1 92.19 31 ASP B O 1
ATOM 1841 N N . PHE B 1 32 ? -1.945 -15.039 0.47 1 95.75 32 PHE B N 1
ATOM 1842 C CA . PHE B 1 32 ? -0.951 -15.5 -0.493 1 95.75 32 PHE B CA 1
ATOM 1843 C C . PHE B 1 32 ? -0.745 -14.461 -1.593 1 95.75 32 PHE B C 1
ATOM 1845 O O . PHE B 1 32 ? -1.712 -13.961 -2.172 1 95.75 32 PHE B O 1
ATOM 1852 N N . HIS B 1 33 ? 0.444 -14.055 -1.787 1 97.19 33 HIS B N 1
ATOM 1853 C CA . HIS B 1 33 ? 0.796 -13.141 -2.865 1 97.19 33 HIS B CA 1
ATOM 1854 C C . HIS B 1 33 ? 1.699 -13.812 -3.893 1 97.19 33 HIS B C 1
ATOM 1856 O O . HIS B 1 33 ? 2.871 -14.078 -3.613 1 97.19 33 HIS B O 1
ATOM 1862 N N . VAL B 1 34 ? 1.142 -14.18 -5.066 1 98.81 34 VAL B N 1
ATOM 1863 C CA . VAL B 1 34 ? 1.883 -14.766 -6.18 1 98.81 34 VAL B CA 1
ATOM 1864 C C . VAL B 1 34 ? 2.496 -13.656 -7.035 1 98.81 34 VAL B C 1
ATOM 1866 O O . VAL B 1 34 ? 1.778 -12.805 -7.57 1 98.81 34 VAL B O 1
ATOM 1869 N N . VAL B 1 35 ? 3.801 -13.664 -7.148 1 98.5 35 VAL B N 1
ATOM 1870 C CA . VAL B 1 35 ? 4.516 -12.57 -7.797 1 98.5 35 VAL B CA 1
ATOM 1871 C C . VAL B 1 35 ? 5.309 -13.102 -8.984 1 98.5 35 VAL B C 1
ATOM 1873 O O . VAL B 1 35 ? 6.215 -13.922 -8.82 1 98.5 35 VAL B O 1
ATOM 1876 N N . GLY B 1 36 ? 5.004 -12.672 -10.148 1 98.69 36 GLY B N 1
ATOM 1877 C CA . GLY B 1 36 ? 5.758 -13.023 -11.344 1 98.69 36 GLY B CA 1
ATOM 1878 C C . GLY B 1 36 ? 6.711 -11.93 -11.789 1 98.69 36 GLY B C 1
ATOM 1879 O O . GLY B 1 36 ? 6.84 -10.898 -11.117 1 98.69 36 GLY B O 1
ATOM 1880 N N . ASP B 1 37 ? 7.32 -12.172 -12.938 1 98.19 37 ASP B N 1
ATOM 1881 C CA . ASP B 1 37 ? 8.32 -11.25 -13.477 1 98.19 37 ASP B CA 1
ATOM 1882 C C . ASP B 1 37 ? 7.652 -10.086 -14.211 1 98.19 37 ASP B C 1
ATOM 1884 O O . ASP B 1 37 ? 7.605 -8.969 -13.703 1 98.19 37 ASP B O 1
ATOM 1888 N N . HIS B 1 38 ? 7.082 -10.328 -15.344 1 98.5 38 HIS B N 1
ATOM 1889 C CA . HIS B 1 38 ? 6.387 -9.352 -16.172 1 98.5 38 HIS B CA 1
ATOM 1890 C C . HIS B 1 38 ? 5.434 -10.031 -17.141 1 98.5 38 HIS B C 1
ATOM 1892 O O . HIS B 1 38 ? 5.512 -11.25 -17.359 1 98.5 38 HIS B O 1
ATOM 1898 N N . PRO B 1 39 ? 4.562 -9.281 -17.766 1 98.19 39 PRO B N 1
ATOM 1899 C CA . PRO B 1 39 ? 3.539 -9.883 -18.625 1 98.19 39 PRO B CA 1
ATOM 1900 C C . PRO B 1 39 ? 4.133 -10.625 -19.812 1 98.19 39 PRO B C 1
ATOM 1902 O O . PRO B 1 39 ? 3.545 -11.602 -20.297 1 98.19 39 PRO B O 1
ATOM 1905 N N . GLY B 1 40 ? 5.246 -10.156 -20.297 1 96.88 40 GLY B N 1
ATOM 1906 C CA . GLY B 1 40 ? 5.895 -10.852 -21.406 1 96.88 40 GLY B CA 1
ATOM 1907 C C . GLY B 1 40 ? 6.332 -12.258 -21.047 1 96.88 40 GLY B C 1
ATOM 1908 O O . GLY B 1 40 ? 6.363 -13.141 -21.906 1 96.88 40 GLY B O 1
ATOM 1909 N N . ALA B 1 41 ? 6.645 -12.469 -19.844 1 97.31 41 ALA B N 1
ATOM 1910 C CA . ALA B 1 41 ? 7.141 -13.766 -19.375 1 97.31 41 ALA B CA 1
ATOM 1911 C C . ALA B 1 41 ? 5.996 -14.656 -18.891 1 97.31 41 ALA B C 1
ATOM 1913 O O . ALA B 1 41 ? 5.992 -15.859 -19.141 1 97.31 41 ALA B O 1
ATOM 1914 N N . HIS B 1 42 ? 4.965 -14.039 -18.25 1 98.31 42 HIS B N 1
ATOM 1915 C CA . HIS B 1 42 ? 4.039 -14.867 -17.484 1 98.31 42 HIS B CA 1
ATOM 1916 C C . HIS B 1 42 ? 2.602 -14.664 -17.969 1 98.31 42 HIS B C 1
ATOM 1918 O O . HIS B 1 42 ? 1.671 -15.242 -17.406 1 98.31 42 HIS B O 1
ATOM 1924 N N . GLY B 1 43 ? 2.438 -13.797 -18.969 1 98.12 43 GLY B N 1
ATOM 1925 C CA . GLY B 1 43 ? 1.13 -13.672 -19.594 1 98.12 43 GLY B CA 1
ATOM 1926 C C . GLY B 1 43 ? 0.325 -12.5 -19.078 1 98.12 43 GLY B C 1
ATOM 1927 O O . GLY B 1 43 ? 0.806 -11.734 -18.234 1 98.12 43 GLY B O 1
ATOM 1928 N N . GLY B 1 44 ? -0.962 -12.312 -19.625 1 98.38 44 GLY B N 1
ATOM 1929 C CA . GLY B 1 44 ? -1.881 -11.266 -19.219 1 98.38 44 GLY B CA 1
ATOM 1930 C C . GLY B 1 44 ? -1.941 -10.102 -20.188 1 98.38 44 GLY B C 1
ATOM 1931 O O . GLY B 1 44 ? -2.764 -9.195 -20.031 1 98.38 44 GLY B O 1
ATOM 1932 N N . VAL B 1 45 ? -1.102 -10.133 -21.266 1 97.5 45 VAL B N 1
ATOM 1933 C CA . VAL B 1 45 ? -1.007 -9 -22.172 1 97.5 45 VAL B CA 1
ATOM 1934 C C . VAL B 1 45 ? -2.365 -8.734 -22.812 1 97.5 45 VAL B C 1
ATOM 1936 O O . VAL B 1 45 ? -2.814 -7.594 -22.891 1 97.5 45 VAL B O 1
ATOM 1939 N N . GLU B 1 46 ? -3.014 -9.75 -23.188 1 97 46 GLU B N 1
ATOM 1940 C CA . GLU B 1 46 ? -4.293 -9.594 -23.875 1 97 46 GLU B CA 1
ATOM 1941 C C . GLU B 1 46 ? -5.445 -9.516 -22.875 1 97 46 GLU B C 1
ATOM 1943 O O . GLU B 1 46 ? -6.383 -8.727 -23.062 1 97 46 GLU B O 1
ATOM 1948 N N . THR B 1 47 ? -5.383 -10.25 -21.812 1 98.06 47 THR B N 1
ATOM 1949 C CA . THR B 1 47 ? -6.508 -10.391 -20.906 1 98.06 47 THR B CA 1
ATOM 1950 C C . THR B 1 47 ? -6.496 -9.273 -19.859 1 98.06 47 THR B C 1
ATOM 1952 O O . THR B 1 47 ? -7.523 -8.984 -19.25 1 98.06 47 THR B O 1
ATOM 1955 N N . GLY B 1 48 ? -5.293 -8.719 -19.562 1 98 48 GLY B N 1
ATOM 1956 C CA . GLY B 1 48 ? -5.156 -7.715 -18.516 1 98 48 GLY B CA 1
ATOM 1957 C C . GLY B 1 48 ? -5.102 -8.305 -17.125 1 98 48 GLY B C 1
ATOM 1958 O O . GLY B 1 48 ? -5.223 -7.586 -16.141 1 98 48 GLY B O 1
ATOM 1959 N N . VAL B 1 49 ? -5.016 -9.617 -17.047 1 98.81 49 VAL B N 1
ATOM 1960 C CA . VAL B 1 49 ? -4.988 -10.32 -15.766 1 98.81 49 VAL B CA 1
ATOM 1961 C C . VAL B 1 49 ? -3.695 -11.125 -15.648 1 98.81 49 VAL B C 1
ATOM 1963 O O . VAL B 1 49 ? -3.316 -11.844 -16.578 1 98.81 49 VAL B O 1
ATOM 1966 N N . PRO B 1 50 ? -2.982 -11.016 -14.5 1 98.88 50 PRO B N 1
ATOM 1967 C CA . PRO B 1 50 ? -1.722 -11.75 -14.375 1 98.88 50 PRO B CA 1
ATOM 1968 C C . PRO B 1 50 ? -1.901 -13.258 -14.523 1 98.88 50 PRO B C 1
ATOM 1970 O O . PRO B 1 50 ? -2.914 -13.812 -14.086 1 98.88 50 PRO B O 1
ATOM 1973 N N . PHE B 1 51 ? -0.833 -13.945 -15.094 1 98.88 51 PHE B N 1
ATOM 1974 C CA . PHE B 1 51 ? -0.749 -15.398 -15.219 1 98.88 51 PHE B CA 1
ATOM 1975 C C . PHE B 1 51 ? -1.946 -15.945 -15.992 1 98.88 51 PHE B C 1
ATOM 1977 O O . PHE B 1 51 ? -2.584 -16.906 -15.555 1 98.88 51 PHE B O 1
ATOM 1984 N N . THR B 1 52 ? -2.242 -15.297 -17.094 1 98.88 52 THR B N 1
ATOM 1985 C CA . THR B 1 52 ? -3.281 -15.734 -18.016 1 98.88 52 THR B CA 1
ATOM 1986 C C . THR B 1 52 ? -2.799 -15.633 -19.453 1 98.88 52 THR B C 1
ATOM 1988 O O . THR B 1 52 ? -1.786 -14.984 -19.734 1 98.88 52 THR B O 1
ATOM 1991 N N . GLY B 1 53 ? -3.449 -16.344 -20.328 1 98.25 53 GLY B N 1
ATOM 1992 C CA . GLY B 1 53 ? -3.34 -16.094 -21.766 1 98.25 53 GLY B CA 1
ATOM 1993 C C . GLY B 1 53 ? -2.199 -16.859 -22.422 1 98.25 53 GLY B C 1
ATOM 1994 O O . GLY B 1 53 ? -1.896 -16.641 -23.594 1 98.25 53 GLY B O 1
ATOM 1995 N N . THR B 1 54 ? -1.433 -17.703 -21.672 1 98.06 54 THR B N 1
ATOM 1996 C CA . THR B 1 54 ? -0.384 -18.562 -22.219 1 98.06 54 THR B CA 1
ATOM 1997 C C . THR B 1 54 ? -0.493 -19.984 -21.656 1 98.06 54 THR B C 1
ATOM 1999 O O . THR B 1 54 ? -1.049 -20.188 -20.578 1 98.06 54 THR B O 1
ATOM 2002 N N . PRO B 1 55 ? 0.048 -20.922 -22.375 1 97.75 55 PRO B N 1
ATOM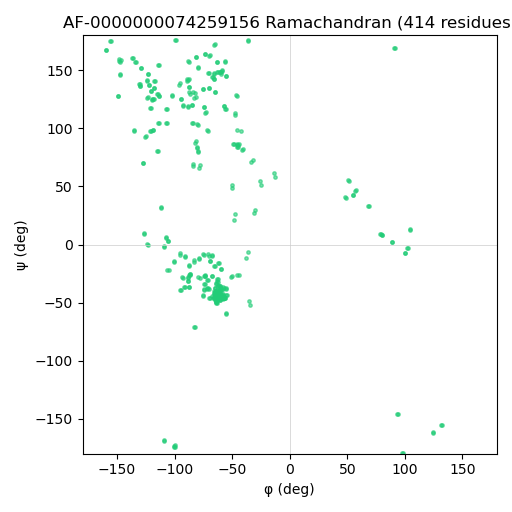 2003 C CA . PRO B 1 55 ? 0.019 -22.297 -21.859 1 97.75 55 PRO B CA 1
ATOM 2004 C C . PRO B 1 55 ? 0.716 -22.422 -20.516 1 97.75 55 PRO B C 1
ATOM 2006 O O . PRO B 1 55 ? 0.245 -23.156 -19.641 1 97.75 55 PRO B O 1
ATOM 2009 N N . ALA B 1 56 ? 1.781 -21.734 -20.344 1 98.38 56 ALA B N 1
ATOM 2010 C CA . ALA B 1 56 ? 2.504 -21.781 -19.078 1 98.38 56 ALA B CA 1
ATOM 2011 C C . ALA B 1 56 ? 1.658 -21.219 -17.953 1 98.38 56 ALA B C 1
ATOM 2013 O O . ALA B 1 56 ? 1.643 -21.75 -16.844 1 98.38 56 ALA B O 1
ATOM 2014 N N . ALA B 1 57 ? 0.988 -20.125 -18.234 1 98.69 57 ALA B N 1
ATOM 2015 C CA . ALA B 1 57 ? 0.103 -19.516 -17.234 1 98.69 57 ALA B CA 1
ATOM 2016 C C . ALA B 1 57 ? -1.024 -20.469 -16.859 1 98.69 57 ALA B C 1
ATOM 2018 O O . ALA B 1 57 ? -1.39 -20.562 -15.68 1 98.69 57 ALA B O 1
ATOM 2019 N N . GLU B 1 58 ? -1.526 -21.141 -17.844 1 98.06 58 GLU B N 1
ATOM 2020 C CA . GLU B 1 58 ? -2.609 -22.094 -17.594 1 98.06 58 GLU B CA 1
ATOM 2021 C C . GLU B 1 58 ? -2.143 -23.25 -16.719 1 98.06 58 GLU B C 1
ATOM 2023 O O . GLU B 1 58 ? -2.871 -23.688 -15.828 1 98.06 58 GLU B O 1
ATOM 2028 N N . ARG B 1 59 ? -0.942 -23.734 -16.969 1 98.12 59 ARG B N 1
ATOM 2029 C CA . ARG B 1 59 ? -0.363 -24.797 -16.141 1 98.12 59 ARG B CA 1
ATOM 2030 C C . ARG B 1 59 ? -0.229 -24.344 -14.695 1 98.12 59 ARG B C 1
ATOM 2032 O O . ARG B 1 59 ? -0.541 -25.094 -13.773 1 98.12 59 ARG B O 1
ATOM 2039 N N . LEU B 1 60 ? 0.218 -23.141 -14.547 1 98.81 60 LEU B N 1
ATOM 2040 C CA . LEU B 1 60 ? 0.348 -22.594 -13.203 1 98.81 60 LEU B CA 1
ATOM 2041 C C . LEU B 1 60 ? -1.017 -22.469 -12.531 1 98.81 60 LEU B C 1
ATOM 2043 O O . LEU B 1 60 ? -1.182 -22.844 -11.367 1 98.81 60 LEU B O 1
ATOM 2047 N N . GLN B 1 61 ? -1.973 -21.922 -13.258 1 98.88 61 GLN B N 1
ATOM 2048 C CA . GLN B 1 61 ? -3.316 -21.781 -12.711 1 98.88 61 GLN B CA 1
ATOM 2049 C C . GLN B 1 61 ? -3.855 -23.125 -12.234 1 98.88 61 GLN B C 1
ATOM 2051 O O . GLN B 1 61 ? -4.469 -23.203 -11.164 1 98.88 61 GLN B O 1
ATOM 2056 N N . ASP B 1 62 ? -3.652 -24.109 -13.016 1 98.69 62 ASP B N 1
ATOM 2057 C CA . ASP B 1 62 ? -4.137 -25.438 -12.641 1 98.69 62 ASP B CA 1
ATOM 2058 C C . ASP B 1 62 ? -3.543 -25.875 -11.305 1 98.69 62 ASP B C 1
ATOM 2060 O O . ASP B 1 62 ? -4.258 -26.391 -10.445 1 98.69 62 ASP B O 1
ATOM 2064 N N . ALA B 1 63 ? -2.25 -25.703 -11.156 1 98.81 63 ALA B N 1
ATOM 2065 C CA . ALA B 1 63 ? -1.587 -26.078 -9.914 1 98.81 63 ALA B CA 1
ATOM 2066 C C . ALA B 1 63 ? -2.096 -25.234 -8.742 1 98.81 63 ALA B C 1
ATOM 2068 O O . ALA B 1 63 ? -2.322 -25.766 -7.648 1 98.81 63 ALA B O 1
ATOM 2069 N N . LEU B 1 64 ? -2.279 -23.953 -8.953 1 98.81 64 LEU B N 1
ATOM 2070 C CA . LEU B 1 64 ? -2.775 -23.062 -7.906 1 98.81 64 LEU B CA 1
ATOM 2071 C C . LEU B 1 64 ? -4.191 -23.453 -7.492 1 98.81 64 LEU B C 1
ATOM 2073 O O . LEU B 1 64 ? -4.543 -23.375 -6.312 1 98.81 64 LEU B O 1
ATOM 2077 N N . ALA B 1 65 ? -5 -23.797 -8.5 1 98.88 65 ALA B N 1
ATOM 2078 C CA . ALA B 1 65 ? -6.367 -24.219 -8.211 1 98.88 65 ALA B CA 1
ATOM 2079 C C . ALA B 1 65 ? -6.379 -25.5 -7.398 1 98.88 65 ALA B C 1
ATOM 2081 O O . ALA B 1 65 ? -7.047 -25.594 -6.363 1 98.88 65 ALA B O 1
ATOM 2082 N N . GLU B 1 66 ? -5.637 -26.438 -7.871 1 98.56 66 GLU B N 1
ATOM 2083 C CA . GLU B 1 66 ? -5.559 -27.719 -7.168 1 98.56 66 GLU B CA 1
ATOM 2084 C C . GLU B 1 66 ? -4.969 -27.531 -5.77 1 98.56 66 GLU B C 1
ATOM 2086 O O . GLU B 1 66 ? -5.352 -28.25 -4.836 1 98.56 66 GLU B O 1
ATOM 2091 N N . GLY B 1 67 ? -4.051 -26.641 -5.656 1 97.94 67 GLY B N 1
ATOM 2092 C CA . GLY B 1 67 ? -3.432 -26.359 -4.371 1 97.94 67 GLY B CA 1
ATOM 2093 C C . GLY B 1 67 ? -4.289 -25.484 -3.467 1 97.94 67 GLY B C 1
ATOM 2094 O O . GLY B 1 67 ? -3.941 -25.25 -2.309 1 97.94 67 GLY B O 1
ATOM 2095 N N . GLY B 1 68 ? -5.375 -24.875 -3.986 1 97.94 68 GLY B N 1
ATOM 2096 C CA . GLY B 1 68 ? -6.34 -24.188 -3.139 1 97.94 68 GLY B CA 1
ATOM 2097 C C . GLY B 1 68 ? -6.219 -22.688 -3.188 1 97.94 68 GLY B C 1
ATOM 2098 O O . GLY B 1 68 ? -6.844 -21.969 -2.395 1 97.94 68 GLY B O 1
ATOM 2099 N N . LEU B 1 69 ? -5.473 -22.156 -4.133 1 98.38 69 LEU B N 1
ATOM 2100 C CA . LEU B 1 69 ? -5.258 -20.719 -4.172 1 98.38 69 LEU B CA 1
ATOM 2101 C C . LEU B 1 69 ? -6.168 -20.062 -5.207 1 98.38 69 LEU B C 1
ATOM 2103 O O . LEU B 1 69 ? -6.32 -18.844 -5.215 1 98.38 69 LEU B O 1
ATOM 2107 N N . LEU B 1 70 ? -6.75 -20.859 -6.074 1 98.81 70 LEU B N 1
ATOM 2108 C CA . LEU B 1 70 ? -7.781 -20.422 -7.008 1 98.81 70 LEU B CA 1
ATOM 2109 C C . LEU B 1 70 ? -9.047 -21.25 -6.859 1 98.81 70 LEU B C 1
ATOM 2111 O O . LEU B 1 70 ? -8.977 -22.469 -6.684 1 98.81 70 LEU B O 1
ATOM 2115 N N . ARG B 1 71 ? -10.172 -20.609 -6.961 1 98.75 71 ARG B N 1
ATOM 2116 C CA . ARG B 1 71 ? -11.453 -21.312 -6.98 1 98.75 71 ARG B CA 1
ATOM 2117 C C . ARG B 1 71 ? -11.844 -21.703 -8.406 1 98.75 71 ARG B C 1
ATOM 2119 O O . ARG B 1 71 ? -12.531 -22.703 -8.617 1 98.75 71 ARG B O 1
ATOM 2126 N N . ALA B 1 72 ? -11.414 -20.859 -9.367 1 98.75 72 ALA B N 1
ATOM 2127 C CA . ALA B 1 72 ? -11.641 -21.125 -10.789 1 98.75 72 ALA B CA 1
ATOM 2128 C C . ALA B 1 72 ? -10.5 -20.578 -11.641 1 98.75 72 ALA B C 1
ATOM 2130 O O . ALA B 1 72 ? -9.906 -19.547 -11.305 1 98.75 72 ALA B O 1
ATOM 2131 N N . THR B 1 73 ? -10.18 -21.266 -12.758 1 98.69 73 THR B N 1
ATOM 2132 C CA . THR B 1 73 ? -9.125 -20.859 -13.68 1 98.69 73 THR B CA 1
ATOM 2133 C C . THR B 1 73 ? -9.711 -20.141 -14.898 1 98.69 73 THR B C 1
ATOM 2135 O O . THR B 1 73 ? -10.93 -19.953 -14.984 1 98.69 73 THR B O 1
ATOM 2138 N N . GLY B 1 74 ? -8.836 -19.625 -15.828 1 98.44 74 GLY B N 1
ATOM 2139 C CA . GLY B 1 74 ? -9.281 -18.953 -17.047 1 98.44 74 GLY B CA 1
ATOM 2140 C C . GLY B 1 74 ? -8.727 -17.562 -17.203 1 98.44 74 GLY B C 1
ATOM 2141 O O . GLY B 1 74 ? -7.719 -17.219 -16.578 1 98.44 74 GLY B O 1
ATOM 2142 N N . ASP B 1 75 ? -9.344 -16.75 -18.047 1 98.38 75 ASP B N 1
ATOM 2143 C CA . ASP B 1 75 ? -8.883 -15.398 -18.359 1 98.38 75 ASP B CA 1
ATOM 2144 C C . ASP B 1 75 ? -9.164 -14.438 -17.219 1 98.38 75 ASP B C 1
ATOM 2146 O O . ASP B 1 75 ? -8.516 -13.398 -17.094 1 98.38 75 ASP B O 1
ATOM 2150 N N . THR B 1 76 ? -10.195 -14.766 -16.453 1 98.19 76 THR B N 1
ATOM 2151 C CA . THR B 1 76 ? -10.555 -14.039 -15.234 1 98.19 76 THR B CA 1
ATOM 2152 C C . THR B 1 76 ? -10.68 -15 -14.055 1 98.19 76 THR B C 1
ATOM 2154 O O . THR B 1 76 ? -11.789 -15.25 -13.57 1 98.19 76 THR B O 1
ATOM 2157 N N . PRO B 1 77 ? -9.578 -15.547 -13.594 1 98.69 77 PRO B N 1
ATOM 2158 C CA . PRO B 1 77 ? -9.641 -16.562 -12.539 1 98.69 77 PRO B CA 1
ATOM 2159 C C . PRO B 1 77 ? -10.273 -16.031 -11.25 1 98.69 77 PRO B C 1
ATOM 2161 O O . PRO B 1 77 ? -10.203 -14.828 -10.977 1 98.69 77 PRO B O 1
ATOM 2164 N N . GLU B 1 78 ? -10.938 -16.906 -10.531 1 98.62 78 GLU B N 1
ATOM 2165 C CA . GLU B 1 78 ? -11.445 -16.594 -9.195 1 98.62 78 GLU B CA 1
ATOM 2166 C C . GLU B 1 78 ? -10.445 -17 -8.117 1 98.62 78 GLU B C 1
ATOM 2168 O O . GLU B 1 78 ? -10.156 -18.188 -7.949 1 98.62 78 GLU B O 1
ATOM 2173 N N . VAL B 1 79 ? -10.008 -16.031 -7.363 1 98.44 79 VAL B N 1
ATOM 2174 C CA . VAL B 1 79 ? -8.922 -16.281 -6.418 1 98.44 79 VAL B CA 1
ATOM 2175 C C . VAL B 1 79 ? -9.5 -16.766 -5.09 1 98.44 79 VAL B C 1
ATOM 2177 O O . VAL B 1 79 ? -10.68 -16.562 -4.809 1 98.44 79 VAL B O 1
ATOM 2180 N N . ALA B 1 80 ? -8.695 -17.438 -4.32 1 98.06 80 ALA B N 1
ATOM 2181 C CA . ALA B 1 80 ? -8.961 -17.812 -2.934 1 98.06 80 ALA B CA 1
ATOM 2182 C C . ALA B 1 80 ? -7.895 -17.25 -2.002 1 98.06 80 ALA B C 1
ATOM 2184 O O . ALA B 1 80 ? -6.797 -17.797 -1.889 1 98.06 80 ALA B O 1
ATOM 2185 N N . SER B 1 81 ? -8.211 -16.078 -1.352 1 96.19 81 SER B N 1
ATOM 2186 C CA . SER B 1 81 ? -7.289 -15.367 -0.474 1 96.19 81 SER B CA 1
ATOM 2187 C C . SER B 1 81 ? -5.922 -15.195 -1.131 1 96.19 81 SER B C 1
ATOM 2189 O O . SER B 1 81 ? -4.891 -15.406 -0.494 1 96.19 81 SER B O 1
ATOM 2191 N N . THR B 1 82 ? -5.918 -14.914 -2.395 1 98 82 THR B N 1
ATOM 2192 C CA . THR B 1 82 ? -4.699 -14.844 -3.195 1 98 82 THR B CA 1
ATOM 2193 C C . THR B 1 82 ? -4.656 -13.547 -4 1 98 82 THR B C 1
ATOM 2195 O O . THR B 1 82 ? -5.691 -13.055 -4.453 1 98 82 THR B O 1
ATOM 2198 N N . PHE B 1 83 ? -3.533 -12.953 -4.051 1 98.5 83 PHE B N 1
ATOM 2199 C CA . PHE B 1 83 ? -3.279 -11.797 -4.906 1 98.5 83 PHE B CA 1
ATOM 2200 C C . PHE B 1 83 ? -2.195 -12.109 -5.93 1 98.5 83 PHE B C 1
ATOM 2202 O O . PHE B 1 83 ? -1.188 -12.742 -5.602 1 98.5 83 PHE B O 1
ATOM 2209 N N . LEU B 1 84 ? -2.41 -11.734 -7.207 1 98.94 84 LEU B N 1
ATOM 2210 C CA . LEU B 1 84 ? -1.511 -11.969 -8.328 1 98.94 84 LEU B CA 1
ATOM 2211 C C . LEU B 1 84 ? -0.941 -10.656 -8.859 1 98.94 84 LEU B C 1
ATOM 2213 O O . LEU B 1 84 ? -1.688 -9.711 -9.117 1 98.94 84 LEU B O 1
ATOM 2217 N N . SER B 1 85 ? 0.359 -10.562 -8.984 1 98.62 85 SER B N 1
ATOM 2218 C CA . SER B 1 85 ? 0.948 -9.344 -9.523 1 98.62 85 SER B CA 1
ATOM 2219 C C . SER B 1 85 ? 2.316 -9.609 -10.141 1 98.62 85 SER B C 1
ATOM 2221 O O . SER B 1 85 ? 2.773 -10.758 -10.172 1 98.62 85 SER B O 1
ATOM 2223 N N . TYR B 1 86 ? 2.889 -8.602 -10.734 1 98.44 86 TYR B N 1
ATOM 2224 C CA . TYR B 1 86 ? 4.191 -8.703 -11.375 1 98.44 86 TYR B CA 1
ATOM 2225 C C . TYR B 1 86 ? 5.172 -7.695 -10.789 1 98.44 86 TYR B C 1
ATOM 2227 O O . TYR B 1 86 ? 4.777 -6.602 -10.383 1 98.44 86 TYR B O 1
ATOM 2235 N N . LEU B 1 87 ? 6.449 -8.102 -10.75 1 97.19 87 LEU B N 1
ATOM 2236 C CA . LEU B 1 87 ? 7.508 -7.156 -10.422 1 97.19 87 LEU B CA 1
ATOM 2237 C C . LEU B 1 87 ? 7.492 -5.969 -11.375 1 97.19 87 LEU B C 1
ATOM 2239 O O . LEU B 1 87 ? 7.656 -4.82 -10.953 1 97.19 87 LEU B O 1
ATOM 2243 N N . HIS B 1 88 ? 7.367 -6.25 -12.633 1 97.56 88 HIS B N 1
ATOM 2244 C CA . HIS B 1 88 ? 7.301 -5.27 -13.711 1 97.56 88 HIS B CA 1
ATOM 2245 C C . HIS B 1 88 ? 5.977 -5.363 -14.461 1 97.56 88 HIS B C 1
ATOM 2247 O O . HIS B 1 88 ? 5.848 -6.141 -15.414 1 97.56 88 HIS B O 1
ATOM 2253 N N . MET B 1 89 ? 5.047 -4.504 -14.125 1 97.44 89 MET B N 1
ATOM 2254 C CA . MET B 1 89 ? 3.68 -4.707 -14.594 1 97.44 89 MET B CA 1
ATOM 2255 C C . MET B 1 89 ? 3.504 -4.164 -16.016 1 97.44 89 MET B C 1
ATOM 2257 O O . MET B 1 89 ? 2.498 -4.441 -16.656 1 97.44 89 MET B O 1
ATOM 2261 N N . CYS B 1 90 ? 4.398 -3.357 -16.547 1 97.44 90 CYS B N 1
ATOM 2262 C CA . CYS B 1 90 ? 4.301 -2.855 -17.922 1 97.44 90 CYS B CA 1
ATOM 2263 C C . CYS B 1 90 ? 4.547 -3.969 -18.922 1 97.44 90 CYS B C 1
ATOM 2265 O O . CYS B 1 90 ? 5.332 -4.883 -18.672 1 97.44 90 CYS B O 1
ATOM 2267 N N . VAL B 1 91 ? 3.9 -3.873 -20.047 1 96 91 VAL B N 1
ATOM 2268 C CA . VAL B 1 91 ? 4.164 -4.785 -21.156 1 96 91 VAL B CA 1
ATOM 2269 C C . VAL B 1 91 ? 5.41 -4.336 -21.906 1 96 91 VAL B C 1
ATOM 2271 O O . VAL B 1 91 ? 5.375 -3.346 -22.641 1 96 91 VAL B O 1
ATOM 2274 N N . PRO B 1 92 ? 6.492 -5.008 -21.688 1 86.06 92 PRO B N 1
ATOM 2275 C CA . PRO B 1 92 ? 7.742 -4.555 -22.297 1 86.06 92 PRO B CA 1
ATOM 2276 C C . PRO B 1 92 ? 7.863 -4.965 -23.766 1 86.06 92 PRO B C 1
ATOM 2278 O O . PRO B 1 92 ? 7.207 -5.918 -24.188 1 86.06 92 PRO B O 1
ATOM 2281 N N . ASP B 1 93 ? 8.688 -4.012 -24.438 1 86.38 93 ASP B N 1
ATOM 2282 C CA . ASP B 1 93 ? 9.211 -4.465 -25.719 1 86.38 93 ASP B CA 1
ATOM 2283 C C . ASP B 1 93 ? 10.438 -5.359 -25.531 1 86.38 93 ASP B C 1
ATOM 2285 O O . ASP B 1 93 ? 11.539 -4.867 -25.297 1 86.38 93 ASP B O 1
ATOM 2289 N N . GLY B 1 94 ? 10.258 -6.652 -25.281 1 90.38 94 GLY B N 1
ATOM 2290 C CA . GLY B 1 94 ? 11.375 -7.531 -24.938 1 90.38 94 GLY B CA 1
ATOM 2291 C C . GLY B 1 94 ? 11.594 -7.676 -23.453 1 90.38 94 GLY B C 1
ATOM 2292 O O . GLY B 1 94 ? 10.633 -7.711 -22.672 1 90.38 94 GLY B O 1
ATOM 2293 N N . GLU B 1 95 ? 12.891 -7.809 -23.062 1 93.5 95 GLU B N 1
ATOM 2294 C CA . GLU B 1 95 ? 13.211 -7.934 -21.641 1 93.5 95 GLU B CA 1
ATOM 2295 C C . GLU B 1 95 ? 13.375 -6.562 -21 1 93.5 95 GLU B C 1
ATOM 2297 O O . GLU B 1 95 ? 14.086 -5.703 -21.516 1 93.5 95 GLU B O 1
ATOM 2302 N N . PRO B 1 96 ? 12.727 -6.344 -19.875 1 95.94 96 PRO B N 1
ATOM 2303 C CA . PRO B 1 96 ? 12.906 -5.059 -19.203 1 95.94 96 PRO B CA 1
ATOM 2304 C C . PRO B 1 96 ? 14.344 -4.828 -18.734 1 95.94 96 PRO B C 1
ATOM 2306 O O . PRO B 1 96 ? 15.031 -5.777 -18.344 1 95.94 96 PRO B O 1
ATOM 2309 N N . THR B 1 97 ? 14.797 -3.588 -18.719 1 94.69 97 THR B N 1
ATOM 2310 C CA . THR B 1 97 ? 16.109 -3.209 -18.234 1 94.69 97 THR B CA 1
ATOM 2311 C C . THR B 1 97 ? 16.125 -3.098 -16.703 1 94.69 97 THR B C 1
ATOM 2313 O O . THR B 1 97 ? 15.07 -2.986 -16.078 1 94.69 97 THR B O 1
ATOM 2316 N N . PRO B 1 98 ? 17.312 -3.145 -16.141 1 93.25 98 PRO B N 1
ATOM 2317 C CA . PRO B 1 98 ? 17.391 -2.91 -14.695 1 93.25 98 PRO B CA 1
ATOM 2318 C C . PRO B 1 98 ? 16.766 -1.582 -14.273 1 93.25 98 PRO B C 1
ATOM 2320 O O . PRO B 1 98 ? 16.125 -1.506 -13.227 1 93.25 98 PRO B O 1
ATOM 2323 N N . ALA B 1 99 ? 16.953 -0.571 -15.094 1 93.06 99 ALA B N 1
ATOM 2324 C CA . ALA B 1 99 ? 16.359 0.732 -14.805 1 93.06 99 ALA B CA 1
ATOM 2325 C C . ALA B 1 99 ? 14.828 0.663 -14.836 1 93.06 99 ALA B C 1
ATOM 2327 O O . ALA B 1 99 ? 14.156 1.314 -14.039 1 93.06 99 ALA B O 1
ATOM 2328 N N . ALA B 1 100 ? 14.281 -0.104 -15.742 1 94 100 ALA B N 1
ATOM 2329 C CA . ALA B 1 100 ? 12.836 -0.278 -15.844 1 94 100 ALA B CA 1
ATOM 2330 C C . ALA B 1 100 ? 12.281 -0.967 -14.602 1 94 100 ALA B C 1
ATOM 2332 O O . ALA B 1 100 ? 11.234 -0.573 -14.078 1 94 100 ALA B O 1
ATOM 2333 N N . TYR B 1 101 ? 13.016 -1.984 -14.164 1 94.38 101 TYR B N 1
ATOM 2334 C CA . TYR B 1 101 ? 12.609 -2.648 -12.93 1 94.38 101 TYR B CA 1
ATOM 2335 C C . TYR B 1 101 ? 12.648 -1.681 -11.758 1 94.38 101 TYR B C 1
ATOM 2337 O O . TYR B 1 101 ? 11.734 -1.669 -10.922 1 94.38 101 TYR B O 1
ATOM 2345 N N . ALA B 1 102 ? 13.68 -0.892 -11.711 1 90.69 102 ALA B N 1
ATOM 2346 C CA . ALA B 1 102 ? 13.82 0.078 -10.625 1 90.69 102 ALA B CA 1
ATOM 2347 C C . ALA B 1 102 ? 12.656 1.065 -10.625 1 90.69 102 ALA B C 1
ATOM 2349 O O . ALA B 1 102 ? 12.148 1.436 -9.562 1 90.69 102 ALA B O 1
ATOM 2350 N N . ASP B 1 103 ? 12.234 1.416 -11.82 1 89.62 103 ASP B N 1
ATOM 2351 C CA . ASP B 1 103 ? 11.125 2.359 -11.953 1 89.62 103 ASP B CA 1
ATOM 2352 C C . ASP B 1 103 ? 9.82 1.744 -11.453 1 89.62 103 ASP B C 1
ATOM 2354 O O . ASP B 1 103 ? 8.93 2.459 -10.984 1 89.62 103 ASP B O 1
ATOM 2358 N N . MET B 1 104 ? 9.688 0.423 -11.5 1 93.75 104 MET B N 1
ATOM 2359 C CA . MET B 1 104 ? 8.461 -0.271 -11.125 1 93.75 104 MET B CA 1
ATOM 2360 C C . MET B 1 104 ? 8.477 -0.648 -9.648 1 93.75 104 MET B C 1
ATOM 2362 O O . MET B 1 104 ? 7.445 -1.03 -9.086 1 93.75 104 MET B O 1
ATOM 2366 N N . GLU B 1 105 ? 9.602 -0.494 -9.031 1 91.69 105 GLU B N 1
ATOM 2367 C CA . GLU B 1 105 ? 9.797 -0.986 -7.668 1 91.69 105 GLU B CA 1
ATOM 2368 C C . GLU B 1 105 ? 8.82 -0.319 -6.699 1 91.69 105 GLU B C 1
ATOM 2370 O O . GLU B 1 105 ? 8.32 -0.96 -5.773 1 91.69 105 GLU B O 1
ATOM 2375 N N . ARG B 1 106 ? 8.562 0.952 -6.848 1 89.06 106 ARG B N 1
ATOM 2376 C CA . ARG B 1 106 ? 7.676 1.672 -5.938 1 89.06 106 ARG B CA 1
ATOM 2377 C C . ARG B 1 106 ? 6.273 1.073 -5.949 1 89.06 106 ARG B C 1
ATOM 2379 O O . ARG B 1 106 ? 5.598 1.035 -4.914 1 89.06 106 ARG B O 1
ATOM 2386 N N . PHE B 1 107 ? 5.824 0.613 -7.094 1 92.94 107 PHE B N 1
ATOM 2387 C CA . PHE B 1 107 ? 4.512 -0.011 -7.199 1 92.94 107 PHE B CA 1
ATOM 2388 C C . PHE B 1 107 ? 4.496 -1.358 -6.484 1 92.94 107 PHE B C 1
ATOM 2390 O O . PHE B 1 107 ? 3.584 -1.642 -5.703 1 92.94 107 PHE B O 1
ATOM 2397 N N . PHE B 1 108 ? 5.559 -2.113 -6.762 1 92.5 108 PHE B N 1
ATOM 2398 C CA . PHE B 1 108 ? 5.629 -3.441 -6.164 1 92.5 108 PHE B CA 1
ATOM 2399 C C . PHE B 1 108 ? 5.723 -3.346 -4.645 1 92.5 108 PHE B C 1
ATOM 2401 O O . PHE B 1 108 ? 5.023 -4.062 -3.928 1 92.5 108 PHE B O 1
ATOM 2408 N N . ASP B 1 109 ? 6.59 -2.523 -4.227 1 89.25 109 ASP B N 1
ATOM 2409 C CA . ASP B 1 109 ? 6.766 -2.322 -2.793 1 89.25 109 ASP B CA 1
ATOM 2410 C C . ASP B 1 109 ? 5.457 -1.9 -2.133 1 89.25 109 ASP B C 1
ATOM 2412 O O . A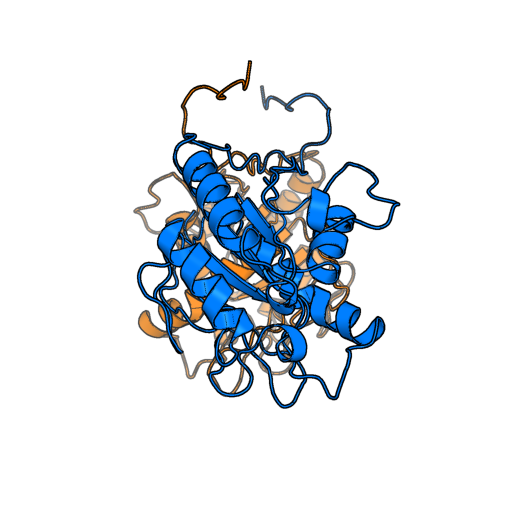SP B 1 109 ? 5.082 -2.432 -1.086 1 89.25 109 ASP B O 1
ATOM 2416 N N . ALA B 1 110 ? 4.777 -0.985 -2.732 1 90.06 110 ALA B N 1
ATOM 2417 C CA . ALA B 1 110 ? 3.504 -0.508 -2.199 1 90.06 110 ALA B CA 1
ATOM 2418 C C . ALA B 1 110 ? 2.469 -1.629 -2.166 1 90.06 110 ALA B C 1
ATOM 2420 O O . ALA B 1 110 ? 1.739 -1.78 -1.183 1 90.06 110 ALA B O 1
ATOM 2421 N N . GLU B 1 111 ? 2.361 -2.414 -3.174 1 91.75 111 GLU B N 1
ATOM 2422 C CA . GLU B 1 111 ? 1.428 -3.535 -3.219 1 91.75 111 GLU B CA 1
ATOM 2423 C C . GLU B 1 111 ? 1.728 -4.547 -2.119 1 91.75 111 GLU B C 1
ATOM 2425 O O . GLU B 1 111 ? 0.814 -5.023 -1.44 1 91.75 111 GLU B O 1
ATOM 2430 N N . LEU B 1 112 ? 3.012 -4.836 -2.008 1 90 112 LEU B N 1
ATOM 2431 C CA . LEU B 1 112 ? 3.418 -5.801 -0.99 1 90 112 LEU B CA 1
ATOM 2432 C C . LEU B 1 112 ? 2.975 -5.348 0.397 1 90 112 LEU B C 1
ATOM 2434 O O . LEU B 1 112 ? 2.439 -6.145 1.172 1 90 112 LEU B O 1
ATOM 2438 N N . ARG B 1 113 ? 3.148 -4.102 0.648 1 86.75 113 ARG B N 1
ATOM 2439 C CA . ARG B 1 113 ? 2.803 -3.553 1.956 1 86.75 113 ARG B CA 1
ATOM 2440 C C . ARG B 1 113 ? 1.291 -3.428 2.113 1 86.75 113 ARG B C 1
ATOM 2442 O O . ARG B 1 113 ? 0.751 -3.676 3.193 1 86.75 113 ARG B O 1
ATOM 2449 N N . ALA B 1 114 ? 0.628 -3.039 1.054 1 88.81 114 ALA B N 1
ATOM 2450 C CA . ALA B 1 114 ? -0.822 -2.873 1.104 1 88.81 114 ALA B CA 1
ATOM 2451 C C . ALA B 1 114 ? -1.52 -4.211 1.329 1 88.81 114 ALA B C 1
ATOM 2453 O O . ALA B 1 114 ? -2.486 -4.293 2.09 1 88.81 114 ALA B O 1
ATOM 2454 N N . ILE B 1 115 ? -1.042 -5.203 0.66 1 89.19 115 ILE B N 1
ATOM 2455 C CA . ILE B 1 115 ? -1.662 -6.52 0.765 1 89.19 115 ILE B CA 1
ATOM 2456 C C . ILE B 1 115 ? -1.28 -7.168 2.094 1 89.19 115 ILE B C 1
ATOM 2458 O O . ILE B 1 115 ? -2.119 -7.781 2.756 1 89.19 115 ILE B O 1
ATOM 2462 N N . ALA B 1 116 ? 0.049 -7.027 2.42 1 85.56 116 ALA B N 1
ATOM 2463 C CA . ALA B 1 116 ? 0.6 -7.578 3.656 1 85.56 116 ALA B CA 1
ATOM 2464 C C . ALA B 1 116 ? 0.305 -9.07 3.771 1 85.56 116 ALA B C 1
ATOM 2466 O O . ALA B 1 116 ? -0.146 -9.539 4.82 1 85.56 116 ALA B O 1
ATOM 2467 N N . ALA B 1 117 ? 0.458 -9.789 2.67 1 89.38 117 ALA B N 1
ATOM 2468 C CA . ALA B 1 117 ? 0.261 -11.234 2.695 1 89.38 117 ALA B CA 1
ATOM 2469 C C . ALA B 1 117 ? 1.28 -11.914 3.607 1 89.38 117 ALA B C 1
ATOM 2471 O O . ALA B 1 117 ? 2.395 -11.414 3.783 1 89.38 117 ALA B O 1
ATOM 2472 N N . HIS B 1 118 ? 0.958 -13.047 4.055 1 86.31 118 HIS B N 1
ATOM 2473 C CA . HIS B 1 118 ? 1.845 -13.805 4.93 1 86.31 118 HIS B CA 1
ATOM 2474 C C . HIS B 1 118 ? 2.805 -14.672 4.121 1 86.31 118 HIS B C 1
ATOM 2476 O O . HIS B 1 118 ? 3.896 -15 4.59 1 86.31 118 HIS B O 1
ATOM 2482 N N . VAL B 1 119 ? 2.354 -15.047 2.99 1 91.56 119 VAL B N 1
ATOM 2483 C CA . VAL B 1 119 ? 3.145 -15.945 2.154 1 91.56 119 VAL B CA 1
ATOM 2484 C C . VAL B 1 119 ? 3.377 -15.305 0.787 1 91.56 119 VAL B C 1
ATOM 2486 O O . VAL B 1 119 ? 2.432 -14.859 0.131 1 91.56 119 VAL B O 1
ATOM 2489 N N . LEU B 1 120 ? 4.617 -15.234 0.408 1 94.62 120 LEU B N 1
ATOM 2490 C CA . LEU B 1 120 ? 4.984 -14.797 -0.935 1 94.62 120 LEU B CA 1
ATOM 2491 C C . LEU B 1 120 ? 5.352 -15.984 -1.813 1 94.62 120 LEU B C 1
ATOM 2493 O O . LEU B 1 120 ? 6.098 -16.875 -1.389 1 94.62 120 LEU B O 1
ATOM 2497 N N . LEU B 1 121 ? 4.75 -16.078 -2.992 1 97.81 121 LEU B N 1
ATOM 2498 C CA . LEU B 1 121 ? 5.051 -17.125 -3.973 1 97.81 121 LEU B CA 1
ATOM 2499 C C . LEU B 1 121 ? 5.656 -16.516 -5.234 1 97.81 121 LEU B C 1
ATOM 2501 O O . LEU B 1 121 ? 4.961 -16.344 -6.238 1 97.81 121 LEU B O 1
ATOM 2505 N N . PRO B 1 122 ? 6.945 -16.219 -5.207 1 97.94 122 PRO B N 1
ATOM 2506 C CA . PRO B 1 122 ? 7.578 -15.695 -6.426 1 97.94 122 PRO B CA 1
ATOM 2507 C C . PRO B 1 122 ? 7.711 -16.75 -7.52 1 97.94 122 PRO B C 1
ATOM 2509 O O . PRO B 1 122 ? 8.086 -17.891 -7.234 1 97.94 122 PRO B O 1
ATOM 2512 N N . VAL B 1 123 ? 7.371 -16.422 -8.734 1 98.75 123 VAL B N 1
ATOM 2513 C CA . VAL B 1 123 ? 7.363 -17.328 -9.883 1 98.75 123 VAL B CA 1
ATOM 2514 C C . VAL B 1 123 ? 8.531 -17 -10.805 1 98.75 123 VAL B C 1
ATOM 2516 O O . VAL B 1 123 ? 8.586 -15.914 -11.391 1 98.75 123 VAL B O 1
ATOM 2519 N N . GLY B 1 124 ? 9.438 -17.938 -10.945 1 97.88 124 GLY B N 1
ATOM 2520 C CA . GLY B 1 124 ? 10.586 -17.75 -11.812 1 97.88 124 GLY B CA 1
ATOM 2521 C C . GLY B 1 124 ? 11.789 -17.156 -11.086 1 97.88 124 GLY B C 1
ATOM 2522 O O . GLY B 1 124 ? 11.664 -16.688 -9.953 1 97.88 124 GLY B O 1
ATOM 2523 N N . GLU B 1 125 ? 12.875 -17.172 -11.734 1 96 125 GLU B N 1
ATOM 2524 C CA . GLU B 1 125 ? 14.156 -16.812 -11.148 1 96 125 GLU B CA 1
ATOM 2525 C C . GLU B 1 125 ? 14.195 -15.336 -10.758 1 96 125 GLU B C 1
ATOM 2527 O O . GLU B 1 125 ? 14.602 -15 -9.648 1 96 125 GLU B O 1
ATOM 2532 N N . ARG B 1 126 ? 13.773 -14.492 -11.594 1 95.25 126 ARG B N 1
ATOM 2533 C CA . ARG B 1 126 ? 13.891 -13.055 -11.367 1 95.25 126 ARG B CA 1
ATOM 2534 C C . ARG B 1 126 ? 13.07 -12.633 -10.148 1 95.25 126 ARG B C 1
ATOM 2536 O O . ARG B 1 126 ? 13.562 -11.922 -9.273 1 95.25 126 ARG B O 1
ATOM 2543 N N . ALA B 1 127 ? 11.836 -13.062 -10.156 1 96.44 127 ALA B N 1
ATOM 2544 C CA . ALA B 1 127 ? 10.969 -12.727 -9.023 1 96.44 127 ALA B CA 1
ATOM 2545 C C . ALA B 1 127 ? 11.508 -13.328 -7.73 1 96.44 127 ALA B C 1
ATOM 2547 O O . ALA B 1 127 ? 11.508 -12.664 -6.688 1 96.44 127 ALA B O 1
ATOM 2548 N N . THR B 1 128 ? 11.984 -14.531 -7.781 1 95.25 128 THR B N 1
ATOM 2549 C CA . THR B 1 128 ? 12.516 -15.203 -6.602 1 95.25 128 THR B CA 1
ATOM 2550 C C . THR B 1 128 ? 13.758 -14.484 -6.082 1 95.25 128 THR B C 1
ATOM 2552 O O . THR B 1 128 ? 13.859 -14.195 -4.887 1 95.25 128 THR B O 1
ATOM 2555 N N . GLU B 1 129 ? 14.648 -14.195 -6.977 1 92.94 129 GLU B N 1
ATOM 2556 C CA . GLU B 1 129 ? 15.852 -13.477 -6.586 1 92.94 129 GLU B CA 1
ATOM 2557 C C . GLU B 1 129 ? 15.508 -12.133 -5.941 1 92.94 129 GLU B C 1
ATOM 2559 O O . GLU B 1 129 ? 16.062 -11.781 -4.895 1 92.94 129 GLU B O 1
ATOM 2564 N N . HIS B 1 130 ? 14.641 -11.461 -6.57 1 91.75 130 HIS B N 1
ATOM 2565 C CA . HIS B 1 130 ? 14.258 -10.141 -6.074 1 91.75 130 HIS B CA 1
ATOM 2566 C C . HIS B 1 130 ? 13.664 -10.234 -4.672 1 91.75 130 HIS B C 1
ATOM 2568 O O . HIS B 1 130 ? 14.047 -9.469 -3.781 1 91.75 130 HIS B O 1
ATOM 2574 N N . VAL B 1 131 ? 12.75 -11.133 -4.426 1 89.75 131 VAL B N 1
ATOM 2575 C CA . VAL B 1 131 ? 12.078 -11.305 -3.143 1 89.75 131 VAL B CA 1
ATOM 2576 C C . VAL B 1 131 ? 13.094 -11.719 -2.08 1 89.75 131 VAL B C 1
ATOM 2578 O O . VAL B 1 131 ? 13.102 -11.172 -0.972 1 89.75 131 VAL B O 1
ATOM 2581 N N . LEU B 1 132 ? 13.945 -12.602 -2.43 1 87.38 132 LEU B N 1
ATOM 2582 C CA . LEU B 1 132 ? 14.898 -13.102 -1.451 1 87.38 132 LEU B CA 1
ATOM 2583 C C . LEU B 1 132 ? 15.938 -12.039 -1.108 1 87.38 132 LEU B C 1
ATOM 2585 O O . LEU B 1 132 ? 16.359 -11.922 0.045 1 87.38 132 LEU B O 1
ATOM 2589 N N . GLU B 1 133 ? 16.312 -11.312 -2.088 1 83.94 133 GLU B N 1
ATOM 2590 C CA . GLU B 1 133 ? 17.328 -10.281 -1.864 1 83.94 133 GLU B CA 1
ATOM 2591 C C . GLU B 1 133 ? 16.766 -9.117 -1.062 1 83.94 133 GLU B C 1
ATOM 2593 O O . GLU B 1 133 ? 17.453 -8.539 -0.22 1 83.94 133 GLU B O 1
ATOM 2598 N N . THR B 1 134 ? 15.594 -8.812 -1.356 1 77.75 134 THR B N 1
ATOM 2599 C CA . THR B 1 134 ? 15.031 -7.586 -0.806 1 77.75 134 THR B CA 1
ATOM 2600 C C . THR B 1 134 ? 14.281 -7.871 0.494 1 77.75 134 THR B C 1
ATOM 2602 O O . THR B 1 134 ? 14.258 -7.031 1.397 1 77.75 134 THR B O 1
ATOM 2605 N N . TYR B 1 135 ? 13.773 -9.023 0.625 1 73.44 135 TYR B N 1
ATOM 2606 C CA . TYR B 1 135 ? 12.805 -9.219 1.697 1 73.44 135 TYR B CA 1
ATOM 2607 C C . TYR B 1 135 ? 13.203 -10.391 2.586 1 73.44 135 TYR B C 1
ATOM 2609 O O . TYR B 1 135 ? 12.391 -10.883 3.377 1 73.44 135 TYR B O 1
ATOM 2617 N N . THR B 1 136 ? 14.336 -10.922 2.447 1 67.75 136 THR B N 1
ATOM 2618 C CA . THR B 1 136 ? 14.836 -11.945 3.354 1 67.75 136 THR B CA 1
ATOM 2619 C C . THR B 1 136 ? 16.156 -11.523 3.982 1 67.75 136 THR B C 1
ATOM 2621 O O . THR B 1 136 ? 16.906 -10.734 3.398 1 67.75 136 THR B O 1
ATOM 2624 N N . ALA B 1 137 ? 16.281 -11.758 5.211 1 60.09 137 ALA B N 1
ATOM 2625 C CA . ALA B 1 137 ? 17.484 -11.414 5.98 1 60.09 137 ALA B CA 1
ATOM 2626 C C . ALA B 1 137 ? 18.703 -12.188 5.488 1 60.09 137 ALA B C 1
ATOM 2628 O O . ALA B 1 137 ? 19.828 -11.742 5.664 1 60.09 137 ALA B O 1
ATOM 2629 N N . GLN B 1 138 ? 18.484 -13.328 5.066 1 57.28 138 GLN B N 1
ATOM 2630 C CA . GLN B 1 138 ? 19.625 -14.164 4.68 1 57.28 138 GLN B CA 1
ATOM 2631 C C . GLN B 1 138 ? 20.219 -13.688 3.361 1 57.28 138 GLN B C 1
ATOM 2633 O O . GLN B 1 138 ? 19.5 -13.359 2.42 1 57.28 138 GLN B O 1
ATOM 2638 N N . ALA B 1 139 ? 21.453 -13.18 3.414 1 56.38 139 ALA B N 1
ATOM 2639 C CA . ALA B 1 139 ? 22.219 -12.789 2.236 1 56.38 139 ALA B CA 1
ATOM 2640 C C . ALA B 1 139 ? 22.141 -13.867 1.154 1 56.38 139 ALA B C 1
ATOM 2642 O O . ALA B 1 139 ? 22.516 -15.016 1.389 1 56.38 139 ALA B O 1
ATOM 2643 N N . TRP B 1 140 ? 21.109 -13.789 0.339 1 59.78 140 TRP B N 1
ATOM 2644 C CA . TRP B 1 140 ? 21.109 -14.688 -0.812 1 59.78 140 TRP B CA 1
ATOM 2645 C C . TRP B 1 140 ? 22.047 -14.172 -1.905 1 59.78 140 TRP B C 1
ATOM 2647 O O . TRP B 1 140 ? 21.828 -13.094 -2.455 1 59.78 140 TRP B O 1
ATOM 2657 N N . LYS B 1 141 ? 23.312 -14.188 -1.661 1 58.12 141 LYS B N 1
ATOM 2658 C CA . LYS B 1 141 ? 24.328 -13.672 -2.584 1 58.12 141 LYS B CA 1
ATOM 2659 C C . LYS B 1 141 ? 24.453 -14.57 -3.812 1 58.12 141 LYS B C 1
ATOM 2661 O O . LYS B 1 141 ? 25.188 -14.25 -4.75 1 58.12 141 LYS B O 1
ATOM 2666 N N . THR B 1 142 ? 23.844 -15.711 -3.805 1 57.16 142 THR B N 1
ATOM 2667 C CA . THR B 1 142 ? 24.188 -16.609 -4.902 1 57.16 142 THR B CA 1
ATOM 2668 C C . THR B 1 142 ? 22.984 -16.844 -5.805 1 57.16 142 THR B C 1
ATOM 2670 O O . THR B 1 142 ? 21.844 -16.609 -5.398 1 57.16 142 THR B O 1
ATOM 2673 N N . ASP B 1 143 ? 23.266 -17.172 -7.016 1 71.44 143 ASP B N 1
ATOM 2674 C CA . ASP B 1 143 ? 22.312 -17.641 -8.023 1 71.44 143 ASP B CA 1
ATOM 2675 C C . ASP B 1 143 ? 21.375 -18.688 -7.445 1 71.44 143 ASP B C 1
ATOM 2677 O O . ASP B 1 143 ? 21.828 -19.625 -6.781 1 71.44 143 ASP B O 1
ATOM 2681 N N . VAL B 1 144 ? 20.125 -18.406 -7.652 1 83.81 144 VAL B N 1
ATOM 2682 C CA . VAL B 1 144 ? 19.141 -19.328 -7.105 1 83.81 144 VAL B CA 1
ATOM 2683 C C . VAL B 1 144 ? 18.969 -20.516 -8.055 1 83.81 144 VAL B C 1
ATOM 2685 O O . VAL B 1 144 ? 18.953 -20.328 -9.281 1 83.81 144 VAL B O 1
ATOM 2688 N N . ASP B 1 145 ? 19.031 -21.719 -7.582 1 92.62 145 ASP B N 1
ATOM 2689 C CA . ASP B 1 145 ? 18.625 -22.922 -8.305 1 92.62 145 ASP B CA 1
ATOM 2690 C C . ASP B 1 145 ? 17.125 -23.156 -8.18 1 92.62 145 ASP B C 1
ATOM 2692 O O . ASP B 1 145 ? 16.672 -23.719 -7.176 1 92.62 145 ASP B O 1
ATOM 2696 N N . MET B 1 146 ? 16.438 -22.875 -9.203 1 95.75 146 MET B N 1
ATOM 2697 C CA . MET B 1 146 ? 14.984 -22.891 -9.133 1 95.75 146 MET B CA 1
ATOM 2698 C C . MET B 1 146 ? 14.461 -24.312 -9.031 1 95.75 146 MET B C 1
ATOM 2700 O O . MET B 1 146 ? 13.398 -24.562 -8.445 1 95.75 146 MET B O 1
ATOM 2704 N N . ALA B 1 147 ? 15.188 -25.203 -9.602 1 94.88 147 ALA B N 1
ATOM 2705 C CA . ALA B 1 147 ? 14.773 -26.594 -9.477 1 94.88 147 ALA B CA 1
ATOM 2706 C C . ALA B 1 147 ? 14.805 -27.062 -8.016 1 94.88 147 ALA B C 1
ATOM 2708 O O . ALA B 1 147 ? 13.914 -27.781 -7.566 1 94.88 147 ALA B O 1
ATOM 2709 N N . GLU B 1 148 ? 15.789 -26.625 -7.328 1 93.56 148 GLU B N 1
ATOM 2710 C CA . GLU B 1 148 ? 15.945 -26.969 -5.922 1 93.56 148 GLU B CA 1
ATOM 2711 C C . GLU B 1 148 ? 14.953 -26.203 -5.051 1 93.56 148 GLU B C 1
ATOM 2713 O O . GLU B 1 148 ? 14.445 -26.734 -4.062 1 93.56 148 GLU B O 1
ATOM 2718 N N . LEU B 1 149 ? 14.672 -25.047 -5.426 1 95 149 LEU B N 1
ATOM 2719 C CA . LEU B 1 149 ? 13.883 -24.156 -4.582 1 95 149 LEU B CA 1
ATOM 2720 C C . LEU B 1 149 ? 12.391 -24.359 -4.832 1 95 149 LEU B C 1
ATOM 2722 O O . LEU B 1 149 ? 11.562 -24 -3.998 1 95 149 LEU B O 1
ATOM 2726 N N . HIS B 1 150 ? 12.039 -24.953 -5.918 1 97.94 150 HIS B N 1
ATOM 2727 C CA . HIS B 1 150 ? 10.648 -25.094 -6.32 1 97.94 150 HIS B CA 1
ATOM 2728 C C . HIS B 1 150 ? 9.828 -25.797 -5.234 1 97.94 150 HIS B C 1
ATOM 2730 O O . HIS B 1 150 ? 10.141 -26.922 -4.844 1 97.94 150 HIS B O 1
ATOM 2736 N N . GLY B 1 151 ? 8.867 -25.047 -4.711 1 96.94 151 GLY B N 1
ATOM 2737 C CA . GLY B 1 151 ? 7.922 -25.625 -3.771 1 96.94 151 GLY B CA 1
ATOM 2738 C C . GLY B 1 151 ? 8.484 -25.766 -2.371 1 96.94 151 GLY B C 1
ATOM 2739 O O . GLY B 1 151 ? 7.84 -26.359 -1.495 1 96.94 151 GLY B O 1
ATOM 2740 N N . THR B 1 152 ? 9.648 -25.203 -2.141 1 94.31 152 THR B N 1
ATOM 2741 C CA . THR B 1 152 ? 10.242 -25.266 -0.811 1 94.31 152 THR B CA 1
ATOM 2742 C C . THR B 1 152 ? 9.914 -24.016 -0.002 1 94.31 152 THR B C 1
ATOM 2744 O O . THR B 1 152 ? 9.938 -22.906 -0.53 1 94.31 152 THR B O 1
ATOM 2747 N N . GLU B 1 153 ? 9.609 -24.234 1.277 1 89.81 153 GLU B N 1
ATOM 2748 C CA . GLU B 1 153 ? 9.305 -23.109 2.152 1 89.81 153 GLU B CA 1
ATOM 2749 C C . GLU B 1 153 ? 10.586 -22.469 2.689 1 89.81 153 GLU B C 1
ATOM 2751 O O . GLU B 1 153 ? 11.461 -23.156 3.209 1 89.81 153 GLU B O 1
ATOM 2756 N N . LEU B 1 154 ? 10.641 -21.219 2.475 1 86.5 154 LEU B N 1
ATOM 2757 C CA . LEU B 1 154 ? 11.742 -20.422 3.023 1 86.5 154 LEU B CA 1
ATOM 2758 C C . LEU B 1 154 ? 11.227 -19.375 3.998 1 86.5 154 LEU B C 1
ATOM 2760 O O . LEU B 1 154 ? 10.18 -18.766 3.756 1 86.5 154 LEU B O 1
ATOM 2764 N N . ARG B 1 155 ? 11.992 -19.203 5.07 1 77.94 155 ARG B N 1
ATOM 2765 C CA . ARG B 1 155 ? 11.617 -18.172 6.027 1 77.94 155 ARG B CA 1
ATOM 2766 C C . ARG B 1 155 ? 12.227 -16.812 5.648 1 77.94 155 ARG B C 1
ATOM 2768 O O . ARG B 1 155 ? 13.438 -16.719 5.438 1 77.94 155 ARG B O 1
ATOM 2775 N N . GLY B 1 156 ? 11.383 -15.93 5.41 1 73 156 GLY B N 1
ATOM 2776 C CA . GLY B 1 156 ? 11.828 -14.562 5.191 1 73 156 GLY B CA 1
ATOM 2777 C C . GLY B 1 156 ? 11.68 -13.68 6.418 1 73 156 GLY B C 1
ATOM 2778 O O . GLY B 1 156 ? 11.523 -14.18 7.531 1 73 156 GLY B O 1
ATOM 2779 N N . SER B 1 157 ? 11.977 -12.398 6.152 1 68.94 157 SER B N 1
ATOM 2780 C CA . SER B 1 157 ? 11.797 -11.414 7.215 1 68.94 157 SER B CA 1
ATOM 2781 C C . SER B 1 157 ? 10.328 -11.008 7.344 1 68.94 157 SER B C 1
ATOM 2783 O O . SER B 1 15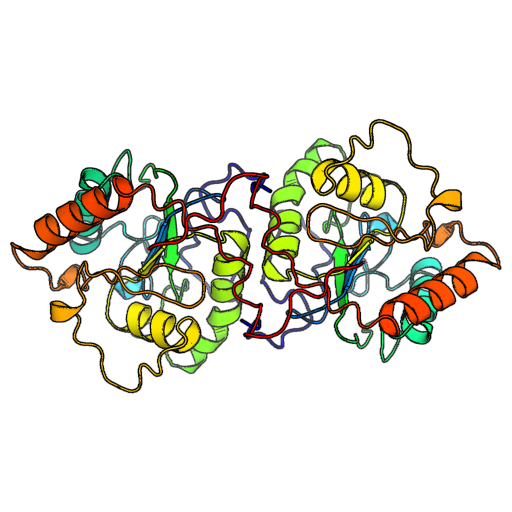7 ? 9.898 -10.023 6.734 1 68.94 157 SER B O 1
ATOM 2785 N N . GLY B 1 158 ? 9.508 -11.852 8.031 1 69.12 158 GLY B N 1
ATOM 2786 C CA . GLY B 1 158 ? 8.109 -11.531 8.234 1 69.12 158 GLY B CA 1
ATOM 2787 C C . GLY B 1 158 ? 7.184 -12.258 7.273 1 69.12 158 GLY B C 1
ATOM 2788 O O . GLY B 1 158 ? 5.969 -12.047 7.289 1 69.12 158 GLY B O 1
ATOM 2789 N N . TRP B 1 159 ? 7.801 -12.961 6.285 1 81 159 TRP B N 1
ATOM 2790 C CA . TRP B 1 159 ? 7.016 -13.742 5.336 1 81 159 TRP B CA 1
ATOM 2791 C C . TRP B 1 159 ? 7.551 -15.172 5.23 1 81 159 TRP B C 1
ATOM 2793 O O . TRP B 1 159 ? 8.734 -15.414 5.465 1 81 159 TRP B O 1
ATOM 2803 N N . LEU B 1 160 ? 6.633 -15.977 4.91 1 87.38 160 LEU B N 1
ATOM 2804 C CA . LEU B 1 160 ? 7.039 -17.25 4.309 1 87.38 160 LEU B CA 1
ATOM 2805 C C . LEU B 1 160 ? 7.176 -17.109 2.797 1 87.38 160 LEU B C 1
ATOM 2807 O O . LEU B 1 160 ? 6.348 -16.453 2.15 1 87.38 160 LEU B O 1
ATOM 2811 N N . VAL B 1 161 ? 8.234 -17.656 2.301 1 91.31 161 VAL B N 1
ATOM 2812 C CA . VAL B 1 161 ? 8.453 -17.609 0.858 1 91.31 161 VAL B CA 1
ATOM 2813 C C . VAL B 1 161 ? 8.414 -19.016 0.277 1 91.31 161 VAL B C 1
ATOM 2815 O O . VAL B 1 161 ? 9.047 -19.938 0.813 1 91.31 161 VAL B O 1
ATOM 2818 N N . LEU B 1 162 ? 7.652 -19.203 -0.739 1 95.19 162 LEU B N 1
ATOM 2819 C CA . LEU B 1 162 ? 7.582 -20.469 -1.464 1 95.19 162 LEU B CA 1
ATOM 2820 C C . LEU B 1 162 ? 7.848 -20.266 -2.951 1 95.19 162 LEU B C 1
ATOM 2822 O O . LEU B 1 162 ? 6.918 -20.031 -3.725 1 95.19 162 LEU B O 1
ATOM 2826 N N . PRO B 1 163 ? 9.102 -20.406 -3.346 1 97.19 163 PRO B N 1
ATOM 2827 C CA . PRO B 1 163 ? 9.453 -20.172 -4.746 1 97.19 163 PRO B CA 1
ATOM 2828 C C . PRO B 1 163 ? 8.82 -21.188 -5.695 1 97.19 163 PRO B C 1
ATOM 2830 O O . PRO B 1 163 ? 8.703 -22.359 -5.352 1 97.19 163 PRO B O 1
ATOM 2833 N N . ILE B 1 164 ? 8.43 -20.688 -6.816 1 98.75 164 ILE B N 1
ATOM 2834 C CA . ILE B 1 164 ? 7.871 -21.5 -7.887 1 98.75 164 ILE B CA 1
ATOM 2835 C C . ILE B 1 164 ? 8.75 -21.406 -9.125 1 98.75 164 ILE B C 1
ATOM 2837 O O . ILE B 1 164 ? 9.047 -20.312 -9.609 1 98.75 164 ILE B O 1
ATOM 2841 N N . ARG B 1 165 ? 9.156 -22.531 -9.594 1 98.56 165 ARG B N 1
ATOM 2842 C CA . ARG B 1 165 ? 9.906 -22.578 -10.852 1 98.56 165 ARG B CA 1
ATOM 2843 C C . ARG B 1 165 ? 9.086 -21.984 -11.992 1 98.56 165 ARG B C 1
ATOM 2845 O O . ARG B 1 165 ? 7.855 -22.062 -11.992 1 98.56 165 ARG B O 1
ATOM 2852 N N . ASP B 1 166 ? 9.789 -21.391 -12.969 1 98.56 166 ASP B N 1
ATOM 2853 C CA . ASP B 1 166 ? 9.102 -20.828 -14.133 1 98.56 166 ASP B CA 1
ATOM 2854 C C . ASP B 1 166 ? 8.258 -21.875 -14.836 1 98.56 166 ASP B C 1
ATOM 2856 O O . ASP B 1 166 ? 8.781 -22.891 -15.32 1 98.56 166 ASP B O 1
ATOM 2860 N N . PRO B 1 167 ? 7.004 -21.672 -14.914 1 98.62 167 PRO B N 1
ATOM 2861 C CA . PRO B 1 167 ? 6.133 -22.688 -15.492 1 98.62 167 PRO B CA 1
ATOM 2862 C C . PRO B 1 167 ? 6.492 -23.016 -16.938 1 98.62 167 PRO B C 1
ATOM 2864 O O . PRO B 1 167 ? 6.121 -24.078 -17.453 1 98.62 167 PRO B O 1
ATOM 2867 N N . ARG B 1 168 ? 7.18 -22.172 -17.656 1 97 168 ARG B N 1
ATOM 2868 C CA . ARG B 1 168 ? 7.637 -22.453 -19.016 1 97 168 ARG B CA 1
ATOM 2869 C C . ARG B 1 168 ? 8.648 -23.594 -19.031 1 97 168 ARG B C 1
ATOM 2871 O O . ARG B 1 168 ? 8.883 -24.203 -20.078 1 97 168 ARG B O 1
ATOM 2878 N N . GLU B 1 169 ? 9.203 -23.812 -17.797 1 97.06 169 GLU B N 1
ATOM 2879 C CA . GLU B 1 169 ? 10.266 -24.812 -17.703 1 97.06 169 GLU B CA 1
ATOM 2880 C C . GLU B 1 169 ? 9.781 -26.078 -17 1 97.06 169 GLU B C 1
ATOM 2882 O O . GLU B 1 169 ? 10.57 -26.984 -16.734 1 97.06 169 GLU B O 1
ATOM 2887 N N . TRP B 1 170 ? 8.555 -26.141 -16.719 1 97.44 170 TRP B N 1
ATOM 2888 C CA . TRP B 1 170 ? 8.039 -27.266 -15.93 1 97.44 170 TRP B CA 1
ATOM 2889 C C . TRP B 1 170 ? 8.141 -28.562 -16.719 1 97.44 170 TRP B C 1
ATOM 2891 O O . TRP B 1 170 ? 7.906 -28.578 -17.922 1 97.44 170 TRP B O 1
ATOM 2901 N N . ASP B 1 171 ? 8.414 -29.516 -15.961 1 92.81 171 ASP B N 1
ATOM 2902 C CA . ASP B 1 171 ? 8.234 -30.875 -16.484 1 92.81 171 ASP B CA 1
ATOM 2903 C C . ASP B 1 171 ? 7.043 -31.562 -15.812 1 92.81 171 ASP B C 1
ATOM 2905 O O . ASP B 1 171 ? 6.188 -30.891 -15.219 1 92.81 171 ASP B O 1
ATOM 2909 N N . GLY B 1 172 ? 6.863 -32.812 -15.977 1 92.06 172 GLY B N 1
ATOM 2910 C CA . GLY B 1 172 ? 5.695 -33.5 -15.484 1 92.06 172 GLY B CA 1
ATOM 2911 C C . GLY B 1 172 ? 5.625 -33.562 -13.969 1 92.06 172 GLY B C 1
ATOM 2912 O O . GLY B 1 172 ? 4.57 -33.875 -13.398 1 92.06 172 GLY B O 1
ATOM 2913 N N . THR B 1 173 ? 6.676 -33.188 -13.242 1 95.69 173 THR B N 1
ATOM 2914 C CA . THR B 1 173 ? 6.699 -33.375 -11.797 1 95.69 173 THR B CA 1
ATOM 2915 C C . THR B 1 173 ? 6.484 -32.031 -11.078 1 95.69 173 THR B C 1
ATOM 2917 O O . THR B 1 173 ? 6.086 -32 -9.914 1 95.69 173 THR B O 1
ATOM 2920 N N . ASP B 1 174 ? 6.746 -30.938 -11.711 1 97.88 174 ASP B N 1
ATOM 2921 C CA . ASP B 1 174 ? 6.734 -29.641 -11.055 1 97.88 174 ASP B CA 1
ATOM 2922 C C . ASP B 1 174 ? 5.332 -29.281 -10.57 1 97.88 174 ASP B C 1
ATOM 2924 O O . ASP B 1 174 ? 5.16 -28.781 -9.461 1 97.88 174 ASP B O 1
ATOM 2928 N N . GLY B 1 175 ? 4.352 -29.484 -11.43 1 98.06 175 GLY B N 1
ATOM 2929 C CA . GLY B 1 175 ? 2.975 -29.203 -11.062 1 98.06 175 GLY B CA 1
ATOM 2930 C C . GLY B 1 175 ? 2.525 -29.922 -9.805 1 98.06 175 GLY B C 1
ATOM 2931 O O . GLY B 1 175 ? 2.182 -29.281 -8.812 1 98.06 175 GLY B O 1
ATOM 2932 N N . PRO B 1 176 ? 2.602 -31.219 -9.875 1 98.25 176 PRO B N 1
ATOM 2933 C CA . PRO B 1 176 ? 2.225 -32 -8.695 1 98.25 176 PRO B CA 1
ATOM 2934 C C . PRO B 1 176 ? 3.031 -31.641 -7.457 1 98.25 176 PRO B C 1
ATOM 2936 O O . PRO B 1 176 ? 2.49 -31.625 -6.348 1 98.25 176 PRO B O 1
ATOM 2939 N N . GLU B 1 177 ? 4.289 -31.344 -7.574 1 98.12 177 GLU B N 1
ATOM 2940 C CA . GLU B 1 177 ? 5.121 -30.953 -6.441 1 98.12 177 GLU B CA 1
ATOM 2941 C C . GLU B 1 177 ? 4.613 -29.656 -5.816 1 98.12 177 GLU B C 1
ATOM 2943 O O . GLU B 1 177 ? 4.551 -29.531 -4.59 1 98.12 177 GLU B O 1
ATOM 2948 N N . LEU B 1 178 ? 4.301 -28.703 -6.633 1 98.56 178 LEU B N 1
ATOM 2949 C CA . LEU B 1 178 ? 3.764 -27.453 -6.133 1 98.56 178 LEU B CA 1
ATOM 2950 C C . LEU B 1 178 ? 2.441 -27.672 -5.402 1 98.56 178 LEU B C 1
ATOM 2952 O O . LEU B 1 178 ? 2.221 -27.125 -4.324 1 98.56 178 LEU B O 1
ATOM 2956 N N . VAL B 1 179 ? 1.584 -28.453 -5.98 1 98.5 179 VAL B N 1
ATOM 2957 C CA . VAL B 1 179 ? 0.283 -28.75 -5.387 1 98.5 179 VAL B CA 1
ATOM 2958 C C . VAL B 1 179 ? 0.472 -29.344 -3.992 1 98.5 179 VAL B C 1
ATOM 2960 O O . VAL B 1 179 ? -0.177 -28.906 -3.037 1 98.5 179 VAL B O 1
ATOM 2963 N N . GLU B 1 180 ? 1.344 -30.25 -3.867 1 97.5 180 GLU B N 1
ATOM 2964 C CA . GLU B 1 180 ? 1.604 -30.891 -2.576 1 97.5 180 GLU B CA 1
ATOM 2965 C C . GLU B 1 180 ? 2.131 -29.859 -1.566 1 97.5 180 GLU B C 1
ATOM 2967 O O . GLU B 1 180 ? 1.729 -29.875 -0.401 1 97.5 180 GLU B O 1
ATOM 2972 N N . SER B 1 181 ? 3.035 -29.078 -1.978 1 96.94 181 SER B N 1
ATOM 2973 C CA . SER B 1 181 ? 3.594 -28.047 -1.103 1 96.94 181 SER B CA 1
ATOM 2974 C C . SER B 1 181 ? 2.514 -27.094 -0.617 1 96.94 181 SER B C 1
ATOM 2976 O O . SER B 1 181 ? 2.473 -26.734 0.564 1 96.94 181 SER B O 1
ATOM 2978 N N . LEU B 1 182 ? 1.646 -26.656 -1.522 1 96.88 182 LEU B N 1
ATOM 2979 C CA . LEU B 1 182 ? 0.583 -25.703 -1.182 1 96.88 182 LEU B CA 1
ATOM 2980 C C . LEU B 1 182 ? -0.413 -26.344 -0.217 1 96.88 182 LEU B C 1
ATOM 2982 O O . LEU B 1 182 ? -0.872 -25.688 0.725 1 96.88 182 LEU B O 1
ATOM 2986 N N . ARG B 1 183 ? -0.702 -27.578 -0.469 1 95.62 183 ARG B N 1
ATOM 2987 C CA . ARG B 1 183 ? -1.614 -28.281 0.428 1 95.62 183 ARG B CA 1
ATOM 2988 C C . ARG B 1 183 ? -1.019 -28.406 1.826 1 95.62 183 ARG B C 1
ATOM 2990 O O . ARG B 1 183 ? -1.718 -28.219 2.824 1 95.62 183 ARG B O 1
ATOM 2997 N N . THR B 1 184 ? 0.213 -28.734 1.866 1 93 184 THR B N 1
ATOM 2998 C CA . THR B 1 184 ? 0.897 -28.828 3.15 1 93 184 THR B CA 1
ATOM 2999 C C . THR B 1 184 ? 0.91 -27.469 3.857 1 93 184 THR B C 1
ATOM 3001 O O . THR B 1 184 ? 0.609 -27.391 5.051 1 93 184 THR B O 1
ATOM 3004 N N . LEU B 1 185 ? 1.236 -26.484 3.135 1 90.69 185 LEU B N 1
ATOM 3005 C CA . LEU B 1 185 ? 1.297 -25.125 3.676 1 90.69 185 LEU B CA 1
ATOM 3006 C C . LEU B 1 185 ? -0.057 -24.703 4.238 1 90.69 185 LEU B C 1
ATOM 3008 O O . LEU B 1 185 ? -0.129 -24.109 5.316 1 90.69 185 LEU B O 1
ATOM 3012 N N . ARG B 1 186 ? -1.092 -24.969 3.529 1 90.25 186 ARG B N 1
ATOM 3013 C CA . ARG B 1 186 ? -2.43 -24.531 3.916 1 90.25 186 ARG B CA 1
ATOM 3014 C C . ARG B 1 186 ? -2.953 -25.359 5.094 1 90.25 186 ARG B C 1
ATOM 3016 O O . ARG B 1 186 ? -3.85 -24.906 5.812 1 90.25 186 ARG B O 1
ATOM 3023 N N . SER B 1 187 ? -2.463 -26.547 5.207 1 84.75 187 SER B N 1
ATOM 3024 C CA . SER B 1 187 ? -2.893 -27.406 6.301 1 84.75 187 SER B CA 1
ATOM 3025 C C . SER B 1 187 ? -2.188 -27.047 7.602 1 84.75 187 SER B C 1
ATOM 3027 O O . SER B 1 187 ? -2.693 -27.344 8.688 1 84.75 187 SER B O 1
ATOM 3029 N N . THR B 1 188 ? -1.011 -26.516 7.367 1 71.81 188 THR B N 1
ATOM 3030 C CA . THR B 1 188 ? -0.243 -26.141 8.547 1 71.81 188 THR B CA 1
ATOM 3031 C C . THR B 1 188 ? -0.678 -24.781 9.07 1 71.81 188 THR B C 1
ATOM 3033 O O . THR B 1 188 ? -1.116 -23.922 8.297 1 71.81 188 THR B O 1
ATOM 3036 N N . ASP B 1 189 ? -1.669 -24.719 9.914 1 56.47 189 ASP B N 1
ATOM 3037 C CA . ASP B 1 189 ? -2.174 -23.484 10.492 1 56.47 189 ASP B CA 1
ATOM 3038 C C . ASP B 1 189 ? -1.09 -22.406 10.523 1 56.47 189 ASP B C 1
ATOM 3040 O O . ASP B 1 189 ? -0.285 -22.344 11.453 1 56.47 189 ASP B O 1
ATOM 3044 N N . PHE B 1 190 ? -0.573 -22.188 9.375 1 50.31 190 PHE B N 1
ATOM 3045 C CA . PHE B 1 190 ? 0.424 -21.125 9.344 1 50.31 190 PHE B CA 1
ATOM 3046 C C . PHE B 1 190 ? -0.11 -19.859 10.008 1 50.31 190 PHE B C 1
ATOM 3048 O O . PHE B 1 190 ? -1.015 -19.203 9.484 1 50.31 190 PHE B O 1
ATOM 3055 N N . ARG B 1 191 ? -0.631 -20.031 11.219 1 44.34 191 ARG B N 1
ATOM 3056 C CA . ARG B 1 191 ? -0.967 -18.797 11.922 1 44.34 191 ARG B CA 1
ATOM 3057 C C . ARG B 1 191 ? 0.189 -17.812 11.867 1 44.34 191 ARG B C 1
ATOM 3059 O O . ARG B 1 191 ? 0.993 -17.734 12.805 1 44.34 191 ARG B O 1
ATOM 3066 N N . ARG B 1 192 ? 1.081 -17.969 10.906 1 42.19 192 ARG B N 1
ATOM 3067 C CA . ARG B 1 192 ? 2.182 -17.031 11.062 1 42.19 192 ARG B CA 1
ATOM 3068 C C . ARG B 1 192 ? 1.663 -15.625 11.359 1 42.19 192 ARG B C 1
ATOM 3070 O O . ARG B 1 192 ? 0.748 -15.141 10.695 1 42.19 192 ARG B O 1
ATOM 3077 N N . VAL B 1 193 ? 1.703 -15.398 12.539 1 38.38 193 VAL B N 1
ATOM 3078 C CA . VAL B 1 193 ? 1.549 -14.062 13.109 1 38.38 193 VAL B CA 1
ATOM 3079 C C . VAL B 1 193 ? 2.117 -13.023 12.156 1 38.38 193 VAL B C 1
ATOM 3081 O O . VAL B 1 193 ? 3.275 -13.117 11.742 1 38.38 193 VAL B O 1
ATOM 3084 N N . SER B 1 194 ? 1.464 -12.797 11.148 1 37.78 194 SER B N 1
ATOM 3085 C CA . SER B 1 194 ? 1.978 -11.602 10.492 1 37.78 194 SER B CA 1
ATOM 3086 C C . SER B 1 194 ? 2.918 -10.828 11.414 1 37.78 194 SER B C 1
ATOM 3088 O O . SER B 1 194 ? 2.5 -10.328 12.453 1 37.78 194 SER B O 1
ATOM 3090 N N . ASP B 1 195 ? 4.039 -11.523 11.812 1 35.53 195 ASP B N 1
ATOM 3091 C CA . ASP B 1 195 ? 5.094 -10.742 12.461 1 35.53 195 ASP B CA 1
ATOM 3092 C C . ASP B 1 195 ? 5.113 -9.305 11.93 1 35.53 195 ASP B C 1
ATOM 3094 O O . ASP B 1 195 ? 5.824 -9.008 10.969 1 35.53 195 ASP B O 1
ATOM 3098 N N . LEU B 1 196 ? 4.23 -8.844 11.586 1 36.34 196 LEU B N 1
ATOM 3099 C CA . LEU B 1 196 ? 4.445 -7.41 11.461 1 36.34 196 LEU B CA 1
ATOM 3100 C C . LEU B 1 196 ? 5.316 -6.883 12.594 1 36.34 196 LEU B C 1
ATOM 3102 O O . LEU B 1 196 ? 5.496 -5.672 12.734 1 36.34 196 LEU B O 1
ATOM 3106 N N . GLY B 1 197 ? 5.605 -7.625 13.656 1 33.53 197 GLY B N 1
ATOM 3107 C CA . GLY B 1 197 ? 6.812 -7.422 14.445 1 33.53 197 GLY B CA 1
ATOM 3108 C C . GLY B 1 197 ? 8.055 -7.25 13.594 1 33.53 197 GLY B C 1
ATOM 3109 O O . GLY B 1 197 ? 9.164 -7.172 14.117 1 33.53 197 GLY B O 1
ATOM 3110 N N . ARG B 1 198 ? 8.094 -7.758 12.43 1 34.28 198 ARG B N 1
ATOM 3111 C CA . ARG B 1 198 ? 9.312 -8.008 11.656 1 34.28 198 ARG B CA 1
ATOM 3112 C C . ARG B 1 198 ? 10.195 -6.766 11.609 1 34.28 198 ARG B C 1
ATOM 3114 O O . ARG B 1 198 ? 11.344 -6.836 11.18 1 34.28 198 ARG B O 1
ATOM 3121 N N . PHE B 1 199 ? 9.578 -5.59 11.727 1 31.94 199 PHE B N 1
ATOM 3122 C CA . PHE B 1 199 ? 10.555 -4.523 11.867 1 31.94 199 PHE B CA 1
ATOM 3123 C C . PHE B 1 199 ? 11.156 -4.523 13.273 1 31.94 199 PHE B C 1
ATOM 3125 O O . PHE B 1 199 ? 11.82 -3.564 13.672 1 31.94 199 PHE B O 1
ATOM 3132 N N . LEU B 1 200 ? 10.648 -5.312 14.211 1 30.81 200 LEU B N 1
ATOM 3133 C CA . LEU B 1 200 ? 11.414 -5.145 15.438 1 30.81 200 LEU B CA 1
ATOM 3134 C C . LEU B 1 200 ? 12.805 -5.762 15.297 1 30.81 200 LEU B C 1
ATOM 3136 O O . LEU B 1 200 ? 12.93 -6.945 14.984 1 30.81 200 LEU B O 1
ATOM 3140 N N . PRO B 1 201 ? 13.828 -5.082 15.008 1 28.98 201 PRO B N 1
ATOM 3141 C CA . PRO B 1 201 ? 15.078 -5.715 15.438 1 28.98 201 PRO B CA 1
ATOM 3142 C C . PRO B 1 201 ? 14.945 -6.449 16.766 1 28.98 201 PRO B C 1
ATOM 3144 O O . PRO B 1 201 ? 13.961 -6.266 17.484 1 28.98 201 PRO B O 1
ATOM 3147 N N . GLY B 1 202 ? 16.031 -7.211 17.328 1 28.83 202 GLY B N 1
ATOM 3148 C CA . GLY B 1 202 ? 16.328 -7.844 18.609 1 28.83 202 GLY B CA 1
ATOM 3149 C C . GLY B 1 202 ? 15.805 -7.07 19.797 1 28.83 202 GLY B C 1
ATOM 3150 O O . GLY B 1 202 ? 15.961 -7.496 20.938 1 28.83 202 GLY B O 1
ATOM 3151 N N . GLU B 1 203 ? 16 -5.746 19.969 1 29.92 203 GLU B N 1
ATOM 3152 C CA . GLU B 1 203 ? 16.016 -5.266 21.344 1 29.92 203 GLU B CA 1
ATOM 3153 C C . GLU B 1 203 ? 14.641 -5.441 22 1 29.92 203 GLU B C 1
ATOM 3155 O O . GLU B 1 203 ? 13.641 -5.637 21.312 1 29.92 203 GLU B O 1
ATOM 3160 N N . ASP B 1 204 ? 14.602 -5.16 23.5 1 27.98 204 ASP B N 1
ATOM 3161 C CA . ASP B 1 204 ? 13.672 -5.164 24.625 1 27.98 204 ASP B CA 1
ATOM 3162 C C . ASP B 1 204 ? 12.375 -4.449 24.266 1 27.98 204 ASP B C 1
ATOM 3164 O O . ASP B 1 204 ? 12.398 -3.336 23.734 1 27.98 204 ASP B O 1
ATOM 3168 N N . PRO B 1 205 ? 11.297 -5.207 24.203 1 30.05 205 PRO B N 1
ATOM 3169 C CA . PRO B 1 205 ? 9.938 -4.676 24.094 1 30.05 205 PRO B CA 1
ATOM 3170 C C . PRO B 1 205 ? 9.703 -3.459 24.984 1 30.05 205 PRO B C 1
ATOM 3172 O O . PRO B 1 205 ? 10.078 -3.469 26.156 1 30.05 205 PRO B O 1
ATOM 3175 N N . TYR B 1 206 ? 10.078 -2.301 24.625 1 24.75 206 TYR B N 1
ATOM 3176 C CA . TYR B 1 206 ? 9.781 -1.207 25.547 1 24.75 206 TYR B CA 1
ATOM 3177 C C . TYR B 1 206 ? 8.352 -1.315 26.078 1 24.75 206 TYR B C 1
ATOM 3179 O O . TYR B 1 206 ? 7.395 -1.312 25.297 1 24.75 206 TYR B O 1
ATOM 3187 N N . LEU B 1 207 ? 8.164 -2.113 27.188 1 24.27 207 LEU B N 1
ATOM 3188 C CA . LEU B 1 207 ? 7.059 -2.113 28.125 1 24.27 207 LEU B CA 1
ATOM 3189 C C . LEU B 1 207 ? 6.695 -0.689 28.547 1 24.27 207 LEU B C 1
ATOM 3191 O O . LEU B 1 207 ? 7.562 0.074 28.984 1 24.27 207 LEU B O 1
ATOM 3195 N N . VAL B 1 208 ? 5.898 0.02 27.781 1 20.61 208 VAL B N 1
ATOM 3196 C CA . VAL B 1 208 ? 5.391 1.123 28.594 1 20.61 208 VAL B CA 1
ATOM 3197 C C . VAL B 1 208 ? 4.875 0.591 29.922 1 20.61 208 VAL B C 1
ATOM 3199 O O . VAL B 1 208 ? 3.965 -0.238 29.953 1 20.61 208 VAL B O 1
ATOM 3202 N N . ARG B 1 209 ? 5.809 0.433 31.016 1 17.55 209 ARG B N 1
ATOM 3203 C CA . ARG B 1 209 ? 5.406 0.425 32.438 1 17.55 209 ARG B CA 1
ATOM 3204 C C . ARG B 1 209 ? 4.68 1.714 32.781 1 17.55 209 ARG B C 1
ATOM 3206 O O . ARG B 1 209 ? 5.078 2.801 32.375 1 17.55 209 ARG B O 1
#

Sequence (418 aa):
MKNVTDRVSNPFGMSPDCDRFVPGYGDANADFHVVGDHPGAHGGVETGVPFTGTPAAERLQDALAEGGLLRATGDTPEVASTFLSYLHMCVPDGEPTPAAYADMERFFDAELRAIAAHVLLPVGERATEHVLETYTAQAWKTDVDMAELHGTELRGSGWLVLPIRDPREWDGTDGPELVESLRTLRSTDFRRVSDLGRFLPGEDPYLVRMKNVTDRVSNPFGMSPDCDRFVPGYGDANADFHVVGDHPGAHGGVETGVPFTGTPAAERLQDALAEGGLLRATGDTPEVASTFLSYLHMCVPDGEPTPAAYADMERFFDAELRAIAAHVLLPVGERATEHVLETYTAQAWKTDVDMAELHGTELRGSGWLVLPIRDPREWDGTDGPELVESLRTLRSTDFRRVSDLGRFLPGEDPYLVR

InterPro domains:
  IPR005122 Uracil-DNA glycosylase-like [PF03167] (23-147)
  IPR005122 Uracil-DNA glycosylase-like [SM00986] (23-183)
  IPR036895 Uracil-DNA glycosylase-like domain superfamily [G3DSA:3.40.470.10] (10-189)
  IPR036895 Uracil-DNA glycosylase-like domain superfamily [SSF52141] (18-168)
  IPR051536 Uracil-DNA glycosylase family, Type-4/5 [PTHR33693] (15-195)

Organism: NCBI:txid2743089

Radius of gyration: 22.17 Å; Cα contacts (8 Å, |Δi|>4): 898; chains: 2; bounding box: 45×66×58 Å

pLDDT: mean 86.19, std 20.06, range [17.34, 98.94]

Secondary structure (DSSP, 8-state):
--------BSTT-B--SSS-B---EE-TT-SEEEEES-HHHH--TTTSSTT-SSHHHHHHHHHHHHTTSEEE-SSSPEESSEEEEESS-B--SSSPPHHHHHHHHHHHHHHHHHH--SEEEEBSHHHHHHHHHHH-SS---S---HHHHTT--EE-SSSEE--B--GGG--TTHHHHHHHHHHHHHHS-------GGGG--SS------/--------BSTT-B--SSS-B---EE-TT-SEEEEES-HHHH--TTTSSTT-SSHHHHHHHHHHHHTTSEEE-SSSPEESSEEEEESS-B--SSSPPHHHHHHHHHHHHHHHHHH--SEEEEBSHHHHHHHHHHH-SS---S---HHHHTT--EE-SSSEE--B--GGG--TTHHHHHHHHHHHHHHS-------TTTT--SS------